Protein 3ZX1 (pdb70)

Structure (mmCIF, N/CA/C/O backbone):
data_3ZX1
#
_entry.id   3ZX1
#
_cell.length_a   48.810
_cell.length_b   94.860
_cell.length_c   50.380
_cell.angle_alpha   90.00
_cell.angle_beta   100.63
_cell.angle_gamma   90.00
#
_symmetry.space_group_name_H-M   'P 1 21 1'
#
loop_
_entity.id
_entity.type
_entity.pdbx_description
1 polymer 'OXIDOREDUCTASE, PUTATIVE'
2 non-polymer 'COPPER (II) ION'
3 non-polymer 'OXYGEN MOLECULE'
4 non-polymer 1,2-ETHANEDIOL
5 water water
#
loop_
_atom_site.group_PDB
_atom_site.id
_atom_site.type_symbol
_atom_site.label_atom_id
_atom_site.label_alt_id
_atom_site.label_comp_id
_atom_site.label_asym_id
_atom_site.label_entity_id
_atom_site.label_seq_id
_atom_site.pdbx_PDB_ins_code
_atom_site.Cartn_x
_atom_site.Cartn_y
_atom_site.Cartn_z
_atom_site.occupancy
_atom_site.B_iso_or_equiv
_atom_site.auth_seq_id
_atom_site.auth_comp_id
_atom_site.auth_asym_id
_atom_site.auth_atom_id
_atom_site.pdbx_PDB_model_num
ATOM 1 N N . THR A 1 11 ? 11.144 26.019 11.888 1.00 49.40 43 THR A N 1
ATOM 2 C CA . THR A 1 11 ? 9.755 25.509 11.685 1.00 47.96 43 THR A CA 1
ATOM 3 C C . THR A 1 11 ? 9.316 25.636 10.225 1.00 47.43 43 THR A C 1
ATOM 4 O O . THR A 1 11 ? 8.121 25.597 9.906 1.00 46.62 43 THR A O 1
ATOM 8 N N . SER A 1 12 ? 10.292 25.775 9.334 1.00 47.73 44 SER A N 1
ATOM 9 C CA . SER A 1 12 ? 10.022 25.842 7.898 1.00 46.90 44 SER A CA 1
ATOM 10 C C . SER A 1 12 ? 9.432 24.524 7.356 1.00 44.18 44 SER A C 1
ATOM 11 O O . SER A 1 12 ? 8.822 24.504 6.288 1.00 43.95 44 SER A O 1
ATOM 14 N N . PHE A 1 13 ? 9.614 23.427 8.090 1.00 41.83 45 PHE A N 1
ATOM 15 C CA . PHE A 1 13 ? 9.028 22.140 7.713 1.00 38.81 45 PHE A CA 1
ATOM 16 C C . PHE A 1 13 ? 7.502 22.071 7.921 1.00 37.35 45 PHE A C 1
ATOM 17 O O . PHE A 1 13 ? 6.837 21.133 7.429 1.00 34.29 45 PHE A O 1
ATOM 25 N N . ILE A 1 14 ? 6.952 23.052 8.652 1.00 37.19 46 ILE A N 1
ATOM 26 C CA . ILE A 1 14 ? 5.498 23.136 8.881 1.00 36.09 46 ILE A CA 1
ATOM 27 C C . ILE A 1 14 ? 4.876 24.002 7.793 1.00 37.44 46 ILE A C 1
ATOM 28 O O . ILE A 1 14 ? 5.135 25.217 7.691 1.00 38.04 46 ILE A O 1
ATOM 33 N N . ASN A 1 15 ? 4.112 23.327 6.945 1.00 36.41 47 ASN A N 1
ATOM 34 C CA . ASN A 1 15 ? 3.281 23.925 5.930 1.00 37.02 47 ASN A CA 1
ATOM 35 C C . ASN A 1 15 ? 1.843 23.469 6.130 1.00 36.03 47 ASN A C 1
ATOM 36 O O . ASN A 1 15 ? 1.552 22.271 6.442 1.00 35.76 47 ASN A O 1
ATOM 41 N N . PHE A 1 16 ? 0.953 24.443 6.025 1.00 34.70 48 PHE A N 1
ATOM 42 C CA . PHE A 1 16 ? -0.449 24.171 6.057 1.00 33.47 48 PHE A CA 1
ATOM 43 C C . PHE A 1 16 ? -1.016 24.160 4.652 1.00 32.81 48 PHE A C 1
ATOM 44 O O . PHE A 1 16 ? -0.735 25.058 3.850 1.00 33.51 48 PHE A O 1
ATOM 52 N N . ALA A 1 17 ? -1.822 23.144 4.379 1.00 30.45 49 ALA A N 1
ATOM 53 C CA . ALA A 1 17 ? -2.669 23.078 3.193 1.00 30.85 49 ALA A CA 1
ATOM 54 C C . ALA A 1 17 ? -3.555 24.341 3.023 1.00 32.33 49 ALA A C 1
ATOM 55 O O . ALA A 1 17 ? -3.859 25.020 4.006 1.00 32.81 49 ALA A O 1
ATOM 57 N N . PRO A 1 18 ? -3.984 24.650 1.781 1.00 33.34 50 PRO A N 1
ATOM 58 C CA . PRO A 1 18 ? -4.906 25.772 1.602 1.00 35.13 50 PRO A CA 1
ATOM 59 C C . PRO A 1 18 ? -6.139 25.581 2.488 1.00 36.04 50 PRO A C 1
ATOM 60 O O . PRO A 1 18 ? -6.548 24.440 2.765 1.00 33.88 50 PRO A O 1
ATOM 64 N N . LYS A 1 19 ? -6.706 26.686 2.955 1.00 38.08 51 LYS A N 1
ATOM 65 C CA . LYS A 1 19 ? -7.901 26.638 3.804 1.00 39.66 51 LYS A CA 1
ATOM 66 C C . LYS A 1 19 ? -9.093 26.103 3.010 1.00 39.41 51 LYS A C 1
ATOM 67 O O . LYS A 1 19 ? -9.243 26.414 1.826 1.00 39.99 51 LYS A O 1
ATOM 73 N N . ASN A 1 20 ? -9.934 25.305 3.661 1.00 39.17 52 ASN A N 1
ATOM 74 C CA . ASN A 1 20 ? -11.102 24.686 2.993 1.00 39.40 52 ASN A CA 1
ATOM 75 C C . ASN A 1 20 ? -10.710 23.954 1.714 1.00 37.50 52 ASN A C 1
ATOM 76 O O . ASN A 1 20 ? -11.405 24.010 0.693 1.00 37.95 52 ASN A O 1
ATOM 81 N N . LEU A 1 21 ? -9.560 23.301 1.757 1.00 35.48 53 LEU A N 1
ATOM 82 C CA . LEU A 1 21 ? -9.112 22.493 0.623 1.00 33.22 53 LEU A CA 1
ATOM 83 C C . LEU A 1 21 ? -10.139 21.406 0.341 1.00 31.98 53 LEU A C 1
ATOM 84 O O . LEU A 1 21 ? -10.502 20.661 1.251 1.00 32.42 53 LEU A O 1
ATOM 89 N N . LYS A 1 22 ? -10.605 21.301 -0.902 1.00 31.50 54 LYS A N 1
ATOM 90 C CA . LYS A 1 22 ? -11.532 20.216 -1.273 1.00 30.72 54 LYS A CA 1
ATOM 91 C C . LYS A 1 22 ? -10.779 18.943 -1.650 1.00 29.41 54 LYS A C 1
ATOM 92 O O . LYS A 1 22 ? -9.739 19.000 -2.319 1.00 28.78 54 LYS A O 1
ATOM 98 N N . LEU A 1 23 ? -11.315 17.801 -1.226 1.00 27.62 55 LEU A N 1
ATOM 99 C CA . LEU A 1 23 ? -10.655 16.538 -1.470 1.00 26.52 55 LEU A CA 1
ATOM 100 C C . LEU A 1 23 ? -11.349 15.734 -2.575 1.00 26.97 55 LEU A C 1
ATOM 101 O O . LEU A 1 23 ? -12.468 16.036 -2.955 1.00 26.73 55 LEU A O 1
ATOM 106 N N . LEU A 1 24 ? -10.665 14.710 -3.076 1.00 25.66 56 LEU A N 1
ATOM 107 C CA . LEU A 1 24 ? -11.134 13.945 -4.224 1.00 26.61 56 LEU A CA 1
ATOM 108 C C . LEU A 1 24 ? -12.385 13.181 -3.839 1.00 27.65 56 LEU A C 1
ATOM 109 O O . LEU A 1 24 ? -12.478 12.705 -2.714 1.00 27.02 56 LEU A O 1
ATOM 114 N N . ASP A 1 25 ? -13.330 13.060 -4.769 1.00 29.36 57 ASP A N 1
ATOM 115 C CA . ASP A 1 25 ? -14.500 12.199 -4.564 1.00 30.89 57 ASP A CA 1
ATOM 116 C C . ASP A 1 25 ? -14.002 10.763 -4.622 1.00 30.20 57 ASP A C 1
ATOM 117 O O . ASP A 1 25 ? -13.402 10.382 -5.629 1.00 31.00 57 ASP A O 1
ATOM 122 N N . PRO A 1 26 ? -14.252 9.960 -3.565 1.00 29.54 58 PRO A N 1
ATOM 123 C CA . PRO A 1 26 ? -13.813 8.558 -3.602 1.00 28.86 58 PRO A CA 1
ATOM 124 C C . PRO A 1 26 ? -14.318 7.721 -4.798 1.00 28.75 58 PRO A C 1
ATOM 125 O O . PRO A 1 26 ? -13.729 6.710 -5.106 1.00 28.28 58 PRO A O 1
ATOM 129 N N . LYS A 1 27 ? -15.374 8.142 -5.476 1.00 30.05 59 LYS A N 1
ATOM 130 C CA . LYS A 1 27 ? -15.846 7.411 -6.663 1.00 30.40 59 LYS A CA 1
ATOM 131 C C . LYS A 1 27 ? -14.823 7.437 -7.794 1.00 29.57 59 LYS A C 1
ATOM 132 O O . LYS A 1 27 ? -14.818 6.544 -8.634 1.00 29.58 59 LYS A O 1
ATOM 138 N N . GLN A 1 28 ? -13.952 8.451 -7.793 1.00 28.04 60 GLN A N 1
ATOM 139 C CA . GLN A 1 28 ? -12.930 8.603 -8.835 1.00 27.57 60 GLN A CA 1
ATOM 140 C C . GLN A 1 28 ? -11.693 7.717 -8.621 1.00 25.15 60 GLN A C 1
ATOM 141 O O . GLN A 1 28 ? -10.870 7.576 -9.525 1.00 23.98 60 GLN A O 1
ATOM 147 N N . PHE A 1 29 ? -11.593 7.090 -7.447 1.00 22.49 61 PHE A N 1
ATOM 148 C CA . PHE A 1 29 ? -10.420 6.273 -7.116 1.00 22.18 61 PHE A CA 1
ATOM 149 C C . PHE A 1 29 ? -10.655 4.805 -7.536 1.00 22.76 61 PHE A C 1
ATOM 150 O O . PHE A 1 29 ? -11.634 4.185 -7.110 1.00 22.82 61 PHE A O 1
ATOM 158 N N . PRO A 1 30 ? -9.785 4.261 -8.409 1.00 24.67 62 PRO A N 1
ATOM 159 C CA . PRO A 1 30 ? -9.847 2.856 -8.839 1.00 25.30 62 PRO A CA 1
ATOM 160 C C . PRO A 1 30 ? -10.019 1.937 -7.645 1.00 24.13 62 PRO A C 1
ATOM 161 O O . PRO A 1 30 ? -9.301 2.085 -6.631 1.00 22.59 62 PRO A O 1
ATOM 165 N N . GLN A 1 31 ? -10.950 0.984 -7.756 1.00 24.64 63 GLN A N 1
ATOM 166 C CA . GLN A 1 31 ? -11.318 0.149 -6.581 1.00 23.46 63 GLN A CA 1
ATOM 167 C C . GLN A 1 31 ? -11.916 -1.182 -7.030 1.00 23.49 63 GLN A C 1
ATOM 168 O O . GLN A 1 31 ? -12.230 -1.343 -8.202 1.00 23.54 63 GLN A O 1
ATOM 174 N N . GLY A 1 32 ? -12.088 -2.112 -6.100 1.00 22.44 64 GLY A N 1
ATOM 175 C CA . GLY A 1 32 ? -12.699 -3.393 -6.428 1.00 23.04 64 GLY A CA 1
ATOM 176 C C . GLY A 1 32 ? -11.837 -4.323 -7.263 1.00 23.12 64 GLY A C 1
ATOM 177 O O . GLY A 1 32 ? -12.348 -5.288 -7.844 1.00 23.30 64 GLY A O 1
ATOM 178 N N . GLU A 1 33 ? -10.540 -4.051 -7.340 1.00 21.66 65 GLU A N 1
ATOM 179 C CA . GLU A 1 33 ? -9.634 -4.930 -8.085 1.00 22.75 65 GLU A CA 1
ATOM 180 C C . GLU A 1 33 ? -9.107 -6.062 -7.213 1.00 21.78 65 GLU A C 1
ATOM 181 O O . GLU A 1 33 ? -9.013 -5.923 -5.988 1.00 19.52 65 GLU A O 1
ATOM 187 N N . ILE A 1 34 ? -8.720 -7.172 -7.850 1.00 21.45 66 ILE A N 1
ATOM 188 C CA . ILE A 1 34 ? -8.091 -8.266 -7.133 1.00 20.27 66 ILE A CA 1
ATOM 189 C C . ILE A 1 34 ? -6.780 -7.784 -6.470 1.00 19.20 66 ILE A C 1
ATOM 190 O O . ILE A 1 34 ? -5.981 -7.050 -7.088 1.00 16.97 66 ILE A O 1
ATOM 195 N N . LEU A 1 35 ? -6.608 -8.104 -5.184 1.00 17.56 67 LEU A N 1
ATOM 196 C CA . LEU A 1 35 ? -5.389 -7.678 -4.493 1.00 16.07 67 LEU A CA 1
ATOM 197 C C . LEU A 1 35 ? -4.161 -8.377 -5.074 1.00 16.77 67 LEU A C 1
ATOM 198 O O . LEU A 1 35 ? -4.108 -9.625 -5.123 1.00 17.64 67 LEU A O 1
ATOM 203 N N . LYS A 1 36 ? -3.154 -7.596 -5.482 1.00 16.59 68 LYS A N 1
ATOM 204 C CA . LYS A 1 36 ? -1.887 -8.185 -5.969 1.00 17.30 68 LYS A CA 1
ATOM 205 C C . LYS A 1 36 ? -0.857 -8.335 -4.855 1.00 16.47 68 LYS A C 1
ATOM 206 O O . LYS A 1 36 ? -0.846 -7.542 -3.918 1.00 16.88 68 LYS A O 1
ATOM 212 N N . ALA A 1 37 ? 0.032 -9.312 -5.003 1.00 16.03 69 ALA A N 1
ATOM 213 C CA . ALA A 1 37 ? 1.195 -9.468 -4.132 1.00 15.90 69 ALA A CA 1
ATOM 214 C C . ALA A 1 37 ? 2.106 -8.228 -4.341 1.00 15.93 69 ALA A C 1
ATOM 215 O O . ALA A 1 37 ? 2.124 -7.647 -5.438 1.00 14.65 69 ALA A O 1
ATOM 217 N N . LEU A 1 38 ? 2.830 -7.827 -3.291 1.00 14.20 70 LEU A N 1
ATOM 218 C CA . LEU A 1 38 ? 3.863 -6.766 -3.397 1.00 13.56 70 LEU A CA 1
ATOM 219 C C . LEU A 1 38 ? 4.968 -7.209 -4.376 1.00 15.21 70 LEU A C 1
ATOM 220 O O . LEU A 1 38 ? 5.361 -8.391 -4.381 1.00 15.17 70 LEU A O 1
ATOM 225 N N . PRO A 1 39 ? 5.511 -6.265 -5.148 1.00 15.42 71 PRO A N 1
ATOM 226 C CA . PRO A 1 39 ? 6.651 -6.662 -6.005 1.00 16.71 71 PRO A CA 1
ATOM 227 C C . PRO A 1 39 ? 7.855 -6.833 -5.061 1.00 16.59 71 PRO A C 1
ATOM 228 O O . PRO A 1 39 ? 7.910 -6.157 -4.028 1.00 16.71 71 PRO A O 1
ATOM 232 N N . LEU A 1 40 ? 8.756 -7.759 -5.364 1.00 16.56 72 LEU A N 1
ATOM 233 C CA . LEU A 1 40 ? 9.950 -8.009 -4.542 1.00 16.91 72 LEU A CA 1
ATOM 234 C C . LEU A 1 40 ? 11.134 -7.169 -5.054 1.00 17.35 72 LEU A C 1
ATOM 235 O O . LEU A 1 40 ? 11.302 -7.014 -6.255 1.00 16.82 72 LEU A O 1
ATOM 240 N N . LEU A 1 41 ? 11.944 -6.637 -4.151 1.00 15.40 73 LEU A N 1
ATOM 241 C CA . LEU A 1 41 ? 13.196 -5.998 -4.511 1.00 15.73 73 LEU A CA 1
ATOM 242 C C . LEU A 1 41 ? 14.136 -7.105 -4.968 1.00 17.83 73 LEU A C 1
ATOM 243 O O . LEU A 1 41 ? 14.407 -8.036 -4.216 1.00 17.52 73 LEU A O 1
ATOM 248 N N . LYS A 1 42 ? 14.600 -7.037 -6.218 1.00 18.71 74 LYS A N 1
ATOM 249 C CA . LYS A 1 42 ? 15.409 -8.124 -6.771 1.00 20.12 74 LYS A CA 1
ATOM 250 C C . LYS A 1 42 ? 16.787 -8.219 -6.101 1.00 20.23 74 LYS A C 1
ATOM 251 O O . LYS A 1 42 ? 17.443 -7.199 -5.805 1.00 20.40 74 LYS A O 1
ATOM 257 N N . ASN A 1 43 ? 17.196 -9.445 -5.821 1.00 20.08 75 ASN A N 1
ATOM 258 C CA . ASN A 1 43 ? 18.545 -9.711 -5.322 1.00 21.27 75 ASN A CA 1
ATOM 259 C C . ASN A 1 43 ? 19.472 -9.686 -6.508 1.00 22.89 75 ASN A C 1
ATOM 260 O O . ASN A 1 43 ? 19.272 -10.445 -7.444 1.00 23.64 75 ASN A O 1
ATOM 265 N N . GLU A 1 44 ? 20.430 -8.757 -6.504 1.00 24.24 76 GLU A N 1
ATOM 266 C CA . GLU A 1 44 ? 21.449 -8.647 -7.553 1.00 26.41 76 GLU A CA 1
ATOM 267 C C . GLU A 1 44 ? 22.558 -9.688 -7.391 1.00 26.97 76 GLU A C 1
ATOM 268 O O . GLU A 1 44 ? 23.353 -9.908 -8.293 1.00 27.36 76 GLU A O 1
ATOM 274 N N . SER A 1 45 ? 22.627 -10.326 -6.230 1.00 26.87 77 SER A N 1
ATOM 275 C CA . SER A 1 45 ? 23.681 -11.295 -6.006 1.00 27.86 77 SER A CA 1
ATOM 276 C C . SER A 1 45 ? 23.181 -12.710 -6.242 1.00 28.03 77 SER A C 1
ATOM 277 O O . SER A 1 45 ? 22.034 -13.033 -5.922 1.00 26.31 77 SER A O 1
ATOM 280 N N . LYS A 1 46 ? 24.066 -13.546 -6.774 1.00 30.29 78 LYS A N 1
ATOM 281 C CA . LYS A 1 46 ? 23.793 -14.965 -6.949 1.00 32.25 78 LYS A CA 1
ATOM 282 C C . LYS A 1 46 ? 24.489 -15.856 -5.902 1.00 33.00 78 LYS A C 1
ATOM 283 O O . LYS A 1 46 ? 24.380 -17.078 -5.962 1.00 34.18 78 LYS A O 1
ATOM 289 N N . GLU A 1 47 ? 25.196 -15.259 -4.946 1.00 32.79 79 GLU A N 1
ATOM 290 C CA . GLU A 1 47 ? 25.938 -16.040 -3.939 1.00 32.96 79 GLU A CA 1
ATOM 291 C C . GLU A 1 47 ? 25.001 -16.465 -2.814 1.00 31.81 79 GLU A C 1
ATOM 292 O O . GLU A 1 47 ? 24.068 -15.731 -2.452 1.00 30.76 79 GLU A O 1
ATOM 298 N N . LYS A 1 48 ? 25.236 -17.641 -2.247 1.00 31.70 80 LYS A N 1
ATOM 299 C CA . LYS A 1 48 ? 24.383 -18.108 -1.168 1.00 30.86 80 LYS A CA 1
ATOM 300 C C . LYS A 1 48 ? 24.407 -17.180 0.034 1.00 28.91 80 LYS A C 1
ATOM 301 O O . LYS A 1 48 ? 25.477 -16.740 0.488 1.00 27.86 80 LYS A O 1
ATOM 307 N N . ASN A 1 49 ? 23.210 -16.907 0.550 1.00 26.14 81 ASN A N 1
ATOM 308 C CA . ASN A 1 49 ? 23.035 -16.115 1.755 1.00 25.58 81 ASN A CA 1
ATOM 309 C C . ASN A 1 49 ? 23.540 -14.680 1.636 1.00 25.08 81 ASN A C 1
ATOM 310 O O . ASN A 1 49 ? 23.857 -14.034 2.633 1.00 24.56 81 ASN A O 1
ATOM 315 N N . ILE A 1 50 ? 23.610 -14.189 0.407 1.00 24.21 82 ILE A N 1
ATOM 316 C CA . ILE A 1 50 ? 24.012 -12.806 0.148 1.00 24.34 82 ILE A CA 1
ATOM 317 C C . ILE A 1 50 ? 22.838 -12.103 -0.510 1.00 23.71 82 ILE A C 1
ATOM 318 O O . ILE A 1 50 ? 22.331 -12.568 -1.542 1.00 23.98 82 ILE A O 1
ATOM 323 N N . PHE A 1 51 ? 22.412 -10.986 0.073 1.00 22.75 83 PHE A N 1
ATOM 324 C CA . PHE A 1 51 ? 21.400 -10.148 -0.577 1.00 21.55 83 PHE A CA 1
ATOM 325 C C . PHE A 1 51 ? 21.983 -8.770 -0.912 1.00 21.99 83 PHE A C 1
ATOM 326 O O . PHE A 1 51 ? 22.378 -8.028 -0.015 1.00 21.07 83 PHE A O 1
ATOM 334 N N . HIS A 1 52 ? 22.014 -8.442 -2.199 1.00 22.47 84 HIS A N 1
ATOM 335 C CA . HIS A 1 52 ? 22.532 -7.160 -2.686 1.00 23.24 84 HIS A CA 1
ATOM 336 C C . HIS A 1 52 ? 21.449 -6.523 -3.542 1.00 23.36 84 HIS A C 1
ATOM 337 O O . HIS A 1 52 ? 20.843 -7.207 -4.400 1.00 22.46 84 HIS A O 1
ATOM 344 N N . ALA A 1 53 ? 21.254 -5.213 -3.385 1.00 22.64 85 ALA A N 1
ATOM 345 C CA . ALA A 1 53 ? 20.210 -4.508 -4.133 1.00 22.85 85 ALA A CA 1
ATOM 346 C C . ALA A 1 53 ? 20.412 -3.009 -4.138 1.00 22.87 85 ALA A C 1
ATOM 347 O O . ALA A 1 53 ? 21.253 -2.506 -3.400 1.00 23.33 85 ALA A O 1
ATOM 349 N N . THR A 1 54 ? 19.585 -2.312 -4.927 1.00 21.99 86 THR A N 1
ATOM 350 C CA . THR A 1 54 ? 19.617 -0.880 -5.031 1.00 22.41 86 THR A CA 1
ATOM 351 C C . THR A 1 54 ? 18.217 -0.311 -4.824 1.00 22.09 86 THR A C 1
ATOM 352 O O . THR A 1 54 ? 17.263 -0.795 -5.445 1.00 22.08 86 THR A O 1
ATOM 356 N N . LEU A 1 55 ? 18.097 0.696 -3.946 1.00 20.68 87 LEU A N 1
ATOM 357 C CA . LEU A 1 55 ? 16.858 1.470 -3.798 1.00 20.95 87 LEU A CA 1
ATOM 358 C C . LEU A 1 55 ? 17.094 2.912 -4.236 1.00 22.61 87 LEU A C 1
ATOM 359 O O . LEU A 1 55 ? 17.914 3.591 -3.650 1.00 23.71 87 LEU A O 1
ATOM 364 N N . GLU A 1 56 ? 16.383 3.367 -5.259 1.00 23.02 88 GLU A N 1
ATOM 365 C CA . GLU A 1 56 ? 16.416 4.769 -5.645 1.00 24.74 88 GLU A CA 1
ATOM 366 C C . GLU A 1 56 ? 15.181 5.476 -5.096 1.00 23.71 88 GLU A C 1
ATOM 367 O O . GLU A 1 56 ? 14.084 4.975 -5.187 1.00 24.43 88 GLU A O 1
ATOM 373 N N . ILE A 1 57 ? 15.380 6.610 -4.464 1.00 24.27 89 ILE A N 1
ATOM 374 C CA . ILE A 1 57 ? 14.289 7.339 -3.856 1.00 23.48 89 ILE A CA 1
ATOM 375 C C . ILE A 1 57 ? 14.046 8.528 -4.762 1.00 25.17 89 ILE A C 1
ATOM 376 O O . ILE A 1 57 ? 14.917 9.385 -4.912 1.00 24.39 89 ILE A O 1
ATOM 381 N N . LYS A 1 58 ? 12.883 8.556 -5.405 1.00 25.43 90 LYS A N 1
ATOM 382 C CA . LYS A 1 58 ? 12.657 9.532 -6.461 1.00 28.07 90 LYS A CA 1
ATOM 383 C C . LYS A 1 58 ? 11.204 9.950 -6.603 1.00 28.78 90 LYS A C 1
ATOM 384 O O . LYS A 1 58 ? 10.306 9.228 -6.213 1.00 26.95 90 LYS A O 1
ATOM 390 N N . GLU A 1 59 ? 10.988 11.132 -7.174 1.00 30.54 91 GLU A N 1
ATOM 391 C CA . GLU A 1 59 ? 9.663 11.560 -7.582 1.00 31.50 91 GLU A CA 1
ATOM 392 C C . GLU A 1 59 ? 9.172 10.828 -8.817 1.00 32.24 91 GLU A C 1
ATOM 393 O O . GLU A 1 59 ? 9.932 10.532 -9.716 1.00 33.45 91 GLU A O 1
ATOM 399 N N . ASN A 1 60 ? 7.891 10.575 -8.895 1.00 32.02 92 ASN A N 1
ATOM 400 C CA . ASN A 1 60 ? 7.305 9.955 -10.046 1.00 33.29 92 ASN A CA 1
ATOM 401 C C . ASN A 1 60 ? 5.877 10.432 -10.209 1.00 33.16 92 ASN A C 1
ATOM 402 O O . ASN A 1 60 ? 5.266 10.772 -9.264 1.00 32.89 92 ASN A O 1
ATOM 407 N N . HIS A 1 61 ? 5.362 10.435 -11.412 1.00 33.49 93 HIS A N 1
ATOM 408 C CA . HIS A 1 61 ? 4.020 10.887 -11.699 1.00 34.51 93 HIS A CA 1
ATOM 409 C C . HIS A 1 61 ? 3.204 9.735 -12.118 1.00 33.16 93 HIS A C 1
ATOM 410 O O . HIS A 1 61 ? 3.477 9.146 -13.115 1.00 35.50 93 HIS A O 1
ATOM 417 N N . ILE A 1 62 ? 2.172 9.446 -11.376 1.00 29.31 94 ILE A N 1
ATOM 418 C CA . ILE A 1 62 ? 1.385 8.254 -11.635 1.00 27.50 94 ILE A CA 1
ATOM 419 C C . ILE A 1 62 ? -0.029 8.605 -12.062 1.00 27.41 94 ILE A C 1
ATOM 420 O O . ILE A 1 62 ? -0.695 9.437 -11.432 1.00 26.84 94 ILE A O 1
ATOM 425 N N . GLU A 1 63 ? -0.464 8.002 -13.165 1.00 27.10 95 GLU A N 1
ATOM 426 C CA . GLU A 1 63 ? -1.836 8.116 -13.605 1.00 28.02 95 GLU A CA 1
ATOM 427 C C . GLU A 1 63 ? -2.678 7.188 -12.754 1.00 26.84 95 GLU A C 1
ATOM 428 O O . GLU A 1 63 ? -2.868 6.005 -13.048 1.00 26.23 95 GLU A O 1
ATOM 434 N N . LEU A 1 64 ? -3.171 7.742 -11.667 1.00 24.94 96 LEU A N 1
ATOM 435 C CA . LEU A 1 64 ? -3.972 6.976 -10.738 1.00 24.23 96 LEU A CA 1
ATOM 436 C C . LEU A 1 64 ? -5.432 7.314 -10.962 1.00 24.52 96 LEU A C 1
ATOM 437 O O . LEU A 1 64 ? -6.281 6.434 -11.031 1.00 23.89 96 LEU A O 1
ATOM 442 N N . ILE A 1 65 ? -5.709 8.609 -11.045 1.00 24.97 97 ILE A N 1
ATOM 443 C CA . ILE A 1 65 ? -7.027 9.130 -11.268 1.00 26.36 97 ILE A CA 1
ATOM 444 C C . ILE A 1 65 ? -7.075 9.554 -12.759 1.00 29.38 97 ILE A C 1
ATOM 445 O O . ILE A 1 65 ? -6.183 10.263 -13.250 1.00 28.97 97 ILE A O 1
ATOM 450 N N . LYS A 1 66 ? -8.112 9.138 -13.477 1.00 31.91 98 LYS A N 1
ATOM 451 C CA . LYS A 1 66 ? -8.204 9.451 -14.910 1.00 34.39 98 LYS A CA 1
ATOM 452 C C . LYS A 1 66 ? -8.118 10.938 -15.222 1.00 35.05 98 LYS A C 1
ATOM 453 O O . LYS A 1 66 ? -8.822 11.762 -14.629 1.00 35.30 98 LYS A O 1
ATOM 459 N N . GLY A 1 67 ? -7.260 11.263 -16.179 1.00 35.92 99 GLY A N 1
ATOM 460 C CA . GLY A 1 67 ? -7.081 12.634 -16.631 1.00 36.82 99 GLY A CA 1
ATOM 461 C C . GLY A 1 67 ? -5.853 13.247 -15.988 1.00 36.23 99 GLY A C 1
ATOM 462 O O . GLY A 1 67 ? -5.235 14.142 -16.554 1.00 36.20 99 GLY A O 1
ATOM 463 N N . LYS A 1 68 ? -5.475 12.729 -14.815 1.00 34.32 100 LYS A N 1
ATOM 464 C CA . LYS A 1 68 ? -4.539 13.432 -13.959 1.00 33.24 100 LYS A CA 1
ATOM 465 C C . LYS A 1 68 ? -3.299 12.577 -13.660 1.00 32.42 100 LYS A C 1
ATOM 466 O O . LYS A 1 68 ? -3.386 11.339 -13.491 1.00 31.17 100 LYS A O 1
ATOM 472 N N . LYS A 1 69 ? -2.145 13.245 -13.617 1.00 31.38 101 LYS A N 1
ATOM 473 C CA . LYS A 1 69 ? -0.930 12.624 -13.124 1.00 29.68 101 LYS A CA 1
ATOM 474 C C . LYS A 1 69 ? -0.743 13.055 -11.656 1.00 28.26 101 LYS A C 1
ATOM 475 O O . LYS A 1 69 ? -0.831 14.253 -11.316 1.00 27.78 101 LYS A O 1
ATOM 481 N N . THR A 1 70 ? -0.556 12.074 -10.788 1.00 24.36 102 THR A N 1
ATOM 482 C CA . THR A 1 70 ? -0.346 12.334 -9.359 1.00 23.23 102 THR A CA 1
ATOM 483 C C . THR A 1 70 ? 1.137 12.223 -9.031 1.00 23.68 102 THR A C 1
ATOM 484 O O . THR A 1 70 ? 1.766 11.191 -9.291 1.00 22.68 102 THR A O 1
ATOM 488 N N . LEU A 1 71 ? 1.696 13.271 -8.429 1.00 23.67 103 LEU A N 1
ATOM 489 C CA . LEU A 1 71 ? 3.067 13.211 -7.959 1.00 23.95 103 LEU A CA 1
ATOM 490 C C . LEU A 1 71 ? 3.208 12.423 -6.651 1.00 22.73 103 LEU A C 1
ATOM 491 O O . LEU A 1 71 ? 2.576 12.781 -5.658 1.00 23.47 103 LEU A O 1
ATOM 496 N N . PHE A 1 72 ? 4.051 11.379 -6.662 1.00 21.02 104 PHE A N 1
ATOM 497 C CA . PHE A 1 72 ? 4.402 10.592 -5.479 1.00 20.89 104 PHE A CA 1
ATOM 498 C C . PHE A 1 72 ? 5.894 10.689 -5.229 1.00 20.21 104 PHE A C 1
ATOM 499 O O . PHE A 1 72 ? 6.657 10.869 -6.174 1.00 21.58 104 PHE A O 1
ATOM 507 N N . TYR A 1 73 ? 6.333 10.499 -3.984 1.00 19.01 105 TYR A N 1
ATOM 508 C CA . TYR A 1 73 ? 7.732 10.041 -3.744 1.00 18.31 105 TYR A CA 1
ATOM 509 C C . TYR A 1 73 ? 7.732 8.529 -3.738 1.00 17.11 105 TYR A C 1
ATOM 510 O O . TYR A 1 73 ? 6.871 7.917 -3.081 1.00 15.89 105 TYR A O 1
ATOM 519 N N . THR A 1 74 ? 8.691 7.903 -4.420 1.00 16.63 106 THR A N 1
ATOM 520 C CA . THR A 1 74 ? 8.685 6.438 -4.506 1.00 16.53 106 THR A CA 1
ATOM 521 C C . THR A 1 74 ? 10.051 5.796 -4.246 1.00 16.28 106 THR A C 1
ATOM 522 O O . THR A 1 74 ? 11.084 6.435 -4.365 1.00 17.77 106 THR A O 1
ATOM 526 N N . TYR A 1 75 ? 10.031 4.524 -3.868 1.00 14.83 107 TYR A N 1
ATOM 527 C CA . TYR A 1 75 ? 11.222 3.686 -3.873 1.00 15.33 107 TYR A CA 1
ATOM 528 C C . TYR A 1 75 ? 11.203 2.957 -5.232 1.00 15.30 107 TYR A C 1
ATOM 529 O O . TYR A 1 75 ? 10.224 2.276 -5.558 1.00 16.30 107 TYR A O 1
ATOM 538 N N . ASN A 1 76 ? 12.265 3.115 -6.013 1.00 16.24 108 ASN A N 1
ATOM 539 C CA . ASN A 1 76 ? 12.453 2.418 -7.336 1.00 17.15 108 ASN A CA 1
ATOM 540 C C . ASN A 1 76 ? 11.326 2.699 -8.339 1.00 17.11 108 ASN A C 1
ATOM 541 O O . ASN A 1 76 ? 11.068 1.904 -9.247 1.00 17.12 108 ASN A O 1
ATOM 546 N N . GLY A 1 77 ? 10.646 3.832 -8.160 1.00 17.37 109 GLY A N 1
ATOM 547 C CA . GLY A 1 77 ? 9.514 4.214 -9.014 1.00 19.05 109 GLY A CA 1
ATOM 548 C C . GLY A 1 77 ? 8.231 3.401 -8.857 1.00 18.99 109 GLY A C 1
ATOM 549 O O . GLY A 1 77 ? 7.322 3.496 -9.706 1.00 20.29 109 GLY A O 1
ATOM 550 N N . LEU A 1 78 ? 8.127 2.631 -7.772 1.00 16.48 110 LEU A N 1
ATOM 551 C CA . LEU A 1 78 ? 7.015 1.719 -7.592 1.00 16.63 110 LEU A CA 1
ATOM 552 C C . LEU A 1 78 ? 6.114 2.123 -6.407 1.00 16.91 110 LEU A C 1
ATOM 553 O O . LEU A 1 78 ? 6.606 2.469 -5.328 1.00 14.90 110 LEU A O 1
ATOM 558 N N . VAL A 1 79 ? 4.798 2.055 -6.650 1.00 17.01 111 VAL A N 1
ATOM 559 C CA . VAL A 1 79 ? 3.755 2.209 -5.624 1.00 16.72 111 VAL A CA 1
ATOM 560 C C . VAL A 1 79 ? 2.755 1.062 -5.845 1.00 16.35 111 VAL A C 1
ATOM 561 O O . VAL A 1 79 ? 2.054 1.054 -6.870 1.00 18.33 111 VAL A O 1
ATOM 565 N N . PRO A 1 80 ? 2.718 0.072 -4.933 1.00 15.36 112 PRO A N 1
ATOM 566 C CA . PRO A 1 80 ? 3.456 0.031 -3.664 1.00 14.62 112 PRO A CA 1
ATOM 567 C C . PRO A 1 80 ? 4.963 -0.269 -3.870 1.00 15.08 112 PRO A C 1
ATOM 568 O O . PRO A 1 80 ? 5.366 -0.814 -4.901 1.00 13.44 112 PRO A O 1
ATOM 572 N N . ALA A 1 81 ? 5.755 0.087 -2.864 1.00 14.13 113 ALA A N 1
ATOM 573 C CA . ALA A 1 81 ? 7.204 -0.115 -2.844 1.00 13.96 113 ALA A CA 1
ATOM 574 C C . ALA A 1 81 ? 7.588 -1.607 -2.928 1.00 13.73 113 ALA A C 1
ATOM 575 O O . ALA A 1 81 ? 6.780 -2.470 -2.606 1.00 14.18 113 ALA A O 1
ATOM 577 N N . PRO A 1 82 ? 8.820 -1.904 -3.384 1.00 14.76 114 PRO A N 1
ATOM 578 C CA . PRO A 1 82 ? 9.330 -3.285 -3.413 1.00 15.21 114 PRO A CA 1
ATOM 579 C C . PRO A 1 82 ? 9.584 -3.814 -2.025 1.00 14.27 114 PRO A C 1
ATOM 580 O O . PRO A 1 82 ? 10.159 -3.127 -1.178 1.00 16.68 114 PRO A O 1
ATOM 584 N N . LYS A 1 83 ? 9.188 -5.046 -1.812 1.00 13.75 115 LYS A N 1
ATOM 585 C CA . LYS A 1 83 ? 9.336 -5.701 -0.538 1.00 14.39 115 LYS A CA 1
ATOM 586 C C . LYS A 1 83 ? 10.725 -6.339 -0.439 1.00 14.05 115 LYS A C 1
ATOM 587 O O . LYS A 1 83 ? 11.209 -7.008 -1.376 1.00 15.24 115 LYS A O 1
ATOM 593 N N . ILE A 1 84 ? 11.372 -6.154 0.695 1.00 13.02 116 ILE A N 1
ATOM 594 C CA . ILE A 1 84 ? 12.657 -6.820 0.932 1.00 14.28 116 ILE A CA 1
ATOM 595 C C . ILE A 1 84 ? 12.375 -8.107 1.690 1.00 14.04 116 ILE A C 1
ATOM 596 O O . ILE A 1 84 ? 11.700 -8.091 2.736 1.00 14.66 116 ILE A O 1
ATOM 601 N N . GLU A 1 85 ? 12.886 -9.227 1.193 1.00 13.63 117 GLU A N 1
ATOM 602 C CA . GLU A 1 85 ? 12.682 -10.490 1.900 1.00 15.44 117 GLU A CA 1
ATOM 603 C C . GLU A 1 85 ? 14.009 -11.251 1.997 1.00 15.84 117 GLU A C 1
ATOM 604 O O . GLU A 1 85 ? 14.618 -11.545 0.993 1.00 15.23 117 GLU A O 1
ATOM 610 N N . VAL A 1 86 ? 14.468 -11.488 3.223 1.00 15.83 118 VAL A N 1
ATOM 611 C CA . VAL A 1 86 ? 15.768 -12.125 3.460 1.00 16.49 118 VAL A CA 1
ATOM 612 C C . VAL A 1 86 ? 15.618 -13.183 4.545 1.00 16.98 118 VAL A C 1
ATOM 613 O O . VAL A 1 86 ? 14.553 -13.281 5.197 1.00 15.16 118 VAL A O 1
ATOM 617 N N . PHE A 1 87 ? 16.689 -13.944 4.769 1.00 16.09 119 PHE A N 1
ATOM 618 C CA . PHE A 1 87 ? 16.706 -14.993 5.778 1.00 17.33 119 PHE A CA 1
ATOM 619 C C . PHE A 1 87 ? 17.665 -14.689 6.890 1.00 18.10 119 PHE A C 1
ATOM 620 O O . PHE A 1 87 ? 18.682 -14.023 6.670 1.00 17.32 119 PHE A O 1
ATOM 628 N N . GLU A 1 88 ? 17.358 -15.195 8.082 1.00 17.60 120 GLU A N 1
ATOM 629 C CA . GLU A 1 88 ? 18.336 -15.215 9.178 1.00 18.65 120 GLU A CA 1
ATOM 630 C C . GLU A 1 88 ? 19.704 -15.754 8.698 1.00 20.20 120 GLU A C 1
ATOM 631 O O . GLU A 1 88 ? 19.762 -16.806 8.084 1.00 20.17 120 GLU A O 1
ATOM 637 N N . GLY A 1 89 ? 20.790 -15.028 8.985 1.00 21.27 121 GLY A N 1
ATOM 638 C CA . GLY A 1 89 ? 22.114 -15.456 8.591 1.00 24.25 121 GLY A CA 1
ATOM 639 C C . GLY A 1 89 ? 22.552 -14.846 7.262 1.00 24.90 121 GLY A C 1
ATOM 640 O O . GLY A 1 89 ? 23.731 -14.926 6.909 1.00 25.83 121 GLY A O 1
ATOM 641 N N . ASP A 1 90 ? 21.630 -14.202 6.542 1.00 23.59 122 ASP A N 1
ATOM 642 C CA . ASP A 1 90 ? 21.988 -13.530 5.282 1.00 24.01 122 ASP A CA 1
ATOM 643 C C . ASP A 1 90 ? 22.887 -12.338 5.575 1.00 24.06 122 ASP A C 1
ATOM 644 O O . ASP A 1 90 ? 22.894 -11.813 6.686 1.00 23.92 122 ASP A O 1
ATOM 649 N N . LYS A 1 91 ? 23.636 -11.909 4.572 1.00 24.27 123 LYS A N 1
ATOM 650 C CA . LYS A 1 91 ? 24.423 -10.691 4.668 1.00 24.02 123 LYS A CA 1
ATOM 651 C C . LYS A 1 91 ? 23.883 -9.716 3.622 1.00 24.20 123 LYS A C 1
ATOM 652 O O . LYS A 1 91 ? 23.793 -10.057 2.431 1.00 23.39 123 LYS A O 1
ATOM 658 N N . LEU A 1 92 ? 23.499 -8.519 4.061 1.00 23.68 124 LEU A N 1
ATOM 659 C CA . LEU A 1 92 ? 22.830 -7.559 3.183 1.00 24.45 124 LEU A CA 1
ATOM 660 C C . LEU A 1 92 ? 23.693 -6.400 2.836 1.00 25.30 124 LEU A C 1
ATOM 661 O O . LEU A 1 92 ? 24.427 -5.906 3.690 1.00 26.42 124 LEU A O 1
ATOM 666 N N . GLU A 1 93 ? 23.530 -5.916 1.612 1.00 23.77 125 GLU A N 1
ATOM 667 C CA . GLU A 1 93 ? 24.170 -4.703 1.197 1.00 23.96 125 GLU A CA 1
ATOM 668 C C . GLU A 1 93 ? 23.243 -4.002 0.237 1.00 22.85 125 GLU A C 1
ATOM 669 O O . GLU A 1 93 ? 22.944 -4.534 -0.831 1.00 22.64 125 GLU A O 1
ATOM 675 N N . ILE A 1 94 ? 22.779 -2.813 0.608 1.00 21.56 126 ILE A N 1
ATOM 676 C CA . ILE A 1 94 ? 21.815 -2.119 -0.225 1.00 20.97 126 ILE A CA 1
ATOM 677 C C . ILE A 1 94 ? 22.342 -0.740 -0.518 1.00 20.98 126 ILE A C 1
ATOM 678 O O . ILE A 1 94 ? 22.672 0.011 0.397 1.00 20.46 126 ILE A O 1
ATOM 683 N N . LEU A 1 95 ? 22.485 -0.435 -1.798 1.00 21.38 127 LEU A N 1
ATOM 684 C CA . LEU A 1 95 ? 22.904 0.898 -2.222 1.00 22.59 127 LEU A CA 1
ATOM 685 C C . LEU A 1 95 ? 21.657 1.761 -2.291 1.00 22.07 127 LEU A C 1
ATOM 686 O O . LEU A 1 95 ? 20.695 1.403 -2.959 1.00 21.17 127 LEU A O 1
ATOM 691 N N . VAL A 1 96 ? 21.693 2.916 -1.639 1.00 22.19 128 VAL A N 1
ATOM 692 C CA . VAL A 1 96 ? 20.532 3.787 -1.607 1.00 22.69 128 VAL A CA 1
ATOM 693 C C . VAL A 1 96 ? 20.902 5.133 -2.234 1.00 23.53 128 VAL A C 1
ATOM 694 O O . VAL A 1 96 ? 21.804 5.815 -1.768 1.00 24.85 128 VAL A O 1
ATOM 698 N N . LYS A 1 97 ? 20.193 5.503 -3.290 1.00 23.97 129 LYS A N 1
ATOM 699 C CA . LYS A 1 97 ? 20.439 6.757 -4.016 1.00 25.48 129 LYS A CA 1
ATOM 700 C C . LYS A 1 97 ? 19.276 7.702 -3.769 1.00 25.30 129 LYS A C 1
ATOM 701 O O . LYS A 1 97 ? 18.119 7.366 -4.024 1.00 25.15 129 LYS A O 1
ATOM 707 N N . ASN A 1 98 ? 19.591 8.886 -3.266 1.00 26.48 130 ASN A N 1
ATOM 708 C CA . ASN A 1 98 ? 18.573 9.867 -2.976 1.00 26.50 130 ASN A CA 1
ATOM 709 C C . ASN A 1 98 ? 18.434 10.821 -4.162 1.00 27.97 130 ASN A C 1
ATOM 710 O O . ASN A 1 98 ? 19.295 11.678 -4.399 1.00 28.79 130 ASN A O 1
ATOM 715 N N . LYS A 1 99 ? 17.347 10.668 -4.907 1.00 28.16 131 LYS A N 1
ATOM 716 C CA . LYS A 1 99 ? 17.126 11.500 -6.078 1.00 30.22 131 LYS A CA 1
ATOM 717 C C . LYS A 1 99 ? 16.038 12.544 -5.855 1.00 31.22 131 LYS A C 1
ATOM 718 O O . LYS A 1 99 ? 15.526 13.129 -6.823 1.00 32.49 131 LYS A O 1
ATOM 724 N N . LEU A 1 100 ? 15.708 12.762 -4.576 1.00 30.82 132 LEU A N 1
ATOM 725 C CA . LEU A 1 100 ? 14.831 13.840 -4.140 1.00 31.73 132 LEU A CA 1
ATOM 726 C C . LEU A 1 100 ? 15.629 15.132 -4.063 1.00 33.80 132 LEU A C 1
ATOM 727 O O . LEU A 1 100 ? 16.870 15.108 -4.069 1.00 34.00 132 LEU A O 1
ATOM 732 N N . LYS A 1 101 ? 14.901 16.240 -3.935 1.00 34.82 133 LYS A N 1
ATOM 733 C CA . LYS A 1 101 ? 15.482 17.568 -3.792 1.00 37.01 133 LYS A CA 1
ATOM 734 C C . LYS A 1 101 ? 15.537 17.965 -2.319 1.00 36.36 133 LYS A C 1
ATOM 735 O O . LYS A 1 101 ? 15.588 19.157 -1.989 1.00 37.72 133 LYS A O 1
ATOM 741 N N . GLU A 1 102 ? 15.535 16.957 -1.443 1.00 34.19 134 GLU A N 1
ATOM 742 C CA . GLU A 1 102 ? 15.708 17.156 0.000 1.00 33.26 134 GLU A CA 1
ATOM 743 C C . GLU A 1 102 ? 16.385 15.907 0.590 1.00 31.33 134 GLU A C 1
ATOM 744 O O . GLU A 1 102 ? 16.374 14.857 -0.038 1.00 29.50 134 GLU A O 1
ATOM 750 N N . ALA A 1 103 ? 16.973 16.038 1.783 1.00 30.14 135 ALA A N 1
ATOM 751 C CA . ALA A 1 103 ? 17.655 14.943 2.461 1.00 28.40 135 ALA A CA 1
ATOM 752 C C . ALA A 1 103 ? 16.665 13.866 2.905 1.00 27.22 135 ALA A C 1
ATOM 753 O O . ALA A 1 103 ? 15.484 14.154 3.140 1.00 25.35 135 ALA A O 1
ATOM 755 N N . THR A 1 104 ? 17.147 12.625 3.009 1.00 26.16 136 THR A N 1
ATOM 756 C CA . THR A 1 104 ? 16.289 11.499 3.408 1.00 24.87 136 THR A CA 1
ATOM 757 C C . THR A 1 104 ? 17.152 10.457 4.103 1.00 25.02 136 THR A C 1
ATOM 758 O O . THR A 1 104 ? 18.389 10.595 4.140 1.00 25.77 136 THR A O 1
ATOM 762 N N . THR A 1 105 ? 16.511 9.452 4.687 1.00 23.88 137 THR A N 1
ATOM 763 C CA . THR A 1 105 ? 17.216 8.309 5.229 1.00 23.92 137 THR A CA 1
ATOM 764 C C . THR A 1 105 ? 16.291 7.129 5.030 1.00 22.29 137 THR A C 1
ATOM 765 O O . THR A 1 105 ? 15.113 7.308 4.715 1.00 20.53 137 THR A O 1
ATOM 769 N N . ILE A 1 106 ? 16.836 5.925 5.173 1.00 22.35 138 ILE A N 1
ATOM 770 C CA . ILE A 1 106 ? 16.003 4.734 5.276 1.00 21.49 138 ILE A CA 1
ATOM 771 C C . ILE A 1 106 ? 16.229 4.104 6.643 1.00 21.76 138 ILE A C 1
ATOM 772 O O . ILE A 1 106 ? 17.348 3.775 7.044 1.00 22.49 138 ILE A O 1
ATOM 777 N N . HIS A 1 107 ? 15.142 3.966 7.375 1.00 20.57 139 HIS A N 1
ATOM 778 C CA . HIS A 1 107 ? 15.188 3.275 8.637 1.00 19.58 139 HIS A CA 1
ATOM 779 C C . HIS A 1 107 ? 14.580 1.883 8.429 1.00 17.47 139 HIS A C 1
ATOM 780 O O . HIS A 1 107 ? 13.486 1.771 7.891 1.00 16.60 139 HIS A O 1
ATOM 787 N N . TRP A 1 108 ? 15.302 0.844 8.833 1.00 15.72 140 TRP A N 1
ATOM 788 C CA . TRP A 1 108 ? 14.855 -0.564 8.773 1.00 15.62 140 TRP A CA 1
ATOM 789 C C . TRP A 1 108 ? 14.103 -0.799 10.080 1.00 15.13 140 TRP A C 1
ATOM 790 O O . TRP A 1 108 ? 14.675 -1.257 11.078 1.00 15.28 140 TRP A O 1
ATOM 801 N N . HIS A 1 109 ? 12.814 -0.457 10.057 1.00 14.03 141 HIS A N 1
ATOM 802 C CA . HIS A 1 109 ? 12.039 -0.294 11.277 1.00 15.00 141 HIS A CA 1
ATOM 803 C C . HIS A 1 109 ? 11.922 -1.608 12.045 1.00 14.70 141 HIS A C 1
ATOM 804 O O . HIS A 1 109 ? 11.266 -2.530 11.578 1.00 15.68 141 HIS A O 1
ATOM 811 N N . GLY A 1 110 ? 12.504 -1.660 13.240 1.00 14.22 142 GLY A N 1
ATOM 812 C CA . GLY A 1 110 ? 12.483 -2.849 14.048 1.00 15.24 142 GLY A CA 1
ATOM 813 C C . GLY A 1 110 ? 13.589 -3.860 13.816 1.00 16.53 142 GLY A C 1
ATOM 814 O O . GLY A 1 110 ? 13.716 -4.812 14.571 1.00 16.30 142 GLY A O 1
ATOM 815 N N . VAL A 1 111 ? 14.370 -3.680 12.757 1.00 16.94 143 VAL A N 1
ATOM 816 C CA . VAL A 1 111 ? 15.360 -4.681 12.372 1.00 19.11 143 VAL A CA 1
ATOM 817 C C . VAL A 1 111 ? 16.628 -4.450 13.230 1.00 20.83 143 VAL A C 1
ATOM 818 O O . VAL A 1 111 ? 17.075 -3.309 13.366 1.00 21.04 143 VAL A O 1
ATOM 822 N N . PRO A 1 112 ? 17.166 -5.513 13.856 1.00 23.10 144 PRO A N 1
ATOM 823 C CA . PRO A 1 112 ? 18.320 -5.287 14.703 1.00 24.30 144 PRO A CA 1
ATOM 824 C C . PRO A 1 112 ? 19.603 -5.060 13.857 1.00 25.36 144 PRO A C 1
ATOM 825 O O . PRO A 1 112 ? 20.240 -6.013 13.403 1.00 25.34 144 PRO A O 1
ATOM 829 N N . VAL A 1 113 ? 19.939 -3.788 13.630 1.00 24.61 145 VAL A N 1
ATOM 830 C CA . VAL A 1 113 ? 21.139 -3.419 12.886 1.00 25.44 145 VAL A CA 1
ATOM 831 C C . VAL A 1 113 ? 21.905 -2.360 13.687 1.00 26.15 145 VAL A C 1
ATOM 832 O O . VAL A 1 113 ? 21.290 -1.678 14.528 1.00 26.44 145 VAL A O 1
ATOM 836 N N . PRO A 1 114 ? 23.227 -2.212 13.438 1.00 25.73 146 PRO A N 1
ATOM 837 C CA . PRO A 1 114 ? 24.020 -1.200 14.133 1.00 26.55 146 PRO A CA 1
ATOM 838 C C . PRO A 1 114 ? 23.534 0.177 13.779 1.00 25.31 146 PRO A C 1
ATOM 839 O O . PRO A 1 114 ? 23.010 0.369 12.703 1.00 24.47 146 PRO A O 1
ATOM 843 N N . PRO A 1 115 ? 23.685 1.130 14.701 1.00 26.07 147 PRO A N 1
ATOM 844 C CA . PRO A 1 115 ? 23.122 2.460 14.509 1.00 26.60 147 PRO A CA 1
ATOM 845 C C . PRO A 1 115 ? 23.588 3.146 13.239 1.00 28.18 147 PRO A C 1
ATOM 846 O O . PRO A 1 115 ? 22.811 3.896 12.652 1.00 28.27 147 PRO A O 1
ATOM 850 N N . ASP A 1 116 ? 24.833 2.894 12.811 1.00 29.16 148 ASP A N 1
ATOM 851 C CA . ASP A 1 116 ? 25.400 3.587 11.644 1.00 31.26 148 ASP A CA 1
ATOM 852 C C . ASP A 1 116 ? 24.845 3.031 10.323 1.00 31.11 148 ASP A C 1
ATOM 853 O O . ASP A 1 116 ? 25.058 3.597 9.257 1.00 30.12 148 ASP A O 1
ATOM 858 N N . GLN A 1 117 ? 24.115 1.924 10.425 1.00 31.61 149 GLN A N 1
ATOM 859 C CA . GLN A 1 117 ? 23.447 1.311 9.276 1.00 33.06 149 GLN A CA 1
ATOM 860 C C . GLN A 1 117 ? 21.937 1.524 9.331 1.00 33.27 149 GLN A C 1
ATOM 861 O O . GLN A 1 117 ? 21.191 0.906 8.576 1.00 33.36 149 GLN A O 1
ATOM 867 N N . ASP A 1 118 ? 21.487 2.392 10.194 1.00 35.45 150 ASP A N 1
ATOM 868 C CA . ASP A 1 118 ? 20.077 2.474 10.428 1.00 36.84 150 ASP A CA 1
ATOM 869 C C . ASP A 1 118 ? 19.310 3.764 10.143 1.00 37.78 150 ASP A C 1
ATOM 870 O O . ASP A 1 118 ? 18.188 3.898 10.562 1.00 38.16 150 ASP A O 1
ATOM 875 N N . GLY A 1 119 ? 19.874 4.683 9.437 1.00 38.83 151 GLY A N 1
ATOM 876 C CA . GLY A 1 119 ? 19.110 5.786 8.863 1.00 39.66 151 GLY A CA 1
ATOM 877 C C . GLY A 1 119 ? 18.375 6.670 9.850 1.00 40.79 151 GLY A C 1
ATOM 878 O O . GLY A 1 119 ? 17.174 6.900 9.727 1.00 39.98 151 GLY A O 1
ATOM 879 N N . SER A 1 120 ? 19.092 7.137 10.859 1.00 42.56 152 SER A N 1
ATOM 880 C CA . SER A 1 120 ? 18.535 8.126 11.780 1.00 43.91 152 SER A CA 1
ATOM 881 C C . SER A 1 120 ? 18.936 9.543 11.286 1.00 44.73 152 SER A C 1
ATOM 882 O O . SER A 1 120 ? 19.894 9.672 10.514 1.00 44.80 152 SER A O 1
ATOM 885 N N . PRO A 1 121 ? 18.228 10.601 11.756 1.00 44.93 153 PRO A N 1
ATOM 886 C CA . PRO A 1 121 ? 18.493 11.976 11.332 1.00 45.76 153 PRO A CA 1
ATOM 887 C C . PRO A 1 121 ? 19.915 12.468 11.615 1.00 46.82 153 PRO A C 1
ATOM 888 O O . PRO A 1 121 ? 20.273 13.572 11.210 1.00 48.31 153 PRO A O 1
ATOM 892 N N . HIS A 1 122 ? 20.717 11.670 12.310 1.00 46.91 154 HIS A N 1
ATOM 893 C CA . HIS A 1 122 ? 22.137 12.000 12.451 1.00 48.26 154 HIS A CA 1
ATOM 894 C C . HIS A 1 122 ? 22.891 11.717 11.166 1.00 47.51 154 HIS A C 1
ATOM 895 O O . HIS A 1 122 ? 23.867 12.387 10.867 1.00 48.90 154 HIS A O 1
ATOM 902 N N . ASP A 1 123 ? 22.442 10.709 10.417 1.00 45.21 155 ASP A N 1
ATOM 903 C CA . ASP A 1 123 ? 23.190 10.256 9.250 1.00 44.02 155 ASP A CA 1
ATOM 904 C C . ASP A 1 123 ? 22.361 10.458 7.984 1.00 41.09 155 ASP A C 1
ATOM 905 O O . ASP A 1 123 ? 21.950 9.465 7.355 1.00 40.61 155 ASP A O 1
ATOM 910 N N . PRO A 1 124 ? 22.088 11.731 7.609 1.00 39.30 156 PRO A N 1
ATOM 911 C CA . PRO A 1 124 ? 21.186 11.877 6.497 1.00 36.66 156 PRO A CA 1
ATOM 912 C C . PRO A 1 124 ? 21.882 11.594 5.169 1.00 35.97 156 PRO A C 1
ATOM 913 O O . PRO A 1 124 ? 23.128 11.709 5.056 1.00 36.79 156 PRO A O 1
ATOM 917 N N . ILE A 1 125 ? 21.071 11.254 4.171 1.00 32.87 157 ILE A N 1
ATOM 918 C CA . ILE A 1 125 ? 21.539 11.240 2.792 1.00 31.58 157 ILE A CA 1
ATOM 919 C C . ILE A 1 125 ? 21.051 12.500 2.093 1.00 32.05 157 ILE A C 1
ATOM 920 O O . ILE A 1 125 ? 19.862 12.644 1.829 1.00 30.16 157 ILE A O 1
ATOM 925 N N . LEU A 1 126 ? 2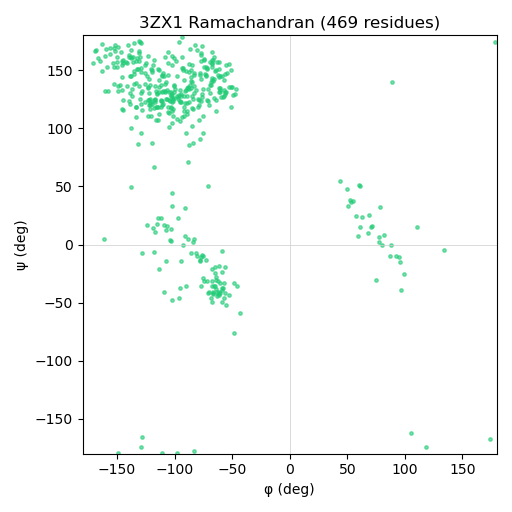1.981 13.403 1.782 1.00 32.90 158 LEU A N 1
ATOM 926 C CA . LEU A 1 126 ? 21.661 14.653 1.086 1.00 34.07 158 LEU A CA 1
ATOM 927 C C . LEU A 1 126 ? 21.093 14.455 -0.327 1.00 33.82 158 LEU A C 1
ATOM 928 O O . LEU A 1 126 ? 21.329 13.429 -0.961 1.00 33.18 158 LEU A O 1
ATOM 933 N N . ALA A 1 127 ? 20.362 15.454 -0.818 1.00 34.27 159 ALA A N 1
ATOM 934 C CA . ALA A 1 127 ? 19.795 15.426 -2.166 1.00 34.78 159 ALA A CA 1
ATOM 935 C C . ALA A 1 127 ? 20.890 15.248 -3.215 1.00 35.95 159 ALA A C 1
ATOM 936 O O . ALA A 1 127 ? 21.883 15.986 -3.230 1.00 37.91 159 ALA A O 1
ATOM 938 N N . GLY A 1 128 ? 20.714 14.248 -4.067 1.00 35.24 160 GLY A N 1
ATOM 939 C CA . GLY A 1 128 ? 21.670 13.908 -5.109 1.00 35.93 160 GLY A CA 1
ATOM 940 C C . GLY A 1 128 ? 22.772 12.946 -4.694 1.00 35.94 160 GLY A C 1
ATOM 941 O O . GLY A 1 128 ? 23.628 12.630 -5.503 1.00 36.71 160 GLY A O 1
ATOM 942 N N . GLU A 1 129 ? 22.781 12.498 -3.436 1.00 34.52 161 GLU A N 1
ATOM 943 C CA . GLU A 1 129 ? 23.873 11.647 -2.962 1.00 34.88 161 GLU A CA 1
ATOM 944 C C . GLU A 1 129 ? 23.394 10.210 -2.704 1.00 32.83 161 GLU A C 1
ATOM 945 O O . GLU A 1 129 ? 22.236 9.874 -2.925 1.00 30.77 161 GLU A O 1
ATOM 951 N N . GLU A 1 130 ? 24.310 9.369 -2.264 1.00 32.44 162 GLU A N 1
ATOM 952 C CA . GLU A 1 130 ? 24.030 7.969 -2.084 1.00 31.14 162 GLU A CA 1
ATOM 953 C C . GLU A 1 130 ? 24.772 7.415 -0.873 1.00 31.18 162 GLU A C 1
ATOM 954 O O . GLU A 1 130 ? 25.766 7.977 -0.421 1.00 32.24 162 GLU A O 1
ATOM 960 N N . ARG A 1 131 ? 24.273 6.303 -0.359 1.00 30.06 163 ARG A N 1
ATOM 961 C CA . ARG A 1 131 ? 24.846 5.655 0.795 1.00 30.94 163 ARG A CA 1
ATOM 962 C C . ARG A 1 131 ? 24.673 4.155 0.628 1.00 29.44 163 ARG A C 1
ATOM 963 O O . ARG A 1 131 ? 23.650 3.720 0.124 1.00 28.09 163 ARG A O 1
ATOM 971 N N . ILE A 1 132 ? 25.641 3.369 1.076 1.00 30.00 164 ILE A N 1
ATOM 972 C CA . ILE A 1 132 ? 25.467 1.912 1.135 1.00 29.59 164 ILE A CA 1
ATOM 973 C C . ILE A 1 132 ? 25.138 1.474 2.571 1.00 29.30 164 ILE A C 1
ATOM 974 O O . ILE A 1 132 ? 25.866 1.817 3.504 1.00 30.90 164 ILE A O 1
ATOM 979 N N . TYR A 1 133 ? 24.040 0.744 2.761 1.00 27.78 165 TYR A N 1
ATOM 980 C CA . TYR A 1 133 ? 23.777 0.125 4.067 1.00 27.50 165 TYR A CA 1
ATOM 981 C C . TYR A 1 133 ? 24.178 -1.343 3.988 1.00 27.69 165 TYR A C 1
ATOM 982 O O . TYR A 1 133 ? 23.878 -2.019 2.999 1.00 27.03 165 TYR A O 1
ATOM 991 N N . ARG A 1 134 ? 24.847 -1.825 5.031 1.00 27.93 166 ARG A N 1
ATOM 992 C CA . ARG A 1 134 ? 25.433 -3.165 5.058 1.00 28.13 166 ARG A CA 1
ATOM 993 C C . ARG A 1 134 ? 25.171 -3.715 6.433 1.00 27.86 166 ARG A C 1
ATOM 994 O O . ARG A 1 134 ? 25.560 -3.077 7.414 1.00 28.24 166 ARG A O 1
ATOM 1002 N N . PHE A 1 135 ? 24.516 -4.867 6.531 1.00 25.66 167 PHE A N 1
ATOM 1003 C CA . PHE A 1 135 ? 24.422 -5.517 7.828 1.00 25.02 167 PHE A CA 1
ATOM 1004 C C . PHE A 1 135 ? 24.086 -6.990 7.688 1.00 24.65 167 PHE A C 1
ATOM 1005 O O . PHE A 1 135 ? 23.592 -7.429 6.661 1.00 22.80 167 PHE A O 1
ATOM 1013 N N . GLU A 1 136 ? 24.335 -7.732 8.753 1.00 24.84 168 GLU A N 1
ATOM 1014 C CA . GLU A 1 136 ? 24.035 -9.141 8.789 1.00 25.96 168 GLU A CA 1
ATOM 1015 C C . GLU A 1 136 ? 22.654 -9.302 9.367 1.00 24.38 168 GLU A C 1
ATOM 1016 O O . GLU A 1 136 ? 22.228 -8.496 10.201 1.00 23.39 168 GLU A O 1
ATOM 1022 N N . ILE A 1 137 ? 21.964 -10.357 8.953 1.00 23.60 169 ILE A N 1
ATOM 1023 C CA . ILE A 1 137 ? 20.657 -10.689 9.520 1.00 22.87 169 ILE A CA 1
ATOM 1024 C C . ILE A 1 137 ? 20.885 -11.701 10.661 1.00 24.38 169 ILE A C 1
ATOM 1025 O O . ILE A 1 137 ? 21.232 -12.854 10.409 1.00 25.55 169 ILE A O 1
ATOM 1030 N N . PRO A 1 138 ? 20.684 -11.275 11.914 1.00 24.60 170 PRO A N 1
ATOM 1031 C CA . PRO A 1 138 ? 21.057 -12.155 13.025 1.00 25.83 170 PRO A CA 1
ATOM 1032 C C . PRO A 1 138 ? 20.155 -13.379 13.131 1.00 25.80 170 PRO A C 1
ATOM 1033 O O . PRO A 1 138 ? 19.001 -13.353 12.649 1.00 24.15 170 PRO A O 1
ATOM 1037 N N . GLN A 1 139 ? 20.672 -14.429 13.771 1.00 26.94 171 GLN A N 1
ATOM 1038 C CA . GLN A 1 139 ? 19.843 -15.566 14.193 1.00 27.44 171 GLN A CA 1
ATOM 1039 C C . GLN A 1 139 ? 18.697 -15.056 15.054 1.00 25.62 171 GLN A C 1
ATOM 1040 O O . GLN A 1 139 ? 18.777 -13.990 15.653 1.00 25.40 171 GLN A O 1
ATOM 1046 N N . ASP A 1 140 ? 17.615 -15.807 15.085 1.00 25.32 172 ASP A N 1
ATOM 1047 C CA . ASP A 1 140 ? 16.429 -15.436 15.841 1.00 24.25 172 ASP A CA 1
ATOM 1048 C C . ASP A 1 140 ? 15.747 -14.095 15.476 1.00 22.55 172 ASP A C 1
ATOM 1049 O O . ASP A 1 140 ? 14.786 -13.716 16.146 1.00 22.99 172 ASP A O 1
ATOM 1054 N N . SER A 1 141 ? 16.166 -13.415 14.401 1.00 20.11 173 SER A N 1
ATOM 1055 C CA . SER A 1 141 ? 15.500 -12.136 14.030 1.00 17.81 173 SER A CA 1
ATOM 1056 C C . SER A 1 141 ? 14.283 -12.243 13.112 1.00 16.38 173 SER A C 1
ATOM 1057 O O . SER A 1 141 ? 13.748 -11.209 12.707 1.00 16.80 173 SER A O 1
ATOM 1060 N N . ALA A 1 142 ? 13.835 -13.461 12.777 1.00 14.61 174 ALA A N 1
ATOM 1061 C CA . ALA A 1 142 ? 12.661 -13.616 11.925 1.00 14.40 174 ALA A CA 1
ATOM 1062 C C . ALA A 1 142 ? 11.517 -12.783 12.482 1.00 13.32 174 ALA A C 1
ATOM 1063 O O . ALA A 1 142 ? 11.307 -12.742 13.692 1.00 12.99 174 ALA A O 1
ATOM 1065 N N . GLY A 1 143 ? 10.840 -12.079 11.585 1.00 12.58 175 GLY A N 1
ATOM 1066 C CA . GLY A 1 143 ? 9.745 -11.202 11.957 1.00 12.10 175 GLY A CA 1
ATOM 1067 C C . GLY A 1 143 ? 9.246 -10.406 10.771 1.00 12.16 175 GLY A C 1
ATOM 1068 O O . GLY A 1 143 ? 9.591 -10.681 9.629 1.00 12.32 175 GLY A O 1
ATOM 1069 N N . THR A 1 144 ? 8.431 -9.392 11.052 1.00 11.25 176 THR A N 1
ATOM 1070 C CA . THR A 1 144 ? 7.725 -8.685 10.041 1.00 10.23 176 THR A CA 1
ATOM 1071 C C . THR A 1 144 ? 8.055 -7.220 10.326 1.00 10.91 176 THR A C 1
ATOM 1072 O O . THR A 1 144 ? 7.718 -6.704 11.408 1.00 10.76 176 THR A O 1
ATOM 1076 N N . TYR A 1 145 ? 8.741 -6.582 9.381 1.00 10.55 177 TYR A N 1
ATOM 1077 C CA . TYR A 1 145 ? 9.271 -5.244 9.578 1.00 10.65 177 TYR A CA 1
ATOM 1078 C C . TYR A 1 145 ? 8.847 -4.382 8.430 1.00 11.27 177 TYR A C 1
ATOM 1079 O O . TYR A 1 145 ? 8.027 -4.799 7.612 1.00 10.67 177 TYR A O 1
ATOM 1088 N N . TRP A 1 146 ? 9.341 -3.147 8.382 1.00 11.90 178 TRP A N 1
ATOM 1089 C CA . TRP A 1 146 ? 9.060 -2.290 7.253 1.00 11.45 178 TRP A CA 1
ATOM 1090 C C . TRP A 1 146 ? 10.177 -1.246 7.155 1.00 12.80 178 TRP A C 1
ATOM 1091 O O . TRP A 1 146 ? 10.968 -1.106 8.080 1.00 14.03 178 TRP A O 1
ATOM 1102 N N . TYR A 1 147 ? 10.294 -0.579 6.015 1.00 12.28 179 TYR A N 1
ATOM 1103 C CA . TYR A 1 147 ? 11.301 0.460 5.872 1.00 12.74 179 TYR A CA 1
ATOM 1104 C C . TYR A 1 147 ? 10.623 1.753 5.423 1.00 12.70 179 TYR A C 1
ATOM 1105 O O . TYR A 1 147 ? 9.624 1.714 4.698 1.00 11.92 179 TYR A O 1
ATOM 1114 N N . HIS A 1 148 ? 11.174 2.880 5.861 1.00 13.06 180 HIS A N 1
ATOM 1115 C CA . HIS A 1 148 ? 10.546 4.196 5.637 1.00 13.83 180 HIS A CA 1
ATOM 1116 C C . HIS A 1 148 ? 11.537 5.300 6.021 1.00 15.31 180 HIS A C 1
ATOM 1117 O O . HIS A 1 148 ? 12.565 5.025 6.667 1.00 14.81 180 HIS A O 1
ATOM 1124 N N . PRO A 1 149 ? 11.250 6.558 5.634 1.00 16.34 181 PRO A N 1
ATOM 1125 C CA . PRO A 1 149 ? 12.224 7.590 5.931 1.00 18.10 181 PRO A CA 1
ATOM 1126 C C . PRO A 1 149 ? 12.269 7.938 7.426 1.00 19.96 181 PRO A C 1
ATOM 1127 O O . PRO A 1 149 ? 11.268 7.785 8.120 1.00 19.53 181 PRO A O 1
ATOM 1131 N N . HIS A 1 150 ? 13.431 8.375 7.903 1.00 21.68 182 HIS A N 1
ATOM 1132 C CA . HIS A 1 150 ? 13.525 8.997 9.213 1.00 24.57 182 HIS A CA 1
ATOM 1133 C C . HIS A 1 150 ? 14.433 10.227 9.186 1.00 25.78 182 HIS A C 1
ATOM 1134 O O . HIS A 1 150 ? 15.347 10.312 9.993 1.00 28.58 182 HIS A O 1
ATOM 1146 N N . PRO A 1 151 ? 14.233 11.156 8.237 1.00 26.87 183 PRO A N 1
ATOM 1147 C CA . PRO A 1 151 ? 15.075 12.346 8.302 1.00 27.48 183 PRO A CA 1
ATOM 1148 C C . PRO A 1 151 ? 14.569 13.286 9.407 1.00 28.26 183 PRO A C 1
ATOM 1149 O O . PRO A 1 151 ? 13.440 13.139 9.899 1.00 27.54 183 PRO A O 1
ATOM 1153 N N . HIS A 1 152 ? 15.418 14.219 9.810 1.00 29.04 184 HIS A N 1
ATOM 1154 C CA . HIS A 1 152 ? 15.009 15.305 10.690 1.00 30.20 184 HIS A CA 1
ATOM 1155 C C . HIS A 1 152 ? 13.856 16.093 10.060 1.00 29.57 184 HIS A C 1
ATOM 1156 O O . HIS A 1 152 ? 13.942 16.502 8.898 1.00 30.03 184 HIS A O 1
ATOM 1163 N N . TYR A 1 153 ? 12.766 16.273 10.815 1.00 29.56 185 TYR A N 1
ATOM 1164 C CA . TYR A 1 153 ? 11.674 17.214 10.464 1.00 28.50 185 TYR A CA 1
ATOM 1165 C C . TYR A 1 153 ? 10.711 16.806 9.356 1.00 27.25 185 TYR A C 1
ATOM 1166 O O . TYR A 1 153 ? 9.575 17.254 9.349 1.00 26.42 185 TYR A O 1
ATOM 1175 N N . THR A 1 154 ? 11.178 16.029 8.385 1.00 25.41 186 THR A N 1
ATOM 1176 C CA . THR A 1 154 ? 10.387 15.767 7.197 1.00 24.79 186 THR A CA 1
ATOM 1177 C C . THR A 1 154 ? 9.978 14.304 7.042 1.00 22.62 186 THR A C 1
ATOM 1178 O O . THR A 1 154 ? 9.582 13.888 5.959 1.00 22.39 186 THR A O 1
ATOM 1182 N N . ALA A 1 155 ? 10.046 13.517 8.109 1.00 22.40 187 ALA A N 1
ATOM 1183 C CA . ALA A 1 155 ? 9.614 12.117 8.010 1.00 21.52 187 ALA A CA 1
ATOM 1184 C C . ALA A 1 155 ? 8.142 12.008 7.647 1.00 21.10 187 ALA A C 1
ATOM 1185 O O . ALA A 1 155 ? 7.773 11.196 6.795 1.00 20.65 187 ALA A O 1
ATOM 1187 N N . SER A 1 156 ? 7.295 12.827 8.270 1.00 20.87 188 SER A N 1
ATOM 1188 C CA . SER A 1 156 ? 5.861 12.720 8.011 1.00 21.50 188 SER A CA 1
ATOM 1189 C C . SER A 1 156 ? 5.469 13.053 6.562 1.00 20.37 188 SER A C 1
ATOM 1190 O O . SER A 1 156 ? 4.627 12.365 5.991 1.00 18.12 188 SER A O 1
ATOM 1193 N N . LYS A 1 157 ? 6.112 14.053 5.955 1.00 19.40 189 LYS A N 1
ATOM 1194 C CA . LYS A 1 157 ? 5.810 14.384 4.563 1.00 19.23 189 LYS A CA 1
ATOM 1195 C C . LYS A 1 157 ? 6.310 13.309 3.597 1.00 17.81 189 LYS A C 1
ATOM 1196 O O . LYS A 1 157 ? 5.626 12.949 2.660 1.00 17.09 189 LYS A O 1
ATOM 1202 N N . GLN A 1 158 ? 7.494 12.774 3.846 1.00 17.39 190 GLN A N 1
ATOM 1203 C CA . GLN A 1 158 ? 8.067 11.794 2.946 1.00 17.73 190 GLN A CA 1
ATOM 1204 C C . GLN A 1 158 ? 7.264 10.504 2.968 1.00 17.24 190 GLN A C 1
ATOM 1205 O O . GLN A 1 158 ? 7.064 9.888 1.915 1.00 15.92 190 GLN A O 1
ATOM 1211 N N . VAL A 1 159 ? 6.737 10.145 4.146 1.00 17.07 191 VAL A N 1
ATOM 1212 C CA . VAL A 1 159 ? 5.783 9.009 4.216 1.00 16.09 191 VAL A CA 1
ATOM 1213 C C . VAL A 1 159 ? 4.461 9.325 3.541 1.00 16.76 191 VAL A C 1
ATOM 1214 O O . VAL A 1 159 ? 3.929 8.522 2.755 1.00 15.65 191 VAL A O 1
ATOM 1218 N N . PHE A 1 160 ? 3.914 10.508 3.815 1.00 17.00 192 PHE A N 1
ATOM 1219 C CA . PHE A 1 160 ? 2.605 10.779 3.262 1.00 16.69 192 PHE A CA 1
ATOM 1220 C C . PHE A 1 160 ? 2.668 10.897 1.724 1.00 17.07 192 PHE A C 1
ATOM 1221 O O . PHE A 1 160 ? 1.669 10.679 1.054 1.00 17.63 192 PHE A O 1
ATOM 1229 N N . MET A 1 161 ? 3.861 11.178 1.195 1.00 16.83 193 MET A N 1
ATOM 1230 C CA . MET A 1 161 ? 4.108 11.222 -0.261 1.00 17.26 193 MET A CA 1
ATOM 1231 C C . MET A 1 161 ? 4.247 9.846 -0.890 1.00 17.02 193 MET A C 1
ATOM 1232 O O . MET A 1 161 ? 4.193 9.727 -2.122 1.00 17.61 193 MET A O 1
ATOM 1237 N N . GLY A 1 162 ? 4.414 8.795 -0.084 1.00 16.72 194 GLY A N 1
ATOM 1238 C CA . GLY A 1 162 ? 4.447 7.447 -0.663 1.00 16.29 194 GLY A CA 1
ATOM 1239 C C . GLY A 1 162 ? 5.551 6.522 -0.178 1.00 18.03 194 GLY A C 1
ATOM 1240 O O . GLY A 1 162 ? 5.563 5.348 -0.533 1.00 18.93 194 GLY A O 1
ATOM 1241 N N . LEU A 1 163 ? 6.468 7.007 0.663 1.00 17.20 195 LEU A N 1
ATOM 1242 C CA . LEU A 1 163 ? 7.635 6.189 0.991 1.00 16.23 195 LEU A CA 1
ATOM 1243 C C . LEU A 1 163 ? 7.444 5.267 2.213 1.00 16.48 195 LEU A C 1
ATOM 1244 O O . LEU A 1 163 ? 7.629 5.683 3.356 1.00 16.10 195 LEU A O 1
ATOM 1249 N N . ALA A 1 164 ? 7.093 4.013 1.951 1.00 15.92 196 ALA A N 1
ATOM 1250 C CA . ALA A 1 164 ? 7.009 2.988 2.976 1.00 14.91 196 ALA A CA 1
ATOM 1251 C C . ALA A 1 164 ? 7.075 1.670 2.226 1.00 14.82 196 ALA A C 1
ATOM 1252 O O . ALA A 1 164 ? 6.359 1.495 1.253 1.00 13.64 196 ALA A O 1
ATOM 1254 N N . GLY A 1 165 ? 7.907 0.741 2.679 1.00 13.17 197 GLY A N 1
ATOM 1255 C CA . GLY A 1 165 ? 7.922 -0.599 2.064 1.00 12.87 197 GLY A CA 1
ATOM 1256 C C . GLY A 1 165 ? 8.011 -1.724 3.088 1.00 11.97 197 GLY A C 1
ATOM 1257 O O . GLY A 1 165 ? 8.389 -1.515 4.237 1.00 12.39 197 GLY A O 1
ATOM 1258 N N . ALA A 1 166 ? 7.636 -2.923 2.672 1.00 12.15 198 ALA A N 1
ATOM 1259 C CA . ALA A 1 166 ? 7.715 -4.113 3.512 1.00 11.65 198 ALA A CA 1
ATOM 1260 C C . ALA A 1 166 ? 9.136 -4.681 3.614 1.00 12.19 198 ALA A C 1
ATOM 1261 O O . ALA A 1 166 ? 9.898 -4.636 2.676 1.00 11.32 198 ALA A O 1
ATOM 1263 N N . PHE A 1 167 ? 9.456 -5.276 4.773 1.00 11.68 199 PHE A N 1
ATOM 1264 C CA . PHE A 1 167 ? 10.742 -5.910 4.985 1.00 11.15 199 PHE A CA 1
ATOM 1265 C C . PHE A 1 167 ? 10.471 -7.126 5.863 1.00 11.68 199 PHE A C 1
ATOM 1266 O O . PHE A 1 167 ? 10.063 -6.977 7.003 1.00 11.78 199 PHE A O 1
ATOM 1274 N N . VAL A 1 168 ? 10.714 -8.312 5.340 1.00 10.90 200 VAL A N 1
ATOM 1275 C CA . VAL A 1 168 ? 10.481 -9.565 6.069 1.00 10.87 200 VAL A CA 1
ATOM 1276 C C . VAL A 1 168 ? 11.774 -10.330 6.308 1.00 11.95 200 VAL A C 1
ATOM 1277 O O . VAL A 1 168 ? 12.582 -10.455 5.397 1.00 11.88 200 VAL A O 1
ATOM 1281 N N . ILE A 1 169 ? 11.980 -10.782 7.555 1.00 12.37 201 ILE A N 1
ATOM 1282 C CA . ILE A 1 169 ? 13.054 -11.725 7.840 1.00 14.42 201 ILE A CA 1
ATOM 1283 C C . ILE A 1 169 ? 12.393 -13.083 8.080 1.00 14.68 201 ILE A C 1
ATOM 1284 O O . ILE A 1 169 ? 11.500 -13.201 8.921 1.00 15.06 201 ILE A O 1
ATOM 1289 N N . LYS A 1 170 ? 12.834 -14.088 7.326 1.00 14.48 202 LYS A N 1
ATOM 1290 C CA . LYS A 1 170 ? 12.366 -15.454 7.517 1.00 15.22 202 LYS A CA 1
ATOM 1291 C C . LYS A 1 170 ? 13.428 -16.313 8.181 1.00 15.94 202 LYS A C 1
ATOM 1292 O O . LYS A 1 170 ? 14.614 -16.155 7.933 1.00 17.37 202 LYS A O 1
ATOM 1298 N N . ALA A 1 171 ? 12.988 -17.238 9.005 1.00 16.72 203 ALA A N 1
ATOM 1299 C CA . ALA A 1 171 ? 13.804 -18.340 9.464 1.00 17.99 203 ALA A CA 1
ATOM 1300 C C . ALA A 1 171 ? 13.982 -19.318 8.318 1.00 18.82 203 ALA A C 1
ATOM 1301 O O . ALA A 1 171 ? 13.088 -19.455 7.486 1.00 19.83 203 ALA A O 1
ATOM 1303 N N . LYS A 1 172 ? 15.092 -20.063 8.315 1.00 21.36 204 LYS A N 1
ATOM 1304 C CA . LYS A 1 172 ? 15.266 -21.166 7.345 1.00 23.13 204 LYS A CA 1
ATOM 1305 C C . LYS A 1 172 ? 14.164 -22.217 7.524 1.00 23.86 204 LYS A C 1
ATOM 1306 O O . LYS A 1 172 ? 13.678 -22.822 6.542 1.00 23.86 204 LYS A O 1
ATOM 1312 N N . LYS A 1 173 ? 13.731 -22.385 8.774 1.00 22.93 205 LYS A N 1
ATOM 1313 C CA . LYS A 1 173 ? 12.645 -23.299 9.111 1.00 22.06 205 LYS A CA 1
ATOM 1314 C C . LYS A 1 173 ? 12.051 -22.866 10.425 1.00 21.16 205 LYS A C 1
ATOM 1315 O O . LYS A 1 173 ? 12.776 -22.629 11.371 1.00 20.54 205 LYS A O 1
ATOM 1321 N N . ASP A 1 174 ? 10.729 -22.786 10.479 1.00 20.23 206 ASP A N 1
ATOM 1322 C CA . ASP A 1 174 ? 10.056 -22.549 11.728 1.00 19.64 206 ASP A CA 1
ATOM 1323 C C . ASP A 1 174 ? 8.707 -23.245 11.666 1.00 19.83 206 ASP A C 1
ATOM 1324 O O . ASP A 1 174 ? 8.398 -23.923 10.668 1.00 19.67 206 ASP A O 1
ATOM 1329 N N . ALA A 1 175 ? 7.932 -23.131 12.739 1.00 19.04 207 ALA A N 1
ATOM 1330 C CA . ALA A 1 175 ? 6.695 -23.912 12.828 1.00 19.15 207 ALA A CA 1
ATOM 1331 C C . ALA A 1 175 ? 5.730 -23.626 11.674 1.00 17.64 207 ALA A C 1
ATOM 1332 O O . ALA A 1 175 ? 4.892 -24.457 11.400 1.00 18.78 207 ALA A O 1
ATOM 1334 N N . LEU A 1 176 ? 5.824 -22.460 11.030 1.00 16.02 208 LEU A N 1
ATOM 1335 C CA . LEU A 1 176 ? 4.876 -22.094 9.980 1.00 16.74 208 LEU A CA 1
ATOM 1336 C C . LEU A 1 176 ? 5.509 -21.914 8.598 1.00 16.77 208 LEU A C 1
ATOM 1337 O O . LEU A 1 176 ? 4.846 -21.443 7.685 1.00 17.11 208 LEU A O 1
ATOM 1342 N N . SER A 1 177 ? 6.773 -22.304 8.441 1.00 17.59 209 SER A N 1
ATOM 1343 C CA . SER A 1 177 ? 7.525 -21.919 7.251 1.00 17.99 209 SER A CA 1
ATOM 1344 C C . SER A 1 177 ? 7.119 -22.701 6.011 1.00 18.91 209 SER A C 1
ATOM 1345 O O . SER A 1 177 ? 7.541 -22.389 4.898 1.00 18.23 209 SER A O 1
ATOM 1348 N N . HIS A 1 178 ? 6.320 -23.740 6.197 1.00 18.79 210 HIS A N 1
ATOM 1349 C CA . HIS A 1 178 ? 5.793 -24.484 5.045 1.00 20.92 210 HIS A CA 1
ATOM 1350 C C . HIS A 1 178 ? 4.505 -23.861 4.483 1.00 20.39 210 HIS A C 1
ATOM 1351 O O . HIS A 1 178 ? 3.995 -24.311 3.446 1.00 20.51 210 HIS A O 1
ATOM 1358 N N . LEU A 1 179 ? 3.964 -22.862 5.174 1.00 18.76 211 LEU A N 1
ATOM 1359 C CA . LEU A 1 179 ? 2.716 -22.263 4.752 1.00 19.40 211 LEU A CA 1
ATOM 1360 C C . LEU A 1 179 ? 2.937 -21.211 3.662 1.00 18.67 211 LEU A C 1
ATOM 1361 O O . LEU A 1 179 ? 3.928 -20.493 3.673 1.00 18.40 211 LEU A O 1
ATOM 1366 N N . LYS A 1 180 ? 1.970 -21.086 2.767 1.00 19.25 212 LYS A N 1
ATOM 1367 C CA . LYS A 1 180 ? 1.988 -19.996 1.815 1.00 19.36 212 LYS A CA 1
ATOM 1368 C C . LYS A 1 180 ? 1.757 -18.703 2.593 1.00 17.32 212 LYS A C 1
ATOM 1369 O O . LYS A 1 180 ? 0.906 -18.655 3.455 1.00 16.03 212 LYS A O 1
ATOM 1375 N N . GLU A 1 181 ? 2.484 -17.668 2.216 1.00 16.07 213 GLU A N 1
ATOM 1376 C CA . GLU A 1 181 ? 2.363 -16.336 2.837 1.00 16.57 213 GLU A CA 1
ATOM 1377 C C . GLU A 1 181 ? 1.579 -15.352 1.996 1.00 17.00 213 GLU A C 1
ATOM 1378 O O . GLU A 1 181 ? 1.526 -15.467 0.751 1.00 15.70 213 GLU A O 1
ATOM 1384 N N . LYS A 1 182 ? 0.997 -14.368 2.685 1.00 16.08 214 LYS A N 1
ATOM 1385 C CA . LYS A 1 182 ? 0.315 -13.249 2.060 1.00 15.84 214 LYS A CA 1
ATOM 1386 C C . LYS A 1 182 ? 0.699 -11.998 2.845 1.00 15.09 214 LYS A C 1
ATOM 1387 O O . LYS A 1 182 ? 0.876 -12.055 4.074 1.00 14.68 214 LYS A O 1
ATOM 1393 N N . ASP A 1 183 ? 0.835 -10.878 2.136 1.00 13.88 215 ASP A N 1
ATOM 1394 C CA . ASP A 1 183 ? 1.049 -9.582 2.766 1.00 13.15 215 ASP A CA 1
ATOM 1395 C C . ASP A 1 183 ? -0.164 -8.714 2.615 1.00 12.88 215 ASP A C 1
ATOM 1396 O O . ASP A 1 183 ? -0.709 -8.581 1.497 1.00 13.62 215 ASP A O 1
ATOM 1401 N N . LEU A 1 184 ? -0.588 -8.100 3.731 1.00 11.70 216 LEU A N 1
ATOM 1402 C CA . LEU A 1 184 ? -1.631 -7.070 3.697 1.00 10.44 216 LEU A CA 1
ATOM 1403 C C . LEU A 1 184 ? -0.924 -5.824 4.264 1.00 11.15 216 LEU A C 1
ATOM 1404 O O . LEU A 1 184 ? -0.976 -5.537 5.499 1.00 10.13 216 LEU A O 1
ATOM 1409 N N . MET A 1 185 ? -0.272 -5.083 3.384 1.00 9.74 217 MET A N 1
ATOM 1410 C CA . MET A 1 185 ? 0.409 -3.879 3.827 1.00 11.45 217 MET A CA 1
ATOM 1411 C C . MET A 1 185 ? -0.564 -2.705 3.749 1.00 10.69 217 MET A C 1
ATOM 1412 O O . MET A 1 185 ? -1.025 -2.343 2.657 1.00 11.61 217 MET A O 1
ATOM 1420 N N . ILE A 1 186 ? -0.894 -2.148 4.911 1.00 10.04 218 ILE A N 1
ATOM 1421 C CA . ILE A 1 186 ? -1.940 -1.104 4.991 1.00 9.49 218 ILE A CA 1
ATOM 1422 C C . ILE A 1 186 ? -1.286 0.247 5.093 1.00 10.44 218 ILE A C 1
ATOM 1423 O O . ILE A 1 186 ? -0.478 0.469 6.003 1.00 10.08 218 ILE A O 1
ATOM 1428 N N . SER A 1 187 ? -1.633 1.140 4.147 1.00 11.02 219 SER A N 1
ATOM 1429 C CA . SER A 1 187 ? -1.104 2.536 4.102 1.00 11.29 219 SER A CA 1
ATOM 1430 C C . SER A 1 187 ? -2.338 3.425 3.961 1.00 12.64 219 SER A C 1
ATOM 1431 O O . SER A 1 187 ? -3.465 2.911 3.850 1.00 12.43 219 SER A O 1
ATOM 1434 N N . ASP A 1 188 ? -2.155 4.756 4.010 1.00 12.80 220 ASP A N 1
ATOM 1435 C CA . ASP A 1 188 ? -3.258 5.633 3.658 1.00 14.47 220 ASP A CA 1
ATOM 1436 C C . ASP A 1 188 ? -2.758 6.825 2.842 1.00 14.20 220 ASP A C 1
ATOM 1437 O O . ASP A 1 188 ? -1.558 7.083 2.810 1.00 13.78 220 ASP A O 1
ATOM 1442 N N . LEU A 1 189 ? -3.667 7.478 2.148 1.00 15.12 221 LEU A N 1
ATOM 1443 C CA . LEU A 1 189 ? -3.318 8.428 1.077 1.00 15.04 221 LEU A CA 1
ATOM 1444 C C . LEU A 1 189 ? -4.399 9.472 1.049 1.00 16.28 221 LEU A C 1
ATOM 1445 O O . LEU A 1 189 ? -5.571 9.130 1.123 1.00 17.71 221 LEU A O 1
ATOM 1450 N N . ARG A 1 190 ? -4.012 10.753 1.014 1.00 16.91 222 ARG A N 1
ATOM 1451 C CA . ARG A 1 190 ? -4.974 11.829 0.826 1.00 16.93 222 ARG A CA 1
ATOM 1452 C C . ARG A 1 190 ? -4.798 12.402 -0.578 1.00 17.89 222 ARG A C 1
ATOM 1453 O O . ARG A 1 190 ? -3.675 12.677 -0.975 1.00 17.61 222 ARG A O 1
ATOM 1461 N N . LEU A 1 191 ? -5.890 12.554 -1.325 1.00 17.64 223 LEU A N 1
ATOM 1462 C CA . LEU A 1 191 ? -5.853 13.252 -2.608 1.00 18.49 223 LEU A CA 1
ATOM 1463 C C . LEU A 1 191 ? -6.806 14.437 -2.619 1.00 20.45 223 LEU A C 1
ATOM 1464 O O . LEU A 1 191 ? -7.930 14.339 -2.130 1.00 20.77 223 LEU A O 1
ATOM 1469 N N . ASP A 1 192 ? -6.334 15.561 -3.166 1.00 21.27 224 ASP A N 1
ATOM 1470 C CA . ASP A 1 192 ? -7.169 16.732 -3.269 1.00 22.89 224 ASP A CA 1
ATOM 1471 C C . ASP A 1 192 ? -8.023 16.588 -4.515 1.00 23.77 224 ASP A C 1
ATOM 1472 O O . ASP A 1 192 ? -7.961 15.565 -5.190 1.00 22.84 224 ASP A O 1
ATOM 1477 N N . G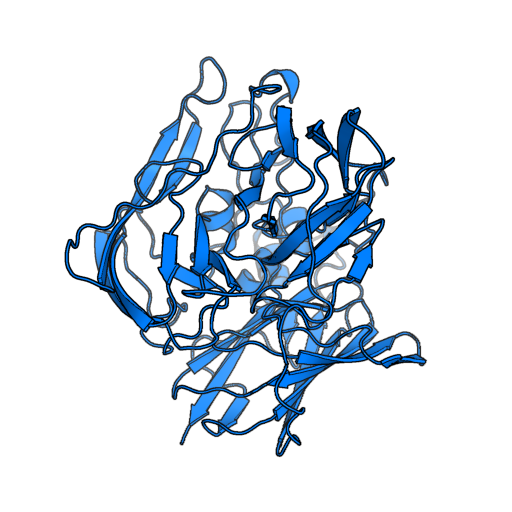LU A 1 193 ? -8.830 17.606 -4.794 1.00 23.83 225 GLU A N 1
ATOM 1478 C CA . GLU A 1 193 ? -9.765 17.567 -5.904 1.00 24.75 225 GLU A CA 1
ATOM 1479 C C . GLU A 1 193 ? -9.076 17.421 -7.274 1.00 24.49 225 GLU A C 1
ATOM 1480 O O . GLU A 1 193 ? -9.733 17.109 -8.270 1.00 25.62 225 GLU A O 1
ATOM 1486 N N . ASN A 1 194 ? -7.776 17.718 -7.333 1.00 22.89 226 ASN A N 1
ATOM 1487 C CA . ASN A 1 194 ? -7.017 17.604 -8.584 1.00 22.78 226 ASN A CA 1
ATOM 1488 C C . ASN A 1 194 ? -6.006 16.472 -8.513 1.00 21.19 226 ASN A C 1
ATOM 1489 O O . ASN A 1 194 ? -4.999 16.473 -9.229 1.00 20.34 226 ASN A O 1
ATOM 1494 N N . ALA A 1 195 ? -6.285 15.537 -7.611 1.00 20.71 227 ALA A N 1
ATOM 1495 C CA . ALA A 1 195 ? -5.597 14.227 -7.524 1.00 21.55 227 ALA A CA 1
ATOM 1496 C C . ALA A 1 195 ? -4.145 14.355 -7.064 1.00 20.86 227 ALA A C 1
ATOM 1497 O O . ALA A 1 195 ? -3.305 13.527 -7.378 1.00 22.01 227 ALA A O 1
ATOM 1499 N N . GLN A 1 196 ? -3.850 15.431 -6.338 1.00 21.03 228 GLN A N 1
ATOM 1500 C CA . GLN A 1 196 ? -2.502 15.667 -5.816 1.00 20.22 228 GLN A CA 1
ATOM 1501 C C . GLN A 1 196 ? -2.483 15.402 -4.321 1.00 18.86 228 GLN A C 1
ATOM 1502 O O . GLN A 1 196 ? -3.496 15.553 -3.647 1.00 19.84 228 GLN A O 1
ATOM 1508 N N . ILE A 1 197 ? -1.308 15.085 -3.787 1.00 18.57 229 ILE A N 1
ATOM 1509 C CA . ILE A 1 197 ? -1.195 14.819 -2.352 1.00 17.72 229 ILE A CA 1
ATOM 1510 C C . ILE A 1 197 ? -0.897 16.149 -1.646 1.00 19.80 229 ILE A C 1
ATOM 1511 O O . ILE A 1 197 ? 0.191 16.697 -1.803 1.00 20.59 229 ILE A O 1
ATOM 1516 N N . PRO A 1 198 ? -1.855 16.650 -0.841 1.00 20.93 230 PRO A N 1
ATOM 1517 C CA . PRO A 1 198 ? -1.645 17.963 -0.278 1.00 21.58 230 PRO A CA 1
ATOM 1518 C C . PRO A 1 198 ? -0.851 17.938 1.040 1.00 21.21 230 PRO A C 1
ATOM 1519 O O . PRO A 1 198 ? -0.679 16.876 1.673 1.00 19.67 230 PRO A O 1
ATOM 1523 N N . ASN A 1 199 ? -0.423 19.121 1.463 1.00 21.12 231 ASN A N 1
ATOM 1524 C CA . ASN A 1 199 ? 0.228 19.296 2.744 1.00 22.55 231 ASN A CA 1
ATOM 1525 C C . ASN A 1 199 ? -0.702 19.025 3.913 1.00 22.12 231 ASN A C 1
ATOM 1526 O O . ASN A 1 199 ? -1.906 18.996 3.740 1.00 22.13 231 ASN A O 1
ATOM 1531 N N . ASN A 1 200 ? -0.122 18.777 5.088 1.00 22.34 232 ASN A N 1
ATOM 1532 C CA . ASN A 1 200 ? -0.884 18.685 6.327 1.00 22.53 232 ASN A CA 1
ATOM 1533 C C . ASN A 1 200 ? -1.661 19.965 6.617 1.00 23.73 232 ASN A C 1
ATOM 1534 O O . ASN A 1 200 ? -1.206 21.049 6.287 1.00 25.51 232 ASN A O 1
ATOM 1539 N N . ASN A 1 201 ? -2.851 19.811 7.202 1.00 24.75 233 ASN A N 1
ATOM 1540 C CA . ASN A 1 201 ? -3.541 20.929 7.850 1.00 26.36 233 ASN A CA 1
ATOM 1541 C C . ASN A 1 201 ? -3.209 20.953 9.351 1.00 26.71 233 ASN A C 1
ATOM 1542 O O . ASN A 1 201 ? -2.468 20.087 9.847 1.00 25.71 233 ASN A O 1
ATOM 1547 N N . LEU A 1 202 ? -3.745 21.931 10.078 1.00 27.62 234 LEU A N 1
ATOM 1548 C CA . LEU A 1 202 ? -3.459 22.023 11.499 1.00 28.15 234 LEU A CA 1
ATOM 1549 C C . LEU A 1 202 ? -3.875 20.757 12.250 1.00 26.72 234 LEU A C 1
ATOM 1550 O O . LEU A 1 202 ? -3.171 20.318 13.150 1.00 26.45 234 LEU A O 1
ATOM 1555 N N . ASN A 1 203 ? -5.008 20.175 11.889 1.00 26.09 235 ASN A N 1
ATOM 1556 C CA . ASN A 1 203 ? -5.485 19.004 12.610 1.00 26.54 235 ASN A CA 1
ATOM 1557 C C . ASN A 1 203 ? -4.565 17.806 12.432 1.00 23.77 235 ASN A C 1
ATOM 1558 O O . ASN A 1 203 ? -4.367 17.016 13.383 1.00 22.67 235 ASN A O 1
ATOM 1563 N N . ASP A 1 204 ? -3.984 17.678 11.239 1.00 22.87 236 ASP A N 1
ATOM 1564 C CA . ASP A 1 204 ? -3.006 16.595 10.953 1.00 21.53 236 ASP A CA 1
ATOM 1565 C C . ASP A 1 204 ? -1.775 16.734 11.820 1.00 21.70 236 ASP A C 1
ATOM 1566 O O . ASP A 1 204 ? -1.245 15.736 12.305 1.00 18.94 236 ASP A O 1
ATOM 1571 N N . TRP A 1 205 ? -1.308 17.972 11.992 1.00 21.42 237 TRP A N 1
ATOM 1572 C CA . TRP A 1 205 ? -0.147 18.209 12.841 1.00 22.85 237 TRP A CA 1
ATOM 1573 C C . TRP A 1 205 ? -0.469 17.907 14.309 1.00 22.97 237 TRP A C 1
ATOM 1574 O O . TRP A 1 205 ? 0.369 17.324 15.010 1.00 23.22 237 TRP A O 1
ATOM 1585 N N . LEU A 1 206 ? -1.665 18.299 14.759 1.00 23.21 238 LEU A N 1
ATOM 1586 C CA . LEU A 1 206 ? -2.105 18.026 16.142 1.00 23.21 238 LEU A CA 1
ATOM 1587 C C . LEU A 1 206 ? -2.312 16.514 16.423 1.00 21.99 238 LEU A C 1
ATOM 1588 O O . LEU A 1 206 ? -1.936 15.999 17.491 1.00 22.25 238 LEU A O 1
ATOM 1593 N N . ASN A 1 207 ? -2.909 15.829 15.454 1.00 20.79 239 ASN A N 1
ATOM 1594 C CA . ASN A 1 207 ? -3.404 14.479 15.640 1.00 20.29 239 ASN A CA 1
ATOM 1595 C C . ASN A 1 207 ? -2.594 13.381 14.961 1.00 19.42 239 ASN A C 1
ATOM 1596 O O . ASN A 1 207 ? -2.748 12.209 15.299 1.00 18.41 239 ASN A O 1
ATOM 1601 N N . GLY A 1 208 ? -1.707 13.753 14.043 1.00 18.93 240 GLY A N 1
ATOM 1602 C CA . GLY A 1 208 ? -1.139 12.780 13.101 1.00 17.70 240 GLY A CA 1
ATOM 1603 C C . GLY A 1 208 ? -2.098 12.779 11.919 1.00 18.57 240 GLY A C 1
ATOM 1604 O O . GLY A 1 208 ? -3.333 12.822 12.093 1.00 20.67 240 GLY A O 1
ATOM 1605 N N . ARG A 1 209 ? -1.531 12.723 10.724 1.00 18.05 241 ARG A N 1
ATOM 1606 C CA . ARG A 1 209 ? -2.261 12.745 9.469 1.00 17.45 241 ARG A CA 1
ATOM 1607 C C . ARG A 1 209 ? -2.860 11.384 9.138 1.00 17.25 241 ARG A C 1
ATOM 1608 O O . ARG A 1 209 ? -2.135 10.376 9.034 1.00 17.15 241 ARG A O 1
ATOM 1616 N N . GLU A 1 210 ? -4.172 11.352 8.927 1.00 17.88 242 GLU A N 1
ATOM 1617 C CA . GLU A 1 210 ? -4.805 10.160 8.384 1.00 17.76 242 GLU A CA 1
ATOM 1618 C C . GLU A 1 210 ? -5.379 10.443 7.002 1.00 18.27 242 GLU A C 1
ATOM 1619 O O . GLU A 1 210 ? -6.340 11.195 6.875 1.00 18.53 242 GLU A O 1
ATOM 1625 N N . GLY A 1 211 ? -4.715 9.900 5.978 1.00 17.53 243 GLY A N 1
ATOM 1626 C CA . GLY A 1 211 ? -5.156 9.940 4.568 1.00 17.99 243 GLY A CA 1
ATOM 1627 C C . GLY A 1 211 ? -6.491 9.239 4.434 1.00 18.90 243 GLY A C 1
ATOM 1628 O O . GLY A 1 211 ? -6.681 8.129 4.943 1.00 16.96 243 GLY A O 1
ATOM 1629 N N . GLU A 1 212 ? -7.426 9.898 3.760 1.00 18.87 244 GLU A N 1
ATOM 1630 C CA . GLU A 1 212 ? -8.777 9.369 3.675 1.00 20.15 244 GLU A CA 1
ATOM 1631 C C . GLU A 1 212 ? -8.860 8.031 2.938 1.00 19.61 244 GLU A C 1
ATOM 1632 O O . GLU A 1 212 ? -9.768 7.245 3.216 1.00 20.23 244 GLU A O 1
ATOM 1638 N N . PHE A 1 213 ? -7.965 7.785 1.975 1.00 17.38 245 PHE A N 1
ATOM 1639 C CA . PHE A 1 213 ? -8.035 6.517 1.263 1.00 16.70 245 PHE A CA 1
ATOM 1640 C C . PHE A 1 213 ? -7.135 5.528 1.970 1.00 15.61 245 PHE A C 1
ATOM 1641 O O . PHE A 1 213 ? -5.916 5.677 1.987 1.00 14.95 245 PHE A O 1
ATOM 1649 N N . VAL A 1 214 ? -7.719 4.490 2.535 1.00 14.11 246 VAL A N 1
ATOM 1650 C CA . VAL A 1 214 ? -6.901 3.511 3.252 1.00 14.21 246 VAL A CA 1
ATOM 1651 C C . VAL A 1 214 ? -6.660 2.371 2.270 1.00 14.17 246 VAL A C 1
ATOM 1652 O O . VAL A 1 214 ? -7.613 1.849 1.686 1.00 15.77 246 VAL A O 1
ATOM 1656 N N . LEU A 1 215 ? -5.404 1.998 2.066 1.00 13.79 247 LEU A N 1
ATOM 1657 C CA . LEU A 1 215 ? -5.048 1.124 0.964 1.00 14.24 247 LEU A CA 1
ATOM 1658 C C . LEU A 1 215 ? -4.393 -0.153 1.477 1.00 13.62 247 LEU A C 1
ATOM 1659 O O . LEU A 1 215 ? -3.785 -0.152 2.522 1.00 13.94 247 LEU A O 1
ATOM 1664 N N . ILE A 1 216 ? -4.548 -1.243 0.744 1.00 12.87 248 ILE A N 1
ATOM 1665 C CA . ILE A 1 216 ? -3.868 -2.478 1.082 1.00 12.62 248 ILE A CA 1
ATOM 1666 C C . ILE A 1 216 ? -2.972 -2.782 -0.101 1.00 11.73 248 ILE A C 1
ATOM 1667 O O . ILE A 1 216 ? -3.470 -2.963 -1.183 1.00 12.46 248 ILE A O 1
ATOM 1672 N N . ASN A 1 217 ? -1.655 -2.818 0.096 1.00 11.29 249 ASN A N 1
ATOM 1673 C CA . ASN A 1 217 ? -0.694 -2.982 -1.029 1.00 11.63 249 ASN A CA 1
ATOM 1674 C C . ASN A 1 217 ? -0.901 -1.917 -2.115 1.00 12.73 249 ASN A C 1
ATOM 1675 O O . ASN A 1 217 ? -0.838 -2.231 -3.307 1.00 13.34 249 ASN A O 1
ATOM 1680 N N . GLY A 1 218 ? -1.222 -0.690 -1.696 1.00 13.43 250 GLY A N 1
ATOM 1681 C CA . GLY A 1 218 ? -1.542 0.405 -2.666 1.00 13.63 250 GLY A CA 1
ATOM 1682 C C . GLY A 1 218 ? -2.915 0.421 -3.326 1.00 14.77 250 GLY A C 1
ATOM 1683 O O . GLY A 1 218 ? -3.189 1.282 -4.194 1.00 15.53 250 GLY A O 1
ATOM 1684 N N . GLN A 1 219 ? -3.789 -0.514 -2.968 1.00 13.59 251 GLN A N 1
ATOM 1685 C CA . GLN A 1 219 ? -5.074 -0.652 -3.676 1.00 14.17 251 GLN A CA 1
ATOM 1686 C C . GLN A 1 219 ? -6.231 -0.301 -2.771 1.00 14.29 251 GLN A C 1
ATOM 1687 O O . GLN A 1 219 ? -6.203 -0.607 -1.556 1.00 13.82 251 GLN A O 1
ATOM 1693 N N . PHE A 1 220 ? -7.225 0.367 -3.357 1.00 14.38 252 PHE A N 1
ATOM 1694 C CA . PHE A 1 220 ? -8.379 0.875 -2.612 1.00 16.25 252 PHE A CA 1
ATOM 1695 C C . PHE A 1 220 ? -9.554 -0.100 -2.702 1.00 17.42 252 PHE A C 1
ATOM 1696 O O . PHE A 1 220 ? -9.943 -0.530 -3.806 1.00 17.57 252 PHE A O 1
ATOM 1704 N N . LYS A 1 221 ? -10.115 -0.447 -1.540 1.00 17.29 253 LYS A N 1
ATOM 1705 C CA . LYS A 1 221 ? -11.222 -1.395 -1.468 1.00 18.06 253 LYS A CA 1
ATOM 1706 C C . LYS A 1 221 ? -11.048 -2.640 -2.371 1.00 17.75 253 LYS A C 1
ATOM 1707 O O . LYS A 1 221 ? -11.922 -2.951 -3.188 1.00 18.45 253 LYS A O 1
ATOM 1713 N N . PRO A 1 222 ? -9.928 -3.360 -2.214 1.00 16.21 254 PRO A N 1
ATOM 1714 C CA . PRO A 1 222 ? -9.675 -4.467 -3.116 1.00 16.56 254 PRO A CA 1
ATOM 1715 C C . PRO A 1 222 ? -10.512 -5.728 -2.819 1.00 17.86 254 PRO A C 1
ATOM 1716 O O . PRO A 1 222 ? -11.161 -5.848 -1.760 1.00 17.34 254 PRO A O 1
ATOM 1720 N N . LYS A 1 223 ? -10.443 -6.675 -3.744 1.00 18.72 255 LYS A N 1
ATOM 1721 C CA . LYS A 1 223 ? -10.959 -8.021 -3.529 1.00 20.20 255 LYS A CA 1
ATOM 1722 C C . LYS A 1 223 ? -9.801 -8.951 -3.231 1.00 19.78 255 LYS A C 1
ATOM 1723 O O . LYS A 1 223 ? -8.925 -9.157 -4.074 1.00 19.84 255 LYS A O 1
ATOM 1729 N N . ILE A 1 224 ? -9.775 -9.497 -2.020 1.00 19.90 256 ILE A N 1
ATOM 1730 C CA . ILE A 1 224 ? -8.650 -10.320 -1.557 1.00 18.70 256 ILE A CA 1
ATOM 1731 C C . ILE A 1 224 ? -9.047 -11.796 -1.565 1.00 19.88 256 ILE A C 1
ATOM 1732 O O . ILE A 1 224 ? -10.117 -12.168 -1.067 1.00 20.68 256 ILE A O 1
ATOM 1737 N N . LYS A 1 225 ? -8.203 -12.640 -2.140 1.00 19.82 257 LYS A N 1
ATOM 1738 C CA . LYS A 1 225 ? -8.421 -14.083 -2.101 1.00 21.73 257 LYS A CA 1
ATOM 1739 C C . LYS A 1 225 ? -7.526 -14.659 -1.045 1.00 20.71 257 LYS A C 1
ATOM 1740 O O . LYS A 1 225 ? -6.312 -14.550 -1.159 1.00 20.97 257 LYS A O 1
ATOM 1746 N N . LEU A 1 226 ? -8.104 -15.236 0.000 1.00 20.00 258 LEU A N 1
ATOM 1747 C CA . LEU A 1 226 ? -7.306 -15.795 1.091 1.00 18.78 258 LEU A CA 1
ATOM 1748 C C . LEU A 1 226 ? -7.778 -17.192 1.398 1.00 18.44 258 LEU A C 1
ATOM 1749 O O . LEU A 1 226 ? -8.854 -17.610 0.999 1.00 19.98 258 LEU A O 1
ATOM 1754 N N . ALA A 1 227 ? -6.967 -17.902 2.154 1.00 17.90 259 ALA A N 1
ATOM 1755 C CA . ALA A 1 227 ? -7.334 -19.222 2.622 1.00 17.78 259 ALA A CA 1
ATOM 1756 C C . ALA A 1 227 ? -6.937 -19.303 4.084 1.00 17.72 259 ALA A C 1
ATOM 1757 O O . ALA A 1 227 ? -6.091 -18.535 4.544 1.00 16.99 259 ALA A O 1
ATOM 1759 N N . THR A 1 228 ? -7.529 -20.262 4.791 1.00 18.29 260 THR A N 1
ATOM 1760 C CA . THR A 1 228 ? -7.293 -20.429 6.231 1.00 18.23 260 THR A CA 1
ATOM 1761 C C . THR A 1 228 ? -6.030 -21.213 6.583 1.00 18.43 260 THR A C 1
ATOM 1762 O O . THR A 1 228 ? -5.790 -21.468 7.775 1.00 18.96 260 THR A O 1
ATOM 1766 N N . ASN A 1 229 ? -5.239 -21.577 5.574 1.00 17.66 261 ASN A N 1
ATOM 1767 C CA . ASN A 1 229 ? -3.945 -22.229 5.790 1.00 18.33 261 ASN A CA 1
ATOM 1768 C C . ASN A 1 229 ? -2.779 -21.336 5.314 1.00 17.33 261 ASN A C 1
ATOM 1769 O O . ASN A 1 229 ? -1.689 -21.809 5.005 1.00 15.81 261 ASN A O 1
ATOM 1774 N N . GLU A 1 230 ? -3.042 -20.031 5.256 1.00 16.00 262 GLU A N 1
ATOM 1775 C CA . GLU A 1 230 ? -2.038 -19.052 4.873 1.00 15.81 262 GLU A CA 1
ATOM 1776 C C . GLU A 1 230 ? -1.561 -18.196 6.031 1.00 15.09 262 GLU A C 1
ATOM 1777 O O . GLU A 1 230 ? -2.361 -17.697 6.846 1.00 14.33 262 GLU A O 1
ATOM 1783 N N . ARG A 1 231 ? -0.246 -17.992 6.031 1.00 13.72 263 ARG A N 1
ATOM 1784 C CA . ARG A 1 231 ? 0.469 -17.179 6.982 1.00 14.11 263 ARG A CA 1
ATOM 1785 C C . ARG A 1 231 ? 0.425 -15.706 6.500 1.00 13.78 263 ARG A C 1
ATOM 1786 O O . ARG A 1 231 ? 1.159 -15.287 5.575 1.00 13.97 263 ARG A O 1
ATOM 1794 N N . ILE A 1 232 ? -0.440 -14.928 7.123 1.00 13.06 264 ILE A N 1
ATOM 1795 C CA . ILE A 1 232 ? -0.735 -13.559 6.635 1.00 12.47 264 ILE A CA 1
ATOM 1796 C C . ILE A 1 232 ? -0.025 -12.502 7.472 1.00 13.01 264 ILE A C 1
ATOM 1797 O O . ILE A 1 232 ? -0.201 -12.447 8.716 1.00 12.01 264 ILE A O 1
ATOM 1802 N N . ARG A 1 233 ? 0.791 -11.682 6.816 1.00 12.21 265 ARG A N 1
ATOM 1803 C CA . ARG A 1 233 ? 1.493 -10.615 7.500 1.00 10.72 265 ARG A CA 1
ATOM 1804 C C . ARG A 1 233 ? 0.674 -9.353 7.301 1.00 10.15 265 ARG A C 1
ATOM 1805 O O . ARG A 1 233 ? 0.351 -8.968 6.178 1.00 10.24 265 ARG A O 1
ATOM 1813 N N . ILE A 1 234 ? 0.314 -8.711 8.406 1.00 8.19 266 ILE A N 1
ATOM 1814 C CA . ILE A 1 234 ? -0.432 -7.460 8.303 1.00 8.46 266 ILE A CA 1
ATOM 1815 C C . ILE A 1 234 ? 0.441 -6.296 8.819 1.00 9.01 266 ILE A C 1
ATOM 1816 O O . ILE A 1 234 ? 0.967 -6.380 9.924 1.00 8.99 266 ILE A O 1
ATOM 1821 N N . TYR A 1 235 ? 0.522 -5.201 8.052 1.00 8.43 267 TYR A N 1
ATOM 1822 C CA . TYR A 1 235 ? 1.407 -4.114 8.411 1.00 9.89 267 TYR A CA 1
ATOM 1823 C C . TYR A 1 235 ? 0.530 -2.902 8.580 1.00 10.82 267 TYR A C 1
ATOM 1824 O O . TYR A 1 235 ? -0.194 -2.552 7.631 1.00 11.07 267 TYR A O 1
ATOM 1833 N N . ASN A 1 236 ? 0.582 -2.282 9.765 1.00 10.52 268 ASN A N 1
ATOM 1834 C CA . ASN A 1 236 ? 0.043 -0.946 9.916 1.00 10.69 268 ASN A CA 1
ATOM 1835 C C . ASN A 1 236 ? 1.160 0.030 9.460 1.00 10.73 268 ASN A C 1
ATOM 1836 O O . ASN A 1 236 ? 1.980 0.466 10.230 1.00 12.27 268 ASN A O 1
ATOM 1841 N N . ALA A 1 237 ? 1.238 0.343 8.175 1.00 9.74 269 ALA A N 1
ATOM 1842 C CA . ALA A 1 237 ? 2.272 1.276 7.671 1.00 11.91 269 ALA A CA 1
ATOM 1843 C C . ALA A 1 237 ? 1.684 2.660 7.403 1.00 12.66 269 ALA A C 1
ATOM 1844 O O . ALA A 1 237 ? 1.939 3.251 6.348 1.00 15.27 269 ALA A O 1
ATOM 1846 N N . THR A 1 238 ? 0.875 3.139 8.339 1.00 13.29 270 THR A N 1
ATOM 1847 C CA . THR A 1 238 ? 0.303 4.480 8.290 1.00 13.06 270 THR A CA 1
ATOM 1848 C C . THR A 1 238 ? 1.069 5.405 9.240 1.00 14.12 270 THR A C 1
ATOM 1849 O O . THR A 1 238 ? 1.761 4.938 10.124 1.00 14.46 270 THR A O 1
ATOM 1853 N N . ALA A 1 239 ? 0.918 6.724 9.038 1.00 13.24 271 ALA A N 1
ATOM 1854 C CA . ALA A 1 239 ? 1.529 7.720 9.902 1.00 13.79 271 ALA A CA 1
ATOM 1855 C C . ALA A 1 239 ? 0.883 7.792 11.251 1.00 13.51 271 ALA A C 1
ATOM 1856 O O . ALA A 1 239 ? 1.563 8.107 12.211 1.00 14.68 271 ALA A O 1
ATOM 1858 N N . ALA A 1 240 ? -0.417 7.511 11.349 1.00 13.78 272 ALA A N 1
ATOM 1859 C CA . ALA A 1 240 ? -1.179 7.868 12.550 1.00 15.07 272 ALA A CA 1
ATOM 1860 C C . ALA A 1 240 ? -2.521 7.135 12.765 1.00 16.01 272 ALA A C 1
ATOM 1861 O O . ALA A 1 240 ? -3.284 7.454 13.687 1.00 16.03 272 ALA A O 1
ATOM 1863 N N . ARG A 1 241 ? -2.820 6.172 11.903 1.00 16.66 273 ARG A N 1
ATOM 1864 C CA . ARG A 1 241 ? -4.112 5.539 11.895 1.00 16.33 273 ARG A CA 1
ATOM 1865 C C . ARG A 1 241 ? -4.148 4.342 12.829 1.00 16.81 273 ARG A C 1
ATOM 1866 O O . ARG A 1 241 ? -3.328 3.418 12.725 1.00 16.57 273 ARG A O 1
ATOM 1874 N N . TYR A 1 242 ? -5.140 4.326 13.717 1.00 15.64 274 TYR A N 1
ATOM 1875 C CA . TYR A 1 242 ? -5.290 3.209 14.609 1.00 15.58 274 TYR A CA 1
ATOM 1876 C C . TYR A 1 242 ? -6.284 2.223 13.986 1.00 15.16 274 TYR A C 1
ATOM 1877 O O . TYR A 1 242 ? -7.389 2.605 13.586 1.00 17.38 274 TYR A O 1
ATOM 1886 N N . LEU A 1 243 ? -5.922 0.962 13.920 1.00 13.15 275 LEU A N 1
ATOM 1887 C CA . LEU A 1 243 ? -6.849 -0.021 13.376 1.00 14.10 275 LEU A CA 1
ATOM 1888 C C . LEU A 1 243 ? -7.336 -0.940 14.455 1.00 13.86 275 LEU A C 1
ATOM 1889 O O . LEU A 1 243 ? -6.596 -1.280 15.363 1.00 14.35 275 LEU A O 1
ATOM 1894 N N . ASN A 1 244 ? -8.586 -1.354 14.335 1.00 14.85 276 ASN A N 1
ATOM 1895 C CA . ASN A 1 244 ? -9.107 -2.389 15.197 1.00 17.05 276 ASN A CA 1
ATOM 1896 C C . ASN A 1 244 ? -9.793 -3.343 14.229 1.00 16.76 276 ASN A C 1
ATOM 1897 O O . ASN A 1 244 ? -10.977 -3.211 13.936 1.00 17.50 276 ASN A O 1
ATOM 1902 N N . LEU A 1 245 ? -9.003 -4.263 13.708 1.00 16.05 277 LEU A N 1
ATOM 1903 C CA . LEU A 1 245 ? -9.402 -5.075 12.578 1.00 16.57 277 LEU A CA 1
ATOM 1904 C C . LEU A 1 245 ? -10.359 -6.168 12.997 1.00 17.37 277 LEU A C 1
ATOM 1905 O O . LEU A 1 245 ? -10.227 -6.737 14.077 1.00 17.39 277 LEU A O 1
ATOM 1910 N N . ARG A 1 246 ? -11.324 -6.423 12.135 1.00 18.34 278 ARG A N 1
ATOM 1911 C CA . ARG A 1 246 ? -12.243 -7.546 12.306 1.00 19.57 278 ARG A CA 1
ATOM 1912 C C . ARG A 1 246 ? -12.782 -8.052 11.005 1.00 19.64 278 ARG A C 1
ATOM 1913 O O . ARG A 1 246 ? -12.828 -7.322 10.002 1.00 18.58 278 ARG A O 1
ATOM 1921 N N . ILE A 1 247 ? -13.123 -9.332 11.017 1.00 18.62 279 ILE A N 1
ATOM 1922 C CA . ILE A 1 247 ? -13.762 -9.976 9.900 1.00 19.47 279 ILE A CA 1
ATOM 1923 C C . ILE A 1 247 ? -14.990 -10.692 10.493 1.00 20.66 279 ILE A C 1
ATOM 1924 O O . ILE A 1 247 ? -14.874 -11.791 11.026 1.00 20.09 279 ILE A O 1
ATOM 1929 N N . GLN A 1 248 ? -16.148 -10.052 10.424 1.00 21.62 280 GLN A N 1
ATOM 1930 C CA . GLN A 1 248 ? -17.359 -10.592 11.070 1.00 23.18 280 GLN A CA 1
ATOM 1931 C C . GLN A 1 248 ? -17.623 -12.000 10.544 1.00 22.57 280 GLN A C 1
ATOM 1932 O O . GLN A 1 248 ? -17.572 -12.214 9.339 1.00 21.51 280 GLN A O 1
ATOM 1938 N N . GLY A 1 249 ? -17.868 -12.957 11.438 1.00 22.93 281 GLY A N 1
ATOM 1939 C CA . GLY A 1 249 ? -18.051 -14.356 11.026 1.00 23.36 281 GLY A CA 1
ATOM 1940 C C . GLY A 1 249 ? -16.763 -15.161 11.049 1.00 23.43 281 GLY A C 1
ATOM 1941 O O . GLY A 1 249 ? -16.771 -16.394 10.900 1.00 24.19 281 GLY A O 1
ATOM 1942 N N . ALA A 1 250 ? -15.639 -14.475 11.236 1.00 21.38 282 ALA A N 1
ATOM 1943 C CA . ALA A 1 250 ? -14.355 -15.131 11.330 1.00 20.67 282 ALA A CA 1
ATOM 1944 C C . ALA A 1 250 ? -13.586 -14.629 12.549 1.00 20.07 282 ALA A C 1
ATOM 1945 O O . ALA A 1 250 ? -14.009 -13.700 13.231 1.00 18.83 282 ALA A O 1
ATOM 1947 N N . LYS A 1 251 ? -12.421 -15.234 12.808 1.00 20.39 283 LYS A N 1
ATOM 1948 C CA . LYS A 1 251 ? -11.543 -14.777 13.852 1.00 21.30 283 LYS A CA 1
ATOM 1949 C C . LYS A 1 251 ? -10.109 -14.767 13.336 1.00 20.09 283 LYS A C 1
ATOM 1950 O O . LYS A 1 251 ? -9.763 -15.499 12.404 1.00 19.99 283 LYS A O 1
ATOM 1956 N N . PHE A 1 252 ? -9.276 -13.950 13.969 1.00 18.98 284 PHE A N 1
ATOM 1957 C CA . PHE A 1 252 ? -7.844 -13.981 13.729 1.00 17.11 284 PHE A CA 1
ATOM 1958 C C . PHE A 1 252 ? -7.175 -14.972 14.648 1.00 17.87 284 PHE A C 1
ATOM 1959 O O . PHE A 1 252 ? -7.400 -14.929 15.863 1.00 19.69 284 PHE A O 1
ATOM 1967 N N . ILE A 1 253 ? -6.271 -15.795 14.099 1.00 16.43 285 ILE A N 1
ATOM 1968 C CA . ILE A 1 253 ? -5.405 -16.589 14.938 1.00 16.23 285 ILE A CA 1
ATOM 1969 C C . ILE A 1 253 ? -4.064 -15.869 14.923 1.00 15.61 285 ILE A C 1
ATOM 1970 O O . ILE A 1 253 ? -3.310 -15.922 13.922 1.00 14.62 285 ILE A O 1
ATOM 1975 N N . LEU A 1 254 ? -3.771 -15.186 16.027 1.00 13.87 286 LEU A N 1
ATOM 1976 C CA . LEU A 1 254 ? -2.524 -14.437 16.122 1.00 13.63 286 LEU A CA 1
ATOM 1977 C C . LEU A 1 254 ? -1.365 -15.426 16.366 1.00 13.90 286 LEU A C 1
ATOM 1978 O O . LEU A 1 254 ? -1.414 -16.219 17.304 1.00 15.66 286 LEU A O 1
ATOM 1983 N N . VAL A 1 255 ? -0.330 -15.351 15.534 1.00 12.80 287 VAL A N 1
ATOM 1984 C CA . VAL A 1 255 ? 0.804 -16.270 15.638 1.00 13.67 287 VAL A CA 1
ATOM 1985 C C . VAL A 1 255 ? 2.116 -15.481 15.690 1.00 12.72 287 VAL A C 1
ATOM 1986 O O . VAL A 1 255 ? 3.134 -16.047 15.957 1.00 13.24 287 VAL A O 1
ATOM 1990 N N . GLY A 1 256 ? 2.091 -14.169 15.485 1.00 12.95 288 GLY A N 1
ATOM 1991 C CA . GLY A 1 256 ? 3.378 -13.455 15.502 1.00 11.97 288 GLY A CA 1
ATOM 1992 C C . GLY A 1 256 ? 3.167 -11.957 15.625 1.00 12.23 288 GLY A C 1
ATOM 1993 O O . GLY A 1 256 ? 2.101 -11.457 15.298 1.00 10.04 288 GLY A O 1
ATOM 1994 N N . THR A 1 257 ? 4.202 -11.268 16.096 1.00 11.78 289 THR A N 1
ATOM 1995 C CA . THR A 1 257 ? 4.165 -9.791 16.284 1.00 12.18 289 THR A CA 1
ATOM 1996 C C . THR A 1 257 ? 5.404 -9.249 15.564 1.00 12.34 289 THR A C 1
ATOM 1997 O O . THR A 1 257 ? 6.039 -10.021 14.786 1.00 12.39 289 THR A O 1
ATOM 2001 N N . ASP A 1 258 ? 5.778 -7.984 15.812 1.00 12.27 290 ASP A N 1
ATOM 2002 C CA . ASP A 1 258 ? 6.932 -7.368 15.146 1.00 12.22 290 ASP A CA 1
ATOM 2003 C C . ASP A 1 258 ? 8.118 -8.309 15.091 1.00 13.58 290 ASP A C 1
ATOM 2004 O O . ASP A 1 258 ? 8.616 -8.584 14.004 1.00 13.51 290 ASP A O 1
ATOM 2009 N N . GLY A 1 259 ? 8.596 -8.758 16.263 1.00 13.73 291 GLY A N 1
ATOM 2010 C CA . GLY A 1 259 ? 9.836 -9.553 16.340 1.00 13.33 291 GLY A CA 1
ATOM 2011 C C . GLY A 1 259 ? 9.563 -11.042 16.257 1.00 14.18 291 GLY A C 1
ATOM 2012 O O . GLY A 1 259 ? 10.292 -11.841 16.849 1.00 15.90 291 GLY A O 1
ATOM 2013 N N . GLY A 1 260 ? 8.522 -11.430 15.525 1.00 12.89 292 GLY A N 1
ATOM 2014 C CA . GLY A 1 260 ? 8.344 -12.846 15.140 1.00 14.21 292 GLY A CA 1
ATOM 2015 C C . GLY A 1 260 ? 7.275 -13.630 15.875 1.00 13.76 292 GLY A C 1
ATOM 2016 O O . GLY A 1 260 ? 6.394 -13.058 16.528 1.00 12.88 292 GLY A O 1
ATOM 2017 N N . LEU A 1 261 ? 7.364 -14.956 15.793 1.00 13.70 293 LEU A N 1
ATOM 2018 C CA . LEU A 1 261 ? 6.315 -15.813 16.366 1.00 13.74 293 LEU A CA 1
ATOM 2019 C C . LEU A 1 261 ? 6.164 -15.627 17.895 1.00 13.91 293 LEU A C 1
ATOM 2020 O O . LEU A 1 261 ? 7.153 -15.360 18.630 1.00 14.12 293 LEU A O 1
ATOM 2025 N N . ILE A 1 262 ? 4.952 -15.856 18.383 1.00 13.26 294 ILE A N 1
ATOM 2026 C CA . ILE A 1 262 ? 4.705 -15.885 19.823 1.00 13.52 294 ILE A CA 1
ATOM 2027 C C . ILE A 1 262 ? 4.700 -17.350 20.258 1.00 15.88 294 ILE A C 1
ATOM 2028 O O . ILE A 1 262 ? 4.954 -18.237 19.419 1.00 15.93 294 ILE A O 1
ATOM 2033 N N . GLU A 1 263 ? 4.480 -17.635 21.552 1.00 16.24 295 GLU A N 1
ATOM 2034 C CA . GLU A 1 263 ? 4.654 -18.974 22.054 1.00 18.04 295 GLU A CA 1
ATOM 2035 C C . GLU A 1 263 ? 3.587 -19.933 21.574 1.00 18.71 295 GLU A C 1
ATOM 2036 O O . GLU A 1 263 ? 3.890 -21.091 21.229 1.00 19.85 295 GLU A O 1
ATOM 2042 N N . LYS A 1 264 ? 2.342 -19.454 21.575 1.00 18.67 296 LYS A N 1
ATOM 2043 C CA . LYS A 1 264 ? 1.168 -20.266 21.248 1.00 20.62 296 LYS A CA 1
ATOM 2044 C C . LYS A 1 264 ? 0.123 -19.401 20.514 1.00 20.13 296 LYS A C 1
ATOM 2045 O O . LYS A 1 264 ? 0.083 -18.175 20.656 1.00 19.85 296 LYS A O 1
ATOM 2051 N N . THR A 1 265 ? -0.711 -20.043 19.716 1.00 20.30 297 THR A N 1
ATOM 2052 C CA . THR A 1 265 ? -1.816 -19.354 19.038 1.00 19.55 297 THR A CA 1
ATOM 2053 C C . THR A 1 265 ? -2.691 -18.554 20.026 1.00 19.81 297 THR A C 1
ATOM 2054 O O . THR A 1 265 ? -3.033 -19.052 21.112 1.00 21.41 297 THR A O 1
ATOM 2058 N N . ILE A 1 266 ? -3.036 -17.322 19.658 1.00 18.88 298 ILE A N 1
ATOM 2059 C CA . ILE A 1 266 ? -3.908 -16.509 20.484 1.00 19.78 298 ILE A CA 1
ATOM 2060 C C . ILE A 1 266 ? -5.099 -16.187 19.587 1.00 19.93 298 ILE A C 1
ATOM 2061 O O . ILE A 1 266 ? -4.932 -15.656 18.488 1.00 16.82 298 ILE A O 1
ATOM 2066 N N . TYR A 1 267 ? -6.299 -16.560 20.016 1.00 21.52 299 TYR A N 1
ATOM 2067 C CA . TYR A 1 267 ? -7.451 -16.307 19.160 1.00 23.37 299 TYR A CA 1
ATOM 2068 C C . TYR A 1 267 ? -8.073 -14.951 19.475 1.00 24.13 299 TYR A C 1
ATOM 2069 O O . TYR A 1 267 ? -8.307 -14.641 20.646 1.00 25.38 299 TYR A O 1
ATOM 2078 N N . LYS A 1 268 ? -8.335 -14.156 18.437 1.00 23.50 300 LYS A N 1
ATOM 2079 C CA . LYS A 1 268 ? -8.850 -12.796 18.588 1.00 24.86 300 LYS A CA 1
ATOM 2080 C C . LYS A 1 268 ? -9.952 -12.483 17.604 1.00 25.41 300 LYS A C 1
ATOM 2081 O O . LYS A 1 268 ? -9.761 -12.649 16.399 1.00 24.87 300 LYS A O 1
ATOM 2087 N N . GLU A 1 269 ? -11.079 -11.992 18.113 1.00 25.27 301 GLU A N 1
ATOM 2088 C CA . GLU A 1 269 ? -12.175 -11.532 17.261 1.00 26.81 301 GLU A CA 1
ATOM 2089 C C . GLU A 1 269 ? -11.844 -10.145 16.682 1.00 25.17 301 GLU A C 1
ATOM 2090 O O . GLU A 1 269 ? -12.240 -9.821 15.564 1.00 25.58 301 GLU A O 1
ATOM 2096 N N . GLU A 1 270 ? -11.168 -9.318 17.466 1.00 23.79 302 GLU A N 1
ATOM 2097 C CA . GLU A 1 270 ? -10.690 -8.017 16.969 1.00 23.90 302 GLU A CA 1
ATOM 2098 C C . GLU A 1 270 ? -9.203 -7.904 17.173 1.00 22.20 302 GLU A C 1
ATOM 2099 O O . GLU A 1 270 ? -8.678 -8.397 18.179 1.00 21.95 302 GLU A O 1
ATOM 2105 N N . LEU A 1 271 ? -8.524 -7.241 16.244 1.00 19.11 303 LEU A N 1
ATOM 2106 C CA . LEU A 1 271 ? -7.091 -7.109 16.355 1.00 18.29 303 LEU A CA 1
ATOM 2107 C C . LEU A 1 271 ? -6.659 -5.657 16.347 1.00 16.21 303 LEU A C 1
ATOM 2108 O O . LEU A 1 271 ? -6.708 -4.994 15.315 1.00 12.98 303 LEU A O 1
ATOM 2113 N N . PHE A 1 272 ? -6.181 -5.193 17.485 1.00 14.73 304 PHE A N 1
ATOM 2114 C CA . PHE A 1 272 ? -5.834 -3.769 17.629 1.00 14.38 304 PHE A CA 1
ATOM 2115 C C . PHE A 1 272 ? -4.404 -3.592 17.074 1.00 14.55 304 PHE A C 1
ATOM 2116 O O . PHE A 1 272 ? -3.488 -4.255 17.526 1.00 14.41 304 PHE A O 1
ATOM 2124 N N . LEU A 1 273 ? -4.218 -2.684 16.119 1.00 13.19 305 LEU A N 1
ATOM 2125 C CA . LEU A 1 273 ? -2.935 -2.533 15.473 1.00 13.56 305 LEU A CA 1
ATOM 2126 C C . LEU A 1 273 ? -2.715 -1.041 15.353 1.00 13.65 305 LEU A C 1
ATOM 2127 O O . LEU A 1 273 ? -3.259 -0.366 14.460 1.00 13.81 305 LEU A O 1
ATOM 2132 N N . SER A 1 274 ? -1.927 -0.514 16.263 1.00 12.62 306 SER A N 1
ATOM 2133 C CA . SER A 1 274 ? -1.666 0.919 16.231 1.00 13.96 306 SER A CA 1
ATOM 2134 C C . SER A 1 274 ? -0.553 1.238 15.213 1.00 12.54 306 SER A C 1
ATOM 2135 O O . SER A 1 274 ? 0.065 0.311 14.672 1.00 12.85 306 SER A O 1
ATOM 2138 N N . PRO A 1 275 ? -0.310 2.538 14.925 1.00 12.25 307 PRO A N 1
ATOM 2139 C CA . PRO A 1 275 ? 0.534 2.935 13.817 1.00 12.26 307 PRO A CA 1
ATOM 2140 C C . PRO A 1 275 ? 1.924 2.317 13.932 1.00 12.39 307 PRO A C 1
ATOM 2141 O O . PRO A 1 275 ? 2.502 2.273 15.035 1.00 11.81 307 PRO A O 1
ATOM 2145 N N . ALA A 1 276 ? 2.396 1.751 12.823 1.00 12.13 308 ALA A N 1
ATOM 2146 C CA . ALA A 1 276 ? 3.716 1.126 12.729 1.00 11.22 308 ALA A CA 1
ATOM 2147 C C . ALA A 1 276 ? 3.853 -0.287 13.270 1.00 11.98 308 ALA A C 1
ATOM 2148 O O . ALA A 1 276 ? 4.953 -0.844 13.116 1.00 12.48 308 ALA A O 1
ATOM 2150 N N . SER A 1 277 ? 2.770 -0.875 13.809 1.00 11.83 309 SER A N 1
ATOM 2151 C CA . SER A 1 277 ? 2.761 -2.276 14.289 1.00 12.51 309 SER A CA 1
ATOM 2152 C C . SER A 1 277 ? 2.458 -3.299 13.204 1.00 11.73 309 SER A C 1
ATOM 2153 O O . SER A 1 277 ? 1.758 -2.996 12.258 1.00 10.73 309 SER A O 1
ATOM 2156 N N . ARG A 1 278 ? 3.007 -4.514 13.360 1.00 12.11 310 ARG A N 1
ATOM 2157 C CA . ARG A 1 278 ? 2.831 -5.600 12.405 1.00 10.70 310 ARG A CA 1
ATOM 2158 C C . ARG A 1 278 ? 2.528 -6.900 13.154 1.00 10.73 310 ARG A C 1
ATO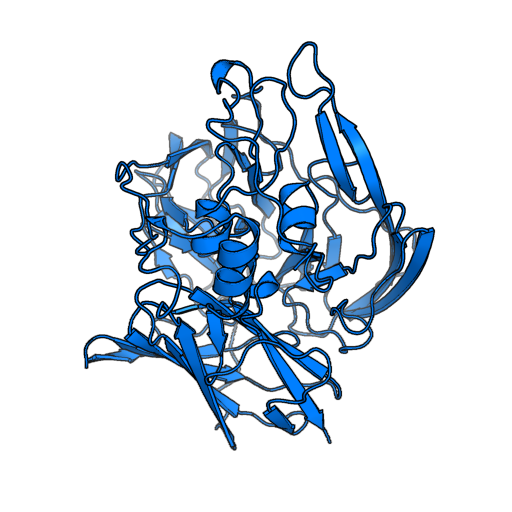M 2159 O O . ARG A 1 278 ? 2.982 -7.118 14.300 1.00 10.50 310 ARG A O 1
ATOM 2167 N N . VAL A 1 279 ? 1.760 -7.768 12.511 1.00 9.60 311 VAL A N 1
ATOM 2168 C CA . VAL A 1 279 ? 1.466 -9.095 13.096 1.00 10.72 311 VAL A CA 1
ATOM 2169 C C . VAL A 1 279 ? 1.512 -10.163 12.008 1.00 11.46 311 VAL A C 1
ATOM 2170 O O . VAL A 1 279 ? 1.467 -9.830 10.803 1.00 10.90 311 VAL A O 1
ATOM 2174 N N . GLU A 1 280 ? 1.621 -11.431 12.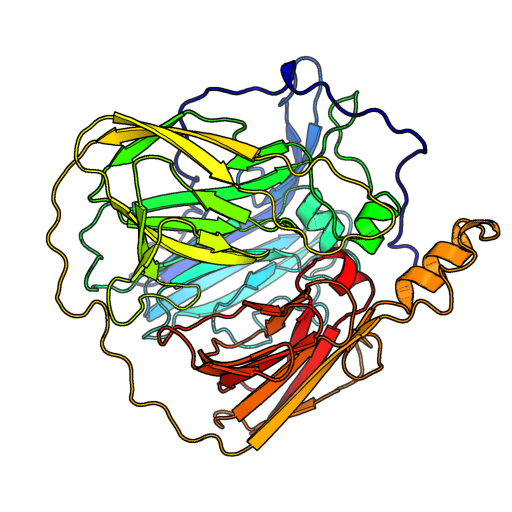440 1.00 11.77 312 GLU A N 1
ATOM 2175 C CA . GLU A 1 280 ? 1.331 -12.564 11.585 1.00 11.20 312 GLU A CA 1
ATOM 2176 C C . GLU A 1 280 ? 0.081 -13.223 12.137 1.00 11.13 312 GLU A C 1
ATOM 2177 O O . GLU A 1 280 ? -0.070 -13.432 13.372 1.00 10.73 312 GLU A O 1
ATOM 2183 N N . VAL A 1 281 ? -0.799 -13.585 11.235 1.00 10.70 313 VAL A N 1
ATOM 2184 C CA . VAL A 1 281 ? -2.061 -14.197 11.629 1.00 13.19 313 VAL A CA 1
ATOM 2185 C C . VAL A 1 281 ? -2.422 -15.305 10.658 1.00 14.60 313 VAL A C 1
ATOM 2186 O O . VAL A 1 281 ? -1.967 -15.302 9.502 1.00 14.50 313 VAL A O 1
ATOM 2190 N N . LEU A 1 282 ? -3.242 -16.246 11.137 1.00 14.51 314 LEU A N 1
ATOM 2191 C CA . LEU A 1 282 ? -4.112 -17.019 10.272 1.00 16.44 314 LEU A CA 1
ATOM 2192 C C . LEU A 1 282 ? -5.565 -16.562 10.497 1.00 17.77 314 LEU A C 1
ATOM 2193 O O . LEU A 1 282 ? -5.907 -15.986 11.547 1.00 17.74 314 LEU A O 1
ATOM 2198 N N . ILE A 1 283 ? -6.422 -16.879 9.529 1.00 19.68 315 ILE A N 1
ATOM 2199 C CA . ILE A 1 283 ? -7.856 -16.570 9.618 1.00 21.29 315 ILE A CA 1
ATOM 2200 C C . ILE A 1 283 ? -8.566 -17.870 9.877 1.00 23.93 315 ILE A C 1
ATOM 2201 O O . ILE A 1 283 ? -8.304 -18.868 9.207 1.00 26.33 315 ILE A O 1
ATOM 2209 N N . ASP A 1 284 ? -9.460 -17.858 10.843 1.00 23.74 316 ASP A N 1
ATOM 2210 C CA . ASP A 1 284 ? -10.299 -19.009 11.081 1.00 25.64 316 ASP A CA 1
ATOM 2211 C C . ASP A 1 284 ? -11.777 -18.674 10.813 1.00 25.59 316 ASP A C 1
ATOM 2212 O O . ASP A 1 284 ? -12.312 -17.653 11.280 1.00 24.39 316 ASP A O 1
ATOM 2217 N N . ALA A 1 285 ? -12.408 -19.520 10.015 1.00 25.42 317 ALA A N 1
ATOM 2218 C CA . ALA A 1 285 ? -13.825 -19.467 9.819 1.00 26.47 317 ALA A CA 1
ATOM 2219 C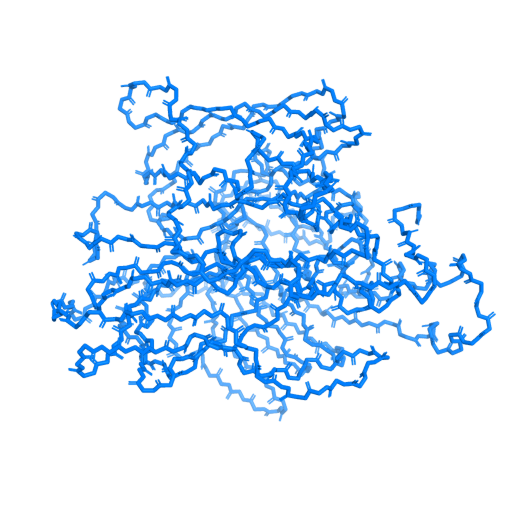 C . ALA A 1 285 ? -14.209 -20.926 9.657 1.00 27.62 317 ALA A C 1
ATOM 2220 O O . ALA A 1 285 ? -13.343 -21.745 9.330 1.00 27.01 317 ALA A O 1
ATOM 2222 N N . PRO A 1 286 ? -15.482 -21.263 9.912 1.00 29.28 318 PRO A N 1
ATOM 2223 C CA . PRO A 1 286 ? -15.961 -22.653 9.814 1.00 30.72 318 PRO A CA 1
ATOM 2224 C C . PRO A 1 286 ? -15.994 -23.239 8.388 1.00 30.70 318 PRO A C 1
ATOM 2225 O O . PRO A 1 286 ? -15.809 -24.441 8.212 1.00 31.92 318 PRO A O 1
ATOM 2229 N N . LYS A 1 287 ? -16.230 -22.399 7.385 1.00 29.76 319 LYS A N 1
ATOM 2230 C CA . LYS A 1 287 ? -16.499 -22.868 6.010 1.00 30.06 319 LYS A CA 1
ATOM 2231 C C . LYS A 1 287 ? -16.069 -21.812 4.997 1.00 27.46 319 LYS A C 1
ATOM 2232 O O . LYS A 1 287 ? -15.798 -20.666 5.383 1.00 26.86 319 LYS A O 1
ATOM 2238 N N . ASP A 1 288 ? -16.049 -22.182 3.713 1.00 27.15 320 ASP A N 1
ATOM 2239 C CA . ASP A 1 288 ? -15.807 -21.215 2.616 1.00 26.57 320 ASP A CA 1
ATOM 2240 C C . ASP A 1 288 ? -16.746 -20.015 2.760 1.00 26.02 320 ASP A C 1
ATOM 2241 O O . ASP A 1 288 ? -17.866 -20.163 3.238 1.00 26.25 320 ASP A O 1
ATOM 2246 N N . GLY A 1 289 ? -16.334 -18.829 2.320 1.00 24.77 321 GLY A N 1
ATOM 2247 C CA . GLY A 1 289 ? -17.298 -17.730 2.354 1.00 23.97 321 GLY A CA 1
ATOM 2248 C C . GLY A 1 289 ? -16.742 -16.412 1.869 1.00 22.73 321 GLY A C 1
ATOM 2249 O O . GLY A 1 289 ? -15.545 -16.286 1.576 1.00 20.75 321 GLY A O 1
ATOM 2250 N N . ASN A 1 290 ? -17.637 -15.439 1.781 1.00 22.33 322 ASN A N 1
ATOM 2251 C CA . ASN A 1 290 ? -17.288 -14.082 1.406 1.00 21.54 322 ASN A CA 1
ATOM 2252 C C . ASN A 1 290 ? -17.479 -13.196 2.608 1.00 20.76 322 ASN A C 1
ATOM 2253 O O . ASN A 1 290 ? -18.544 -13.205 3.200 1.00 22.24 322 ASN A O 1
ATOM 2258 N N . PHE A 1 291 ? -16.419 -12.500 2.998 1.00 19.76 323 PHE A N 1
ATOM 2259 C CA . PHE A 1 291 ? -16.324 -11.767 4.245 1.00 19.83 323 PHE A CA 1
ATOM 2260 C C . PHE A 1 291 ? -15.851 -10.337 3.942 1.00 20.60 323 PHE A C 1
ATOM 2261 O O . PHE A 1 291 ? -15.557 -9.985 2.762 1.00 20.57 323 PHE A O 1
ATOM 2269 N N . LYS A 1 292 ? -15.850 -9.502 4.973 1.00 20.29 324 LYS A N 1
ATOM 2270 C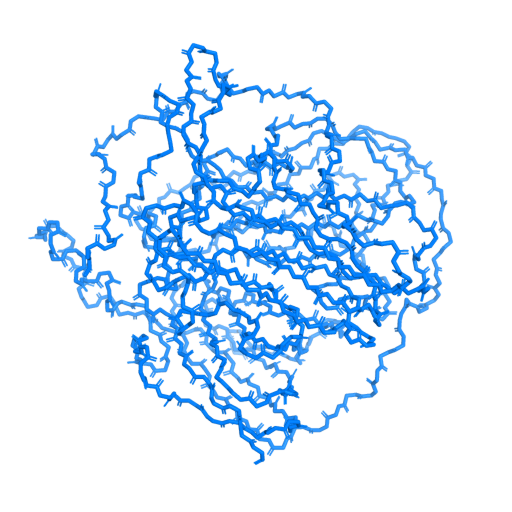 CA . LYS A 1 292 ? -15.416 -8.103 4.819 1.00 21.37 324 LYS A CA 1
ATOM 2271 C C . LYS A 1 292 ? -14.389 -7.828 5.868 1.00 20.53 324 LYS A C 1
ATOM 2272 O O . LYS A 1 292 ? -14.597 -8.142 7.064 1.00 21.62 324 LYS A O 1
ATOM 2278 N N . LEU A 1 293 ? -13.287 -7.230 5.432 1.00 18.65 325 LEU A N 1
ATOM 2279 C CA . LEU A 1 293 ? -12.275 -6.769 6.356 1.00 16.15 325 LEU A CA 1
ATOM 2280 C C . LEU A 1 293 ? -12.642 -5.327 6.740 1.00 16.20 325 LEU A C 1
ATOM 2281 O O . LEU A 1 293 ? -12.868 -4.469 5.865 1.00 14.93 325 LEU A O 1
ATOM 2286 N N . GLU A 1 294 ? -12.833 -5.107 8.040 1.00 15.87 326 GLU A N 1
ATOM 2287 C CA . GLU A 1 294 ? -13.235 -3.801 8.532 1.00 17.29 326 GLU A CA 1
ATOM 2288 C C . GLU A 1 294 ? -12.347 -3.365 9.707 1.00 16.74 326 GLU A C 1
ATOM 2289 O O . GLU A 1 294 ? -11.634 -4.182 10.277 1.00 17.07 326 GLU A O 1
ATOM 2300 N N . SER A 1 295 ? -12.399 -2.085 10.052 1.00 17.68 327 SER A N 1
ATOM 2301 C CA . SER A 1 295 ? -11.729 -1.584 11.235 1.00 18.24 327 SER A CA 1
ATOM 2302 C C . SER A 1 295 ? -12.730 -0.773 12.073 1.00 19.58 327 SER A C 1
ATOM 2303 O O . SER A 1 295 ? -13.282 0.217 11.621 1.00 19.16 327 SER A O 1
ATOM 2306 N N . ALA A 1 296 ? -12.928 -1.208 13.313 1.00 22.00 328 ALA A N 1
ATOM 2307 C CA . ALA A 1 296 ? -13.865 -0.579 14.227 1.00 22.98 328 ALA A CA 1
ATOM 2308 C C . ALA A 1 296 ? -13.245 0.727 14.659 1.00 23.45 328 ALA A C 1
ATOM 2309 O O . ALA A 1 296 ? -12.029 0.822 14.792 1.00 22.44 328 ALA A O 1
ATOM 2311 N N . TYR A 1 297 ? -14.086 1.730 14.864 1.00 23.93 329 TYR A N 1
ATOM 2312 C CA . TYR A 1 297 ? -13.627 3.034 15.304 1.00 25.30 329 TYR A CA 1
ATOM 2313 C C . TYR A 1 297 ? -12.945 2.925 16.658 1.00 24.72 329 TYR A C 1
ATOM 2314 O O . TYR A 1 297 ? -13.451 2.233 17.559 1.00 25.30 329 TYR A O 1
ATOM 2323 N N . TYR A 1 298 ? -11.793 3.570 16.799 1.00 23.57 330 TYR A N 1
ATOM 2324 C CA . TYR A 1 298 ? -11.091 3.590 18.090 1.00 23.46 330 TYR A CA 1
ATOM 2325 C C . TYR A 1 298 ? -10.948 5.061 18.461 1.00 23.97 330 TYR A C 1
ATOM 2326 O O . TYR A 1 298 ? -10.366 5.846 17.676 1.00 22.88 330 TYR A O 1
ATOM 2335 N N . ASP A 1 299 ? -11.535 5.438 19.613 1.00 23.98 331 ASP A N 1
ATOM 2336 C CA . ASP A 1 299 ? -11.440 6.795 20.114 1.00 24.85 331 ASP A CA 1
ATOM 2337 C C . ASP A 1 299 ? -10.092 7.045 20.797 1.00 23.86 331 ASP A C 1
ATOM 2338 O O . ASP A 1 299 ? -9.837 6.568 21.919 1.00 23.26 331 ASP A O 1
ATOM 2343 N N . ARG A 1 300 ? -9.236 7.809 20.110 1.00 22.61 332 ARG A N 1
ATOM 2344 C CA . ARG A 1 300 ? -7.909 8.106 20.618 1.00 21.91 332 ARG A CA 1
ATOM 2345 C C . ARG A 1 300 ? -7.736 9.556 21.060 1.00 22.61 332 ARG A C 1
ATOM 2346 O O . ARG A 1 300 ? -6.610 10.036 21.235 1.00 22.10 332 ARG A O 1
ATOM 2354 N N . ASP A 1 301 ? -8.867 10.223 21.256 1.00 23.83 333 ASP A N 1
ATOM 2355 C CA . ASP A 1 301 ? -8.956 11.564 21.834 1.00 26.05 333 ASP A CA 1
ATOM 2356 C C . ASP A 1 301 ? -8.219 12.601 21.011 1.00 27.00 333 ASP A C 1
ATOM 2357 O O . ASP A 1 301 ? -7.384 13.342 21.537 1.00 26.99 333 ASP A O 1
ATOM 2362 N N . LYS A 1 302 ? -8.514 12.588 19.708 1.00 27.79 334 LYS A N 1
ATOM 2363 C CA . LYS A 1 302 ? -8.033 13.561 18.749 1.00 29.48 334 LYS A CA 1
ATOM 2364 C C . LYS A 1 302 ? -8.573 14.914 19.166 1.00 32.02 334 LYS A C 1
ATOM 2365 O O . LYS A 1 302 ? -9.672 14.999 19.711 1.00 30.78 334 LYS A O 1
ATOM 2371 N N . MET A 1 303 ? -7.794 15.966 18.940 1.00 34.68 335 MET A N 1
ATOM 2372 C CA . MET A 1 303 ? -8.270 17.298 19.288 1.00 38.77 335 MET A CA 1
ATOM 2373 C C . MET A 1 303 ? -8.828 18.069 18.099 1.00 41.09 335 MET A C 1
ATOM 2374 O O . MET A 1 303 ? -8.549 17.738 16.937 1.00 39.60 335 MET A O 1
ATOM 2379 N N . MET A 1 304 ? -9.675 19.062 18.403 1.00 44.96 336 MET A N 1
ATOM 2380 C CA . MET A 1 304 ? -10.314 19.917 17.377 1.00 48.58 336 ME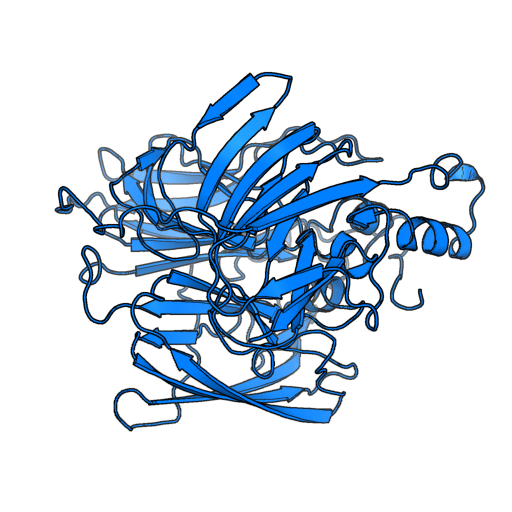T A CA 1
ATOM 2381 C C . MET A 1 304 ? -10.987 19.134 16.238 1.00 49.21 336 MET A C 1
ATOM 2382 O O . MET A 1 304 ? -11.004 19.575 15.086 1.00 50.62 336 MET A O 1
ATOM 2387 N N . VAL A 1 305 ? -11.529 17.968 16.584 1.00 49.71 337 VAL A N 1
ATOM 2388 C CA . VAL A 1 305 ? -12.199 17.060 15.659 1.00 50.43 337 VAL A CA 1
ATOM 2389 C C . VAL A 1 305 ? -13.351 16.409 16.420 1.00 51.31 337 VAL A C 1
ATOM 2390 O O . VAL A 1 305 ? -13.159 15.843 17.503 1.00 50.99 337 VAL A O 1
ATOM 2394 N N . LYS A 1 306 ? -14.554 16.539 15.878 1.00 53.08 338 LYS A N 1
ATOM 2395 C CA . LYS A 1 306 ? -15.660 15.685 16.282 1.00 54.03 338 LYS A CA 1
ATOM 2396 C C . LYS A 1 306 ? -15.937 14.778 15.084 1.00 53.73 338 LYS A C 1
ATOM 2397 O O . LYS A 1 306 ? -16.177 15.248 13.971 1.00 54.26 338 LYS A O 1
ATOM 2403 N N . GLU A 1 307 ? -15.833 13.480 15.330 1.00 52.81 339 GLU A N 1
ATOM 2404 C CA . GLU A 1 307 ? -15.828 12.461 14.293 1.00 52.03 339 GLU A CA 1
ATOM 2405 C C . GLU A 1 307 ? -17.063 11.603 14.383 1.00 51.98 339 GLU A C 1
ATOM 2406 O O . GLU A 1 307 ? -17.602 11.392 15.471 1.00 53.02 339 GLU A O 1
ATOM 2412 N N . GLU A 1 308 ? -17.505 11.095 13.236 1.00 50.92 340 GLU A N 1
ATOM 2413 C CA . GLU A 1 308 ? -18.440 9.984 13.226 1.00 49.83 340 GLU A CA 1
ATOM 2414 C C . GLU A 1 308 ? -17.693 8.703 13.658 1.00 46.21 340 GLU A C 1
ATOM 2415 O O . GLU A 1 308 ? -16.681 8.363 13.047 1.00 45.26 340 GLU A O 1
ATOM 2421 N N . PRO A 1 309 ? -18.187 8.011 14.719 1.00 44.35 341 PRO A N 1
ATOM 2422 C CA . PRO A 1 309 ? -17.603 6.744 15.222 1.00 41.12 341 PRO A CA 1
ATOM 2423 C C . PRO A 1 309 ? -17.862 5.566 14.257 1.00 39.28 341 PRO A C 1
ATOM 2424 O O . PRO A 1 309 ? -18.328 4.491 14.650 1.00 39.01 341 PRO A O 1
ATOM 2428 N N . ASN A 1 310 ? -17.545 5.785 12.995 1.00 37.00 342 ASN A N 1
ATOM 2429 C CA . ASN A 1 310 ? -17.915 4.871 11.967 1.00 36.48 342 ASN A CA 1
ATOM 2430 C C . ASN A 1 310 ? -16.908 3.759 11.851 1.00 33.77 342 ASN A C 1
ATOM 2431 O O . ASN A 1 310 ? -15.736 3.934 12.203 1.00 33.09 342 ASN A O 1
ATOM 2436 N N . THR A 1 311 ? -17.395 2.627 11.338 1.00 32.23 343 THR A N 1
ATOM 2437 C CA . THR A 1 311 ? -16.580 1.491 11.007 1.00 28.92 343 THR A CA 1
ATOM 2438 C C . THR A 1 311 ? -16.013 1.747 9.632 1.00 27.82 343 THR A C 1
ATOM 2439 O O . THR A 1 311 ? -16.705 2.193 8.710 1.00 28.38 343 THR A O 1
ATOM 2443 N N . LEU A 1 312 ? -14.741 1.463 9.488 1.00 24.64 344 LEU A N 1
ATOM 2444 C CA . LEU A 1 312 ? -14.124 1.644 8.204 1.00 23.83 344 LEU A CA 1
ATOM 2445 C C . LEU A 1 312 ? -14.128 0.323 7.458 1.00 21.74 344 LEU A C 1
ATOM 2446 O O . LEU A 1 312 ? -13.595 -0.651 7.942 1.00 21.06 344 LEU A O 1
ATOM 2451 N N . PHE A 1 313 ? -14.719 0.285 6.277 1.00 21.35 345 PHE A N 1
ATOM 2452 C CA . PHE A 1 313 ? -14.617 -0.903 5.426 1.00 21.49 345 PHE A CA 1
ATOM 2453 C C . PHE A 1 313 ? -13.294 -0.841 4.690 1.00 20.78 345 PHE A C 1
ATOM 2454 O O . PHE A 1 313 ? -12.955 0.205 4.144 1.00 22.46 345 PHE A O 1
ATOM 2462 N N . LEU A 1 314 ? -12.539 -1.946 4.671 1.00 19.46 346 LEU A N 1
ATOM 2463 C CA . LEU A 1 314 ? -11.232 -1.988 4.021 1.00 17.22 346 LEU A CA 1
ATOM 2464 C C . LEU A 1 314 ? -11.189 -2.810 2.749 1.00 17.24 346 LEU A C 1
ATOM 2465 O O . LEU A 1 314 ? -10.520 -2.409 1.802 1.00 16.44 346 LEU A O 1
ATOM 2470 N N . ALA A 1 315 ? -11.857 -3.984 2.740 1.00 17.21 347 ALA A N 1
ATOM 2471 C CA . ALA A 1 315 ? -11.747 -4.915 1.615 1.00 16.80 347 ALA A CA 1
ATOM 2472 C C . ALA A 1 315 ? -12.748 -6.052 1.710 1.00 17.41 347 ALA A C 1
ATOM 2473 O O . ALA A 1 315 ? -13.183 -6.407 2.815 1.00 17.14 347 ALA A O 1
ATOM 2475 N N . ASN A 1 316 ? -13.069 -6.633 0.553 1.00 17.76 348 ASN A N 1
ATOM 2476 C CA . ASN A 1 316 ? -13.784 -7.912 0.473 1.00 19.61 348 ASN A CA 1
ATOM 2477 C C . ASN A 1 316 ? -12.805 -9.055 0.572 1.00 19.20 348 ASN A C 1
ATOM 2478 O O . ASN A 1 316 ? -11.722 -8.957 0.025 1.00 17.82 348 ASN A O 1
ATOM 2483 N N . ILE A 1 317 ? -13.156 -10.120 1.304 1.00 18.76 349 ILE A N 1
ATOM 2484 C CA . ILE A 1 317 ? -12.312 -11.279 1.392 1.00 18.50 349 ILE A CA 1
ATOM 2485 C C . ILE A 1 317 ? -13.096 -12.477 0.891 1.00 20.02 349 ILE A C 1
ATOM 2486 O O . ILE A 1 317 ? -14.187 -12.765 1.402 1.00 20.71 349 ILE A O 1
ATOM 2491 N N . ASN A 1 318 ? -12.609 -13.131 -0.159 1.00 20.22 350 ASN A N 1
ATOM 2492 C CA . ASN A 1 318 ? -13.139 -14.459 -0.462 1.00 21.11 350 ASN A CA 1
ATOM 2493 C C . ASN A 1 318 ? -12.256 -15.440 0.244 1.00 20.67 350 ASN A C 1
ATOM 2494 O O . ASN A 1 318 ? -11.039 -15.461 -0.005 1.00 19.51 350 ASN A O 1
ATOM 2499 N N . LEU A 1 319 ? -12.833 -16.203 1.164 1.00 20.31 351 LEU A N 1
ATOM 2500 C CA . LEU A 1 319 ? -12.042 -17.069 2.027 1.00 20.16 351 LEU A CA 1
ATOM 2501 C C . LEU A 1 319 ? -12.304 -18.549 1.706 1.00 21.56 351 LEU A C 1
ATOM 2502 O O . LEU A 1 319 ? -13.445 -19.017 1.739 1.00 21.51 351 LEU A O 1
ATOM 2507 N N . LYS A 1 320 ? -11.226 -19.263 1.417 1.00 21.79 352 LYS A N 1
ATOM 2508 C CA . LYS A 1 320 ? -11.271 -20.711 1.183 1.00 24.18 352 LYS A CA 1
ATOM 2509 C C . LYS A 1 320 ? -10.927 -21.386 2.491 1.00 24.19 352 LYS A C 1
ATOM 2510 O O . LYS A 1 320 ? -9.863 -21.122 3.072 1.00 22.44 352 LYS A O 1
ATOM 2516 N N . LYS A 1 321 ? -11.812 -22.247 2.961 1.00 25.37 353 LYS A N 1
ATOM 2517 C CA . LYS A 1 321 ? -11.554 -23.043 4.156 1.00 26.84 353 LYS A CA 1
ATOM 2518 C C . LYS A 1 321 ? -10.636 -24.241 3.829 1.00 27.93 353 LYS A C 1
ATOM 2519 O O . LYS A 1 321 ? -10.979 -25.075 2.985 1.00 28.47 353 LYS A O 1
ATOM 2525 N N . GLU A 1 322 ? -9.468 -24.288 4.479 1.00 28.29 354 GLU A N 1
ATOM 2526 C CA . GLU A 1 322 ? -8.551 -25.426 4.384 1.00 30.18 354 GLU A CA 1
ATOM 2527 C C . GLU A 1 322 ? -8.005 -25.687 5.756 1.00 30.49 354 GLU A C 1
ATOM 2528 O O . GLU A 1 322 ? -7.380 -24.834 6.353 1.00 30.56 354 GLU A O 1
ATOM 2534 N N . ASN A 1 323 ? -8.208 -26.869 6.291 1.00 32.81 355 ASN A N 1
ATOM 2535 C CA . ASN A 1 323 ? -7.633 -27.138 7.597 1.00 33.92 355 ASN A CA 1
ATOM 2536 C C . ASN A 1 323 ? -6.123 -27.192 7.519 1.00 33.40 355 ASN A C 1
ATOM 2537 O O . ASN A 1 323 ? -5.556 -27.437 6.473 1.00 34.03 355 ASN A O 1
ATOM 2542 N N . VAL A 1 324 ? -5.483 -26.934 8.643 1.00 33.55 356 VAL A N 1
ATOM 2543 C CA . VAL A 1 324 ? -4.055 -26.766 8.697 1.00 32.89 356 VAL A CA 1
ATOM 2544 C C . VAL A 1 324 ? -3.617 -27.299 10.052 1.00 33.27 356 VAL A C 1
ATOM 2545 O O . VAL A 1 324 ? -4.276 -27.019 11.068 1.00 33.27 356 VAL A O 1
ATOM 2549 N N . GLU A 1 325 ? -2.531 -28.040 10.077 1.00 33.63 357 GLU A N 1
ATOM 2550 C CA . GLU A 1 325 ? -1.991 -28.537 11.327 1.00 34.32 357 GLU A CA 1
ATOM 2551 C C . GLU A 1 325 ? -1.202 -27.451 12.011 1.00 32.28 357 GLU A C 1
ATOM 2552 O O . GLU A 1 325 ? -0.293 -26.941 11.447 1.00 30.88 357 GLU A O 1
ATOM 2558 N N . LEU A 1 326 ? -1.533 -27.148 13.245 1.00 32.37 358 LEU A N 1
ATOM 2559 C CA . LEU A 1 326 ? -0.757 -26.165 14.000 1.00 31.90 358 LEU A CA 1
ATOM 2560 C C . LEU A 1 326 ? -0.135 -26.838 15.201 1.00 32.05 358 LEU A C 1
ATOM 2561 O O . LEU A 1 326 ? -0.777 -27.675 15.842 1.00 33.40 358 LEU A O 1
ATOM 2566 N N . PRO A 1 327 ? 1.141 -26.540 15.478 1.00 30.96 359 PRO A N 1
ATOM 2567 C CA . PRO A 1 327 ? 1.764 -27.281 16.563 1.00 31.61 359 PRO A CA 1
ATOM 2568 C C . PRO A 1 327 ? 1.294 -26.755 17.921 1.00 31.08 359 PRO A C 1
ATOM 2569 O O . PRO A 1 327 ? 0.730 -25.658 18.002 1.00 30.28 359 PRO A O 1
ATOM 2573 N N . LYS A 1 328 ? 1.533 -27.532 18.972 1.00 31.61 360 LYS A N 1
ATOM 2574 C CA . LYS A 1 328 ? 1.247 -27.121 20.348 1.00 31.91 360 LYS A CA 1
ATOM 2575 C C . LYS A 1 328 ? 1.966 -25.810 20.739 1.00 29.94 360 LYS A C 1
ATOM 2576 O O . LYS A 1 328 ? 1.356 -24.883 21.303 1.00 29.55 360 LYS A O 1
ATOM 2582 N N . ASN A 1 329 ? 3.251 -25.733 20.402 1.00 28.26 361 ASN A N 1
ATOM 2583 C CA . ASN A 1 329 ? 4.058 -24.527 20.581 1.00 26.23 361 ASN A CA 1
ATOM 2584 C C . ASN A 1 329 ? 4.553 -24.002 19.230 1.00 24.43 361 ASN A C 1
ATOM 2585 O O . ASN A 1 329 ? 5.183 -24.734 18.494 1.00 23.70 361 ASN A O 1
ATOM 2590 N N . LEU A 1 330 ? 4.258 -22.737 18.917 1.00 22.52 362 LEU A N 1
ATOM 2591 C CA . LEU A 1 330 ? 4.802 -22.061 17.737 1.00 21.01 362 LEU A CA 1
ATOM 2592 C C . LEU A 1 330 ? 6.309 -21.832 17.872 1.00 23.10 362 LEU A C 1
ATOM 2593 O O . LEU A 1 330 ? 7.072 -22.127 16.965 1.00 24.24 362 LEU A O 1
ATOM 2598 N N . LYS A 1 331 ? 6.729 -21.287 19.005 1.00 23.69 363 LYS A N 1
ATOM 2599 C CA . LYS A 1 331 ? 8.124 -20.955 19.224 1.00 26.23 363 LYS A CA 1
ATOM 2600 C C . LYS A 1 331 ? 8.385 -21.097 20.716 1.00 27.56 363 LYS A C 1
ATOM 2601 O O . LYS A 1 331 ? 7.565 -20.663 21.517 1.00 27.78 363 LYS A O 1
ATOM 2607 N N . ILE A 1 332 ? 9.512 -21.715 21.070 1.00 28.97 364 ILE A N 1
ATOM 2608 C CA . ILE A 1 332 ? 9.961 -21.825 22.452 1.00 30.79 364 ILE A CA 1
ATOM 2609 C C . ILE A 1 332 ? 10.725 -20.532 22.824 1.00 30.31 364 ILE A C 1
ATOM 2610 O O . ILE A 1 332 ? 11.766 -20.222 22.223 1.00 30.19 364 ILE A O 1
ATOM 2615 N N . PHE A 1 333 ? 10.196 -19.773 23.783 1.00 29.17 365 PHE A N 1
ATOM 2616 C CA . PHE A 1 333 ? 10.817 -18.506 24.178 1.00 29.58 365 PHE A CA 1
ATOM 2617 C C . PHE A 1 333 ? 11.874 -18.804 25.223 1.00 31.62 365 PHE A C 1
ATOM 2618 O O . PHE A 1 333 ? 11.687 -19.667 26.053 1.00 31.98 365 PHE A O 1
ATOM 2626 N N . LYS A 1 334 ? 12.973 -18.065 25.184 1.00 33.21 366 LYS A N 1
ATOM 2627 C CA . LYS A 1 334 ? 13.941 -18.059 26.271 1.00 36.10 366 LYS A CA 1
ATOM 2628 C C . LYS A 1 334 ? 13.284 -17.671 27.608 1.00 36.10 366 LYS A C 1
ATOM 2629 O O . LYS A 1 334 ? 12.346 -16.871 27.640 1.00 35.09 366 LYS A O 1
ATOM 2635 N N . PRO A 1 335 ? 13.771 -18.237 28.719 1.00 37.82 367 PRO A N 1
ATOM 2636 C CA . PRO A 1 335 ? 13.257 -17.779 30.018 1.00 38.05 367 PRO A CA 1
ATOM 2637 C C . PRO A 1 335 ? 13.486 -16.280 30.141 1.00 37.11 367 PRO A C 1
ATOM 2638 O O . PRO A 1 335 ? 14.501 -15.774 29.635 1.00 35.68 367 PRO A O 1
ATOM 2642 N N . SER A 1 336 ? 12.527 -15.569 30.729 1.00 36.82 368 SER A N 1
ATOM 2643 C CA . SER A 1 336 ? 12.682 -14.127 30.898 1.00 37.25 368 SER A CA 1
ATOM 2644 C C . SER A 1 336 ? 13.909 -13.819 31.747 1.00 38.88 368 SER A C 1
ATOM 2645 O O . SER A 1 336 ? 14.099 -14.432 32.791 1.00 39.70 368 SER A O 1
ATOM 2648 N N . GLU A 1 337 ? 14.723 -12.875 31.284 1.00 38.60 369 GLU A N 1
ATOM 2649 C CA . GLU A 1 337 ? 15.911 -12.442 32.003 1.00 40.31 369 GLU A CA 1
ATOM 2650 C C . GLU A 1 337 ? 15.582 -11.323 33.008 1.00 39.27 369 GLU A C 1
ATOM 2651 O O . GLU A 1 337 ? 14.643 -10.551 32.795 1.00 37.65 369 GLU A O 1
ATOM 2657 N N . GLU A 1 338 ? 16.326 -11.284 34.120 1.00 39.11 370 GLU A N 1
ATOM 2658 C CA . GLU A 1 338 ? 16.120 -10.306 35.190 1.00 38.62 370 GLU A CA 1
ATOM 2659 C C . GLU A 1 338 ? 16.662 -8.939 34.733 1.00 36.24 370 GLU A C 1
ATOM 2660 O O . GLU A 1 338 ? 17.779 -8.862 34.233 1.00 36.52 370 GLU A O 1
ATOM 2666 N N . PRO A 1 339 ? 15.903 -7.846 34.927 1.00 34.35 371 PRO A N 1
ATOM 2667 C CA . PRO A 1 339 ? 16.453 -6.526 34.524 1.00 33.20 371 PRO A CA 1
ATOM 2668 C C . PRO A 1 339 ? 17.471 -5.978 35.537 1.00 34.81 371 PRO A C 1
ATOM 2669 O O . PRO A 1 339 ? 17.305 -6.189 36.732 1.00 35.06 371 PRO A O 1
ATOM 2673 N N . LYS A 1 340 ? 18.495 -5.268 35.059 1.00 35.00 372 LYS A N 1
ATOM 2674 C CA . LYS A 1 340 ? 19.567 -4.768 35.936 1.00 36.66 372 LYS A CA 1
ATOM 2675 C C . LYS A 1 340 ? 19.584 -3.239 36.046 1.00 36.35 372 LYS A C 1
ATOM 2676 O O . LYS A 1 340 ? 20.138 -2.681 36.993 1.00 37.98 372 LYS A O 1
ATOM 2682 N N . GLU A 1 341 ? 18.992 -2.549 35.093 1.00 34.78 373 GLU A N 1
ATOM 2683 C CA . GLU A 1 341 ? 18.741 -1.124 35.214 1.00 34.81 373 GLU A CA 1
ATOM 2684 C C . GLU A 1 341 ? 17.380 -0.734 34.704 1.00 32.52 373 GLU A C 1
ATOM 2685 O O . GLU A 1 341 ? 16.733 -1.479 34.036 1.00 30.87 373 GLU A O 1
ATOM 2691 N N . PHE A 1 342 ? 16.981 0.476 35.015 1.00 31.84 374 PHE A N 1
ATOM 2692 C CA . PHE A 1 342 ? 15.630 0.911 34.715 1.00 30.03 374 PHE A CA 1
ATOM 2693 C C . PHE A 1 342 ? 15.610 2.298 34.110 1.00 28.32 374 PHE A C 1
ATOM 2694 O O . PHE A 1 342 ? 16.430 3.142 34.431 1.00 29.60 374 PHE A O 1
ATOM 2702 N N . LYS A 1 343 ? 14.660 2.516 33.220 1.00 26.19 375 LYS A N 1
ATOM 2703 C CA . LYS A 1 343 ? 14.480 3.790 32.594 1.00 25.77 375 LYS A CA 1
ATOM 2704 C C . LYS A 1 343 ? 13.039 4.239 32.810 1.00 25.35 375 LYS A C 1
ATOM 2705 O O . LYS A 1 343 ? 12.160 3.413 33.003 1.00 24.41 375 LYS A O 1
ATOM 2711 N N . GLU A 1 344 ? 12.810 5.546 32.750 1.00 25.88 376 GLU A N 1
ATOM 2712 C CA . GLU A 1 344 ? 11.469 6.103 32.759 1.00 26.16 376 GLU A CA 1
ATOM 2713 C C . GLU A 1 344 ? 11.286 7.092 31.617 1.00 26.22 376 GLU A C 1
ATOM 2714 O O . GLU A 1 344 ? 12.048 8.044 31.496 1.00 26.95 376 GLU A O 1
ATOM 2720 N N . ILE A 1 345 ? 10.264 6.852 30.809 1.00 24.01 377 ILE A N 1
ATOM 2721 C CA . ILE A 1 345 ? 9.876 7.706 29.690 1.00 23.81 377 ILE A CA 1
ATOM 2722 C C . ILE A 1 345 ? 8.499 8.352 29.960 1.00 24.03 377 ILE A C 1
ATOM 2723 O O . ILE A 1 345 ? 7.482 7.645 29.966 1.00 23.63 377 ILE A O 1
ATOM 2728 N N . ILE A 1 346 ? 8.435 9.676 30.154 1.00 23.44 378 ILE A N 1
ATOM 2729 C CA . ILE A 1 346 ? 7.114 10.318 30.329 1.00 24.16 378 ILE A CA 1
ATOM 2730 C C . ILE A 1 346 ? 6.681 11.041 29.064 1.00 23.08 378 ILE A C 1
ATOM 2731 O O . ILE A 1 346 ? 7.316 11.990 28.653 1.00 23.39 378 ILE A O 1
ATOM 2736 N N . MET A 1 347 ? 5.592 10.622 28.451 1.00 22.12 379 MET A N 1
ATOM 2737 C CA . MET A 1 347 ? 5.143 11.323 27.279 1.00 22.79 379 MET A CA 1
ATOM 2738 C C . MET A 1 347 ? 4.084 12.340 27.719 1.00 23.18 379 MET A C 1
ATOM 2739 O O . MET A 1 347 ? 3.177 12.012 28.479 1.00 22.22 379 MET A O 1
ATOM 2744 N N . SER A 1 348 ? 4.194 13.572 27.248 1.00 24.51 380 SER A N 1
ATOM 2745 C CA . SER A 1 348 ? 3.274 14.621 27.726 1.00 26.21 380 SER A CA 1
ATOM 2746 C C . SER A 1 348 ? 3.034 15.648 26.624 1.00 27.68 380 SER A C 1
ATOM 2747 O O . SER A 1 348 ? 3.680 15.593 25.560 1.00 25.76 380 SER A O 1
ATOM 2750 N N . GLU A 1 349 ? 2.069 16.541 26.849 1.00 29.59 381 GLU A N 1
ATOM 2751 C CA . GLU A 1 349 ? 1.824 17.663 25.943 1.00 32.01 381 GLU A CA 1
ATOM 2752 C C . GLU A 1 349 ? 1.691 18.964 26.728 1.00 34.46 381 GLU A C 1
ATOM 2753 O O . GLU A 1 349 ? 1.275 18.958 27.876 1.00 34.24 381 GLU A O 1
ATOM 2759 N N . ASP A 1 350 ? 2.047 20.066 26.091 1.00 36.77 382 ASP A N 1
ATOM 2760 C CA . ASP A 1 350 ? 1.905 21.379 26.697 1.00 41.38 382 ASP A CA 1
ATOM 2761 C C . ASP A 1 350 ? 0.902 22.110 25.829 1.00 43.76 382 ASP A C 1
ATOM 2762 O O . ASP A 1 350 ? 1.221 22.458 24.691 1.00 43.96 382 ASP A O 1
ATOM 2767 N N . HIS A 1 351 ? -0.319 22.285 26.334 1.00 46.84 383 HIS A N 1
ATOM 2768 C CA . HIS A 1 351 ? -1.293 23.176 25.682 1.00 50.62 383 HIS A CA 1
ATOM 2769 C C . HIS A 1 351 ? -1.425 24.543 26.382 1.00 53.24 383 HIS A C 1
ATOM 2770 O O . HIS A 1 351 ? -2.529 25.095 26.423 1.00 55.04 383 HIS A O 1
ATOM 2777 N N . MET A 1 352 ? -0.332 25.066 26.957 1.00 55.56 384 MET A N 1
ATOM 2778 C CA . MET A 1 352 ? -0.267 26.489 27.368 1.00 58.41 384 MET A CA 1
ATOM 2779 C C . MET A 1 352 ? -0.769 27.303 26.175 1.00 59.33 384 MET A C 1
ATOM 2780 O O . MET A 1 352 ? -1.909 27.781 26.160 1.00 60.69 384 MET A O 1
ATOM 2785 N N . GLN A 1 353 ? 0.096 27.435 25.170 1.00 59.30 385 GLN A N 1
ATOM 2786 C CA . GLN A 1 353 ? -0.291 27.934 23.851 1.00 59.61 385 GLN A CA 1
ATOM 2787 C C . GLN A 1 353 ? -1.079 26.844 23.087 1.00 57.83 385 GLN A C 1
ATOM 2788 O O . GLN A 1 353 ? -0.985 25.653 23.404 1.00 56.79 385 GLN A O 1
ATOM 2794 N N . MET A 1 354 ? -1.855 27.282 22.096 1.00 57.61 386 MET A N 1
ATOM 2795 C CA . MET A 1 354 ? -2.935 26.511 21.415 1.00 55.76 386 MET A CA 1
ATOM 2796 C C . MET A 1 354 ? -4.330 26.810 21.988 1.00 55.64 386 MET A C 1
ATOM 2797 O O . MET A 1 354 ? -5.320 26.867 21.239 1.00 55.82 386 MET A O 1
ATOM 2802 N N . HIS A 1 355 ? -4.408 26.969 23.311 1.00 54.52 387 HIS A N 1
ATOM 2803 C CA . HIS A 1 355 ? -5.538 27.646 23.919 1.00 54.00 387 HIS A CA 1
ATOM 2804 C C . HIS A 1 355 ? -5.355 29.088 23.478 1.00 56.04 387 HIS A C 1
ATOM 2805 O O . HIS A 1 355 ? -4.259 29.649 23.587 1.00 55.73 387 HIS A O 1
ATOM 2812 N N . GLY A 1 356 ? -6.414 29.684 22.957 1.00 57.97 388 GLY A N 1
ATOM 2813 C CA . GLY A 1 356 ? -6.280 30.962 22.265 1.00 61.31 388 GLY A CA 1
ATOM 2814 C C . GLY A 1 356 ? -5.733 30.744 20.860 1.00 61.87 388 GLY A C 1
ATOM 2815 O O . GLY A 1 356 ? -4.986 31.578 20.341 1.00 62.72 388 GLY A O 1
ATOM 2816 N N . MET A 1 357 ? -6.094 29.596 20.276 1.00 61.66 389 MET A N 1
ATOM 2817 C CA . MET A 1 357 ? -5.945 29.308 18.843 1.00 62.67 389 MET A CA 1
ATOM 2818 C C . MET A 1 357 ? -6.445 30.514 18.035 1.00 64.67 389 MET A C 1
ATOM 2819 O O . MET A 1 357 ? -5.874 30.876 17.004 1.00 65.07 389 MET A O 1
ATOM 2824 N N . MET A 1 358 ? -7.498 31.145 18.556 1.00 66.19 390 MET A N 1
ATOM 2825 C CA . MET A 1 358 ? -8.244 32.217 17.897 1.00 68.04 390 MET A CA 1
ATOM 2826 C C . MET A 1 358 ? -7.380 33.410 17.488 1.00 69.09 390 MET A C 1
ATOM 2827 O O . MET A 1 358 ? -7.547 33.963 16.400 1.00 70.01 390 MET A O 1
ATOM 2832 N N . GLY A 1 359 ? -6.455 33.806 18.356 1.00 69.07 391 GLY A N 1
ATOM 2833 C CA . GLY A 1 359 ? -5.664 35.015 18.121 1.00 70.40 391 GLY A CA 1
ATOM 2834 C C . GLY A 1 359 ? -4.332 34.838 17.410 1.00 69.71 391 GLY A C 1
ATOM 2835 O O . GLY A 1 359 ? -3.626 35.821 17.166 1.00 71.24 391 GLY A O 1
ATOM 2836 N N . LYS A 1 360 ? -3.990 33.597 17.065 1.00 67.43 392 LYS A N 1
ATOM 2837 C CA . LYS A 1 360 ? -2.665 33.303 16.546 1.00 66.26 392 LYS A CA 1
ATOM 2838 C C . LYS A 1 360 ? -2.566 33.449 15.025 1.00 66.25 392 LYS A C 1
ATOM 2839 O O . LYS A 1 360 ? -3.447 32.998 14.282 1.00 65.85 392 LYS A O 1
ATOM 2845 N N . SER A 1 361 ? -1.481 34.087 14.583 1.00 66.42 393 SER A N 1
ATOM 2846 C CA . SER A 1 361 ? -1.040 34.073 13.185 1.00 65.76 393 SER A CA 1
ATOM 2847 C C . SER A 1 361 ? -0.576 32.666 12.794 1.00 63.49 393 SER A C 1
ATOM 2848 O O . SER A 1 361 ? -0.332 31.826 13.674 1.00 61.91 393 SER A O 1
ATOM 2851 N N . GLU A 1 362 ? -0.428 32.421 11.486 1.00 62.71 394 GLU A N 1
ATOM 2852 C CA . GLU A 1 362 ? 0.155 31.166 10.996 1.00 60.28 394 GLU A CA 1
ATOM 2853 C C . GLU A 1 362 ? 1.512 30.900 11.647 1.00 58.86 394 GLU A C 1
ATOM 2854 O O . GLU A 1 362 ? 1.792 29.773 12.067 1.00 57.59 394 GLU A O 1
ATOM 2860 N N . GLY A 1 363 ? 2.334 31.938 11.753 1.00 58.81 395 GLY A N 1
ATOM 2861 C CA . GLY A 1 363 ? 3.652 31.822 12.360 1.00 57.19 395 GLY A CA 1
ATOM 2862 C C . GLY A 1 363 ? 3.648 31.370 13.811 1.00 55.64 395 GLY A C 1
ATOM 2863 O O . GLY A 1 363 ? 4.484 30.545 14.205 1.00 54.48 395 GLY A O 1
ATOM 2864 N N . GLU A 1 364 ? 2.719 31.908 14.609 1.00 54.86 396 GLU A N 1
ATOM 2865 C CA . GLU A 1 364 ? 2.640 31.585 16.044 1.00 53.20 396 GLU A CA 1
ATOM 2866 C C . GLU A 1 364 ? 2.055 30.215 16.356 1.00 50.01 396 GLU A C 1
ATOM 2867 O O . GLU A 1 364 ? 2.380 29.631 17.395 1.00 48.21 396 GLU A O 1
ATOM 2873 N N . LEU A 1 365 ? 1.177 29.719 15.484 1.00 48.28 397 LEU A N 1
ATOM 2874 C CA . LEU A 1 365 ? 0.693 28.337 15.589 1.00 46.18 397 LEU A CA 1
ATOM 2875 C C . LEU A 1 365 ? 1.861 27.361 15.456 1.00 44.03 397 LEU A C 1
ATOM 2876 O O . LEU A 1 365 ? 1.925 26.346 16.170 1.00 42.49 397 LEU A O 1
ATOM 2881 N N . LYS A 1 366 ? 2.767 27.679 14.525 1.00 43.56 398 LYS A N 1
ATOM 2882 C CA . LYS A 1 366 ? 3.940 26.847 14.200 1.00 41.83 398 LYS A CA 1
ATOM 2883 C C . LYS A 1 366 ? 4.874 26.715 15.397 1.00 41.42 398 LYS A C 1
ATOM 2884 O O . LYS A 1 366 ? 5.349 25.619 15.687 1.00 39.85 398 LYS A O 1
ATOM 2890 N N . ILE A 1 367 ? 5.095 27.826 16.107 1.00 42.33 399 ILE A N 1
ATOM 2891 C CA . ILE A 1 367 ? 5.880 27.832 17.354 1.00 42.53 399 ILE A CA 1
ATOM 2892 C C . ILE A 1 367 ? 5.217 26.987 18.438 1.00 40.34 399 ILE A C 1
ATOM 2893 O O . ILE A 1 367 ? 5.880 26.195 19.126 1.00 40.21 399 ILE A O 1
ATOM 2898 N N . ALA A 1 368 ? 3.905 27.150 18.567 1.00 39.41 400 ALA A N 1
ATOM 2899 C CA . ALA A 1 368 ? 3.104 26.377 19.511 1.00 37.84 400 ALA A CA 1
ATOM 2900 C C . ALA A 1 368 ? 3.219 24.878 19.233 1.00 35.77 400 ALA A C 1
ATOM 2901 O O . ALA A 1 368 ? 3.496 24.075 20.135 1.00 35.01 400 ALA A O 1
ATOM 2903 N N . LEU A 1 369 ? 3.022 24.509 17.970 1.00 34.59 401 LEU A N 1
ATOM 2904 C CA . LEU A 1 369 ? 3.099 23.109 17.565 1.00 33.14 401 LEU A CA 1
ATOM 2905 C C . LEU A 1 369 ? 4.456 22.473 17.886 1.00 32.56 401 LEU A C 1
ATOM 2906 O O . LEU A 1 369 ? 4.521 21.302 18.283 1.00 32.00 401 LEU A O 1
ATOM 2911 N N . ALA A 1 370 ? 5.521 23.255 17.726 1.00 34.29 402 ALA A N 1
ATOM 2912 C CA . ALA A 1 370 ? 6.913 22.791 17.852 1.00 34.31 402 ALA A CA 1
ATOM 2913 C C . ALA A 1 370 ? 7.411 22.590 19.289 1.00 34.70 402 ALA A C 1
ATOM 2914 O O . ALA A 1 370 ? 8.476 22.002 19.503 1.00 34.48 402 ALA A O 1
ATOM 2916 N N . SER A 1 371 ? 6.644 23.058 20.268 1.00 35.06 403 SER A N 1
ATOM 2917 C CA . SER A 1 371 ? 7.050 22.935 21.674 1.00 36.61 403 SER A CA 1
ATOM 2918 C C . SER A 1 371 ? 5.984 22.211 22.497 1.00 35.78 403 SER A C 1
ATOM 2919 O O . SER A 1 371 ? 5.965 22.250 23.725 1.00 37.65 403 SER A O 1
ATOM 2922 N N . MET A 1 372 ? 5.095 21.530 21.800 1.00 34.71 404 MET A N 1
ATOM 2923 C CA . MET A 1 372 ? 3.897 21.008 22.410 1.00 34.09 404 MET A CA 1
ATOM 2924 C C . MET A 1 372 ? 4.031 19.527 22.854 1.00 32.18 404 MET A C 1
ATOM 2925 O O . MET A 1 372 ? 3.550 19.147 23.903 1.00 33.34 404 MET A O 1
ATOM 2930 N N . PHE A 1 373 ? 4.723 18.718 22.076 1.00 29.57 405 PHE A N 1
ATOM 2931 C CA . PHE A 1 373 ? 4.749 17.264 22.274 1.00 27.29 405 PHE A CA 1
ATOM 2932 C C . PHE A 1 373 ? 6.102 16.897 22.882 1.00 26.98 405 PHE A C 1
ATOM 2933 O O . PHE A 1 373 ? 7.141 17.054 22.225 1.00 27.72 405 PHE A O 1
ATOM 2941 N N . LEU A 1 374 ? 6.086 16.428 24.130 1.00 25.63 406 LEU A N 1
ATOM 2942 C CA . LEU A 1 374 ? 7.284 16.300 24.946 1.00 25.21 406 LEU A CA 1
ATOM 2943 C C . LEU A 1 374 ? 7.604 14.874 25.403 1.00 24.72 406 LEU A C 1
ATOM 2944 O O . LEU A 1 374 ? 6.707 14.067 25.621 1.00 23.14 406 LEU A O 1
ATOM 2949 N N . ILE A 1 375 ? 8.892 14.577 25.556 1.00 25.33 407 ILE A N 1
ATOM 2950 C CA . ILE A 1 375 ? 9.323 13.390 26.284 1.00 25.61 407 ILE A CA 1
ATOM 2951 C C . ILE A 1 375 ? 10.221 13.793 27.448 1.00 27.29 407 ILE A C 1
ATOM 2952 O O . ILE A 1 375 ? 11.220 14.503 27.273 1.00 27.24 407 ILE A O 1
ATOM 2957 N N . ASN A 1 376 ? 9.840 13.346 28.642 1.00 27.57 408 ASN A N 1
ATOM 2958 C CA . ASN A 1 376 ? 10.546 13.718 29.871 1.00 28.99 408 ASN A CA 1
ATOM 2959 C C . ASN A 1 376 ? 10.739 15.224 29.949 1.00 30.23 408 ASN A C 1
ATOM 2960 O O . ASN A 1 376 ? 11.837 15.698 30.198 1.00 31.45 408 ASN A O 1
ATOM 2965 N N . ARG A 1 377 ? 9.641 15.939 29.690 1.00 30.57 409 ARG A N 1
ATOM 2966 C CA . ARG A 1 377 ? 9.530 17.408 29.688 1.00 32.56 409 ARG A CA 1
ATOM 2967 C C . ARG A 1 377 ? 10.411 18.183 28.670 1.00 32.48 409 ARG A C 1
ATOM 2968 O O . ARG A 1 377 ? 10.564 19.398 28.778 1.00 33.15 409 ARG A O 1
ATOM 2976 N N . LYS A 1 378 ? 10.961 17.485 27.680 1.00 31.42 410 LYS A N 1
ATOM 2977 C CA . LYS A 1 378 ? 11.818 18.126 26.662 1.00 32.21 410 LYS A CA 1
ATOM 2978 C C . LYS A 1 378 ? 11.355 17.870 25.231 1.00 30.92 410 LYS A C 1
ATOM 2979 O O . LYS A 1 378 ? 10.701 16.867 24.959 1.00 29.77 410 LYS A O 1
ATOM 2985 N N . SER A 1 379 ? 11.703 18.783 24.322 1.00 31.64 411 SER A N 1
ATOM 2986 C CA . SER A 1 379 ? 11.593 18.516 22.869 1.00 31.79 411 SER A CA 1
ATOM 2987 C C . SER A 1 379 ? 12.912 18.003 22.336 1.00 31.02 411 SER A C 1
ATOM 2988 O O . SER A 1 379 ? 13.996 18.377 22.837 1.00 32.02 411 SER A O 1
ATOM 2991 N N . TYR A 1 380 ? 12.827 17.202 21.275 1.00 29.77 412 TYR A N 1
ATOM 2992 C CA . TYR A 1 380 ? 14.019 16.661 20.626 1.00 29.80 412 TYR A CA 1
ATOM 2993 C C . TYR A 1 380 ? 15.106 17.691 20.310 1.00 31.10 412 TYR A C 1
ATOM 2994 O O . TYR A 1 380 ? 14.832 18.693 19.690 1.00 31.70 412 TYR A O 1
ATOM 3003 N N . ASP A 1 381 ? 16.332 17.403 20.721 1.00 32.10 413 ASP A N 1
ATOM 3004 C CA . ASP A 1 381 ? 17.506 18.168 20.304 1.00 34.70 413 ASP A CA 1
ATOM 3005 C C . ASP A 1 381 ? 18.433 17.165 19.626 1.00 35.13 413 ASP A C 1
ATOM 3006 O O . ASP A 1 381 ? 18.875 16.204 20.256 1.00 35.04 413 ASP A O 1
ATOM 3011 N N . LEU A 1 382 ? 18.688 17.357 18.332 1.00 36.26 414 LEU A N 1
ATOM 3012 C CA . LEU A 1 382 ? 19.554 16.451 17.554 1.00 37.25 414 LEU A CA 1
ATOM 3013 C C . LEU A 1 382 ? 20.866 16.155 18.270 1.00 38.71 414 LEU A C 1
ATOM 3014 O O . LEU A 1 382 ? 21.391 15.043 18.170 1.00 38.83 414 LEU A O 1
ATOM 3019 N N . LYS A 1 383 ? 21.362 17.138 19.016 1.00 40.02 415 LYS A N 1
ATOM 3020 C CA . LYS A 1 383 ? 22.690 17.069 19.594 1.00 42.57 415 LYS A CA 1
ATOM 3021 C C . LYS A 1 383 ? 22.726 16.549 21.021 1.00 42.22 415 LYS A C 1
ATOM 3022 O O . LYS A 1 383 ? 23.813 16.238 21.526 1.00 44.82 415 LYS A O 1
ATOM 3028 N N . ARG A 1 384 ? 21.569 16.491 21.686 1.00 40.19 416 ARG A N 1
ATOM 3029 C CA . ARG A 1 384 ? 21.530 16.175 23.116 1.00 38.81 416 ARG A CA 1
ATOM 3030 C C . ARG A 1 384 ? 21.371 14.687 23.381 1.00 37.76 416 ARG A C 1
ATOM 3031 O O . ARG A 1 384 ? 20.484 14.025 22.813 1.00 35.57 416 ARG A O 1
ATOM 3039 N N . ILE A 1 385 ? 22.255 14.141 24.214 1.00 37.60 417 ILE A N 1
ATOM 3040 C CA . ILE A 1 385 ? 22.086 12.759 24.675 1.00 36.77 417 ILE A CA 1
ATOM 3041 C C . ILE A 1 385 ? 21.158 12.788 25.886 1.00 35.45 417 ILE A C 1
ATOM 3042 O O . ILE A 1 385 ? 21.491 13.395 26.897 1.00 36.33 417 ILE A O 1
ATOM 3047 N N . ASP A 1 386 ? 19.990 12.148 25.781 1.00 32.98 418 ASP A N 1
ATOM 3048 C CA . ASP A 1 386 ? 19.001 12.234 26.846 1.00 31.86 418 ASP A CA 1
ATOM 3049 C C . ASP A 1 386 ? 19.199 11.118 27.852 1.00 31.61 418 ASP A C 1
ATOM 3050 O O . ASP A 1 386 ? 19.007 11.312 29.047 1.00 32.61 418 ASP A O 1
ATOM 3055 N N . LEU A 1 387 ? 19.594 9.945 27.370 1.00 30.44 419 LEU A N 1
ATOM 3056 C CA . LEU A 1 387 ? 19.660 8.765 28.216 1.00 30.02 419 LEU A CA 1
ATOM 3057 C C . LEU A 1 387 ? 20.840 7.917 27.794 1.00 30.83 419 LEU A C 1
ATOM 3058 O O . LEU A 1 387 ? 21.289 7.972 26.637 1.00 30.10 419 LEU A O 1
ATOM 3063 N N . SER A 1 388 ? 21.312 7.107 28.726 1.00 31.48 420 SER A N 1
ATOM 3064 C CA . SER A 1 388 ? 22.446 6.264 28.469 1.00 33.92 420 SER A CA 1
ATOM 3065 C C . SER A 1 388 ? 22.209 4.870 29.035 1.00 34.16 420 SER A C 1
ATOM 3066 O O . SER A 1 388 ? 21.746 4.712 30.183 1.00 34.88 420 SER A O 1
ATOM 3069 N N . SER A 1 389 ? 22.514 3.864 28.216 1.00 34.12 421 SER A N 1
ATOM 3070 C CA . SER A 1 389 ? 22.372 2.468 28.595 1.00 34.84 421 SER A CA 1
ATOM 3071 C C . SER A 1 389 ? 23.671 1.719 28.284 1.00 36.58 421 SER A C 1
ATOM 3072 O O . SER A 1 389 ? 24.492 2.167 27.464 1.00 37.62 421 SER A O 1
ATOM 3075 N N . LYS A 1 390 ? 23.819 0.562 28.917 1.00 37.68 422 LYS A N 1
ATOM 3076 C CA . LYS A 1 390 ? 25.012 -0.245 28.786 1.00 39.16 422 LYS A CA 1
ATOM 3077 C C . LYS A 1 390 ? 24.774 -1.386 27.797 1.00 38.45 422 LYS A C 1
ATOM 3078 O O . LYS A 1 390 ? 23.729 -2.033 27.810 1.00 36.52 422 LYS A O 1
ATOM 3084 N N . LEU A 1 391 ? 25.775 -1.589 26.940 1.00 38.94 423 LEU A N 1
ATOM 3085 C CA . LEU A 1 391 ? 25.802 -2.582 25.878 1.00 37.66 423 LEU A CA 1
ATOM 3086 C C . LEU A 1 391 ? 25.450 -3.985 26.387 1.00 37.89 423 LEU A C 1
ATOM 3087 O O . LEU A 1 391 ? 26.131 -4.525 27.271 1.00 38.90 423 LEU A O 1
ATOM 3092 N N . GLY A 1 392 ? 24.363 -4.551 25.863 1.00 35.21 424 GLY A N 1
ATOM 3093 C CA . GLY A 1 392 ? 23.974 -5.927 26.173 1.00 34.99 424 GLY A CA 1
ATOM 3094 C C . GLY A 1 392 ? 23.310 -6.138 27.525 1.00 34.76 424 GLY A C 1
ATOM 3095 O O . GLY A 1 392 ? 23.054 -7.283 27.917 1.00 35.16 424 GLY A O 1
ATOM 3096 N N . VAL A 1 393 ? 23.025 -5.044 28.236 1.00 33.69 425 VAL A N 1
ATOM 3097 C CA . VAL A 1 393 ? 22.441 -5.129 29.588 1.00 33.68 425 VAL A CA 1
ATOM 3098 C C . VAL A 1 393 ? 20.917 -5.121 29.522 1.00 32.10 425 VAL A C 1
ATOM 3099 O O . VAL A 1 393 ? 20.320 -4.288 28.803 1.00 30.04 425 VAL A O 1
ATOM 3103 N N . VAL A 1 394 ? 20.281 -6.044 30.251 1.00 32.11 426 VAL A N 1
ATOM 3104 C CA . VAL A 1 394 ? 18.806 -6.098 30.239 1.00 30.27 426 VAL A CA 1
ATOM 3105 C C . VAL A 1 394 ? 18.235 -4.971 31.112 1.00 30.51 426 VAL A C 1
ATOM 3106 O O . VAL A 1 394 ? 18.667 -4.772 32.256 1.00 30.58 426 VAL A O 1
ATOM 3110 N N . GLU A 1 395 ? 17.292 -4.215 30.541 1.00 28.63 427 GLU A N 1
ATOM 3111 C CA . GLU A 1 395 ? 16.652 -3.098 31.258 1.00 28.47 427 GLU A CA 1
ATOM 3112 C C . GLU A 1 395 ? 15.148 -3.177 31.187 1.00 26.62 427 GLU A C 1
ATOM 3113 O O . GLU A 1 395 ? 14.588 -3.693 30.222 1.00 24.87 427 GLU A O 1
ATOM 3119 N N . ASP A 1 396 ? 14.493 -2.636 32.209 1.00 27.02 428 ASP A N 1
ATOM 3120 C CA . ASP A 1 396 ? 13.062 -2.361 32.093 1.00 25.65 428 ASP A CA 1
ATOM 3121 C C . ASP A 1 396 ? 12.857 -0.870 31.874 1.00 24.90 428 ASP A C 1
ATOM 3122 O O . ASP A 1 396 ? 13.396 -0.043 32.624 1.00 25.80 428 ASP A O 1
ATOM 3127 N N . TRP A 1 397 ? 12.090 -0.538 30.844 1.00 22.10 429 TRP A N 1
ATOM 3128 C CA . TRP A 1 397 ? 11.716 0.839 30.544 1.00 22.22 429 TRP A CA 1
ATOM 3129 C C . TRP A 1 397 ? 10.274 1.020 30.960 1.00 22.30 429 TRP A C 1
ATOM 3130 O O . TRP A 1 397 ? 9.399 0.242 30.535 1.00 21.43 429 TRP A O 1
ATOM 3141 N N . ILE A 1 398 ? 10.047 2.025 31.817 1.00 23.17 430 ILE A N 1
ATOM 3142 C CA . ILE A 1 398 ? 8.712 2.380 32.310 1.00 22.66 430 ILE A CA 1
ATOM 3143 C C . ILE A 1 398 ? 8.218 3.544 31.467 1.00 22.39 430 ILE A C 1
ATOM 3144 O O . ILE A 1 398 ? 8.748 4.678 31.550 1.00 22.94 430 ILE A O 1
ATOM 3149 N N . VAL A 1 399 ? 7.247 3.246 30.601 1.00 20.82 431 VAL A N 1
ATOM 3150 C CA . VAL A 1 399 ? 6.752 4.207 29.640 1.00 20.43 431 VAL A CA 1
ATOM 3151 C C . VAL A 1 399 ? 5.368 4.707 30.076 1.00 20.73 431 VAL A C 1
ATOM 3152 O O . VAL A 1 399 ? 4.411 3.940 30.154 1.00 20.42 431 VAL A O 1
ATOM 3156 N N . ILE A 1 400 ? 5.263 6.005 30.331 1.00 21.56 432 ILE A N 1
ATOM 3157 C CA . ILE A 1 400 ? 4.039 6.564 30.891 1.00 22.35 432 ILE A CA 1
ATOM 3158 C C . ILE A 1 400 ? 3.496 7.663 29.989 1.00 22.73 432 ILE A C 1
ATOM 3159 O O . ILE A 1 400 ? 4.253 8.552 29.546 1.00 22.90 432 ILE A O 1
ATOM 3164 N N . ASN A 1 401 ? 2.184 7.613 29.748 1.00 21.66 433 ASN A N 1
ATOM 3165 C CA . ASN A 1 401 ? 1.526 8.619 28.962 1.00 23.15 433 ASN A CA 1
ATOM 3166 C C . ASN A 1 401 ? 0.718 9.579 29.835 1.00 24.68 433 ASN A C 1
ATOM 3167 O O . ASN A 1 401 ? -0.382 9.265 30.262 1.00 24.90 433 ASN A O 1
ATOM 3172 N N . LYS A 1 402 ? 1.256 10.753 30.107 1.00 26.29 434 LYS A N 1
ATOM 3173 C CA . LYS A 1 402 ? 0.506 11.699 30.947 1.00 28.50 434 LYS A CA 1
ATOM 3174 C C . LYS A 1 402 ? -0.396 12.654 30.149 1.00 29.02 434 LYS A C 1
ATOM 3175 O O . LYS A 1 402 ? -1.002 13.565 30.715 1.00 31.09 434 LYS A O 1
ATOM 3181 N N . SER A 1 403 ? -0.515 12.440 28.845 1.00 26.88 435 SER A N 1
ATOM 3182 C CA . SER A 1 403 ? -1.315 13.330 28.032 1.00 26.44 435 SER A CA 1
ATOM 3183 C C . SER A 1 403 ? -2.701 12.738 27.853 1.00 26.66 435 SER A C 1
ATOM 3184 O O . SER A 1 403 ? -2.944 11.577 28.187 1.00 26.65 435 SER A O 1
ATOM 3187 N N . HIS A 1 404 ? -3.571 13.517 27.221 1.00 26.73 436 HIS A N 1
ATOM 3188 C CA . HIS A 1 404 ? -4.962 13.158 27.057 1.00 26.83 436 HIS A CA 1
ATOM 3189 C C . HIS A 1 404 ? -5.190 12.200 25.881 1.00 25.13 436 HIS A C 1
ATOM 3190 O O . HIS A 1 404 ? -6.302 11.716 25.711 1.00 25.04 436 HIS A O 1
ATOM 3197 N N . MET A 1 405 ? -4.166 11.923 25.067 1.00 22.96 437 MET A N 1
ATOM 3198 C CA . MET A 1 405 ? -4.365 11.180 23.807 1.00 21.85 437 MET A CA 1
ATOM 3199 C C . MET A 1 405 ? -3.360 10.035 23.648 1.00 19.59 437 MET A C 1
ATOM 3200 O O . MET A 1 405 ? -2.290 10.095 24.233 1.00 19.90 437 MET A O 1
ATOM 3205 N N . ASP A 1 406 ? -3.731 8.967 22.946 1.00 19.28 438 ASP A N 1
ATOM 3206 C CA . ASP A 1 406 ? -2.826 7.819 22.752 1.00 18.46 438 ASP A CA 1
ATOM 3207 C C . ASP A 1 406 ? -1.552 8.272 22.007 1.00 17.73 438 ASP A C 1
ATOM 3208 O O . ASP A 1 406 ? -1.603 9.197 21.163 1.00 19.45 438 ASP A O 1
ATOM 3213 N N . HIS A 1 407 ? -0.411 7.673 22.343 1.00 16.96 439 HIS A N 1
ATOM 3214 C CA . HIS A 1 407 ? 0.797 7.819 21.534 1.00 16.27 439 HIS A CA 1
ATOM 3215 C C . HIS A 1 407 ? 1.471 6.468 21.453 1.00 16.16 439 HIS A C 1
ATOM 3216 O O . HIS A 1 407 ? 1.703 5.817 22.519 1.00 16.27 439 HIS A O 1
ATOM 3223 N N . PRO A 1 408 ? 1.819 6.047 20.226 1.00 15.55 440 PRO A N 1
ATOM 3224 C CA . PRO A 1 408 ? 2.512 4.754 20.132 1.00 16.25 440 PRO A CA 1
ATOM 3225 C C . PRO A 1 408 ? 4.031 4.938 20.287 1.00 17.14 440 PRO A C 1
ATOM 3226 O O . PRO A 1 408 ? 4.633 5.699 19.538 1.00 19.15 440 PRO A O 1
ATOM 3230 N N . PHE A 1 409 ? 4.628 4.273 21.267 1.00 16.59 441 PHE A N 1
ATOM 3231 C CA . PHE A 1 409 ? 6.037 4.438 21.589 1.00 16.61 441 PHE A CA 1
ATOM 3232 C C . PHE A 1 409 ? 6.917 3.510 20.758 1.00 16.44 441 PHE A C 1
ATOM 3233 O O . PHE A 1 409 ? 6.634 2.322 20.666 1.00 15.52 441 PHE A O 1
ATOM 3241 N N . HIS A 1 410 ? 8.002 4.024 20.190 1.00 16.28 442 HIS A N 1
ATOM 3242 C CA . HIS A 1 410 ? 8.909 3.184 19.397 1.00 16.27 442 HIS A CA 1
ATOM 3243 C C . HIS A 1 410 ? 10.340 3.428 19.875 1.00 17.87 442 HIS A C 1
ATOM 3244 O O . HIS A 1 410 ? 10.731 4.568 20.109 1.00 17.37 442 HIS A O 1
ATOM 3251 N N . ILE A 1 411 ? 11.109 2.356 20.024 1.00 18.04 443 ILE A N 1
ATOM 3252 C CA . ILE A 1 411 ? 12.536 2.485 20.269 1.00 20.16 443 ILE A CA 1
ATOM 3253 C C . ILE A 1 411 ? 13.350 1.758 19.188 1.00 20.69 443 ILE A C 1
ATOM 3254 O O . ILE A 1 411 ? 13.054 0.615 18.815 1.00 20.88 443 ILE A O 1
ATOM 3259 N N . HIS A 1 412 ? 14.336 2.452 18.633 1.00 22.16 444 HIS A N 1
ATOM 3260 C CA . HIS A 1 412 ? 15.166 1.891 17.553 1.00 22.65 444 HIS A CA 1
ATOM 3261 C C . HIS A 1 412 ? 16.136 0.881 18.109 1.00 23.31 444 HIS A C 1
ATOM 3262 O O . HIS A 1 412 ? 16.548 0.985 19.279 1.00 23.38 444 HIS A O 1
ATOM 3269 N N . GLY A 1 413 ? 16.532 -0.086 17.281 1.00 23.63 445 GLY A N 1
ATOM 3270 C CA . GLY A 1 413 ? 17.681 -0.924 17.645 1.00 25.09 445 GLY A CA 1
ATOM 3271 C C . GLY A 1 413 ? 17.406 -2.250 18.323 1.00 26.34 445 GLY A C 1
ATOM 3272 O O . GLY A 1 413 ? 18.293 -3.116 18.341 1.00 27.85 445 GLY A O 1
ATOM 3273 N N . THR A 1 414 ? 16.173 -2.435 18.824 1.00 24.71 446 THR A N 1
ATOM 3274 C CA . THR A 1 414 ? 15.833 -3.592 19.644 1.00 24.21 446 THR A CA 1
ATOM 3275 C C . THR A 1 414 ? 14.375 -4.004 19.552 1.00 21.48 446 THR A C 1
ATOM 3276 O O . THR A 1 414 ? 13.562 -3.266 19.014 1.00 21.73 446 THR A O 1
ATOM 3280 N N . GLN A 1 415 ? 14.078 -5.210 20.053 1.00 20.52 447 GLN A N 1
ATOM 3281 C CA . GLN A 1 415 ? 12.708 -5.681 20.322 1.00 18.60 447 GLN A CA 1
ATOM 3282 C C . GLN A 1 415 ? 12.528 -5.695 21.839 1.00 19.05 447 GLN A C 1
ATOM 3283 O O . GLN A 1 415 ? 13.456 -6.052 22.571 1.00 20.70 447 GLN A O 1
ATOM 3289 N N . PHE A 1 416 ? 11.358 -5.276 22.313 1.00 17.38 448 PHE A N 1
ATOM 3290 C CA . PHE A 1 416 ? 11.083 -5.320 23.730 1.00 16.61 448 PHE A CA 1
ATOM 3291 C C . PHE A 1 416 ? 9.904 -6.248 24.032 1.00 16.06 448 PHE A C 1
ATOM 3292 O O . PHE A 1 416 ? 9.052 -6.527 23.185 1.00 13.51 448 PHE A O 1
ATOM 3300 N N . GLU A 1 417 ? 9.859 -6.701 25.274 1.00 15.84 449 GLU A N 1
ATOM 3301 C CA . GLU A 1 417 ? 8.772 -7.550 25.719 1.00 17.64 449 GLU A CA 1
ATOM 3302 C C . GLU A 1 417 ? 7.901 -6.812 26.708 1.00 17.64 449 GLU A C 1
ATOM 3303 O O . GLU A 1 417 ? 8.385 -6.394 27.772 1.00 18.10 449 GLU A O 1
ATOM 3309 N N . LEU A 1 418 ? 6.627 -6.654 26.382 1.00 18.05 450 LEU A N 1
ATOM 3310 C CA . LEU A 1 418 ? 5.692 -6.069 27.368 1.00 18.22 450 LEU A CA 1
ATOM 3311 C C . LEU A 1 418 ? 5.587 -6.993 28.575 1.00 18.60 450 LEU A C 1
ATOM 3312 O O . LEU A 1 418 ? 5.274 -8.183 28.436 1.00 20.03 450 LEU A O 1
ATOM 3317 N N . ILE A 1 419 ? 5.856 -6.448 29.753 1.00 19.64 451 ILE A N 1
ATOM 3318 C CA . ILE A 1 419 ? 5.787 -7.213 30.995 1.00 20.80 451 ILE A CA 1
ATOM 3319 C C . ILE A 1 419 ? 4.431 -7.000 31.674 1.00 20.30 451 ILE A C 1
ATOM 3320 O O . ILE A 1 419 ? 3.780 -7.953 32.081 1.00 21.37 451 ILE A O 1
ATOM 3325 N N . SER A 1 420 ? 3.997 -5.756 31.761 1.00 20.88 452 SER A N 1
ATOM 3326 C CA . SER A 1 420 ? 2.807 -5.413 32.480 1.00 22.74 452 SER A CA 1
ATOM 3327 C C . SER A 1 420 ? 2.404 -4.019 32.119 1.00 22.57 452 SER A C 1
ATOM 3328 O O . SER A 1 420 ? 3.212 -3.214 31.653 1.00 22.72 452 SER A O 1
ATOM 3331 N N . SER A 1 421 ? 1.147 -3.704 32.381 1.00 23.35 453 SER A N 1
ATOM 3332 C CA . SER A 1 421 ? 0.669 -2.346 32.200 1.00 24.15 453 SER A CA 1
ATOM 3333 C C . SER A 1 421 ? -0.235 -1.941 33.360 1.00 24.59 453 SER A C 1
ATOM 3334 O O . SER A 1 421 ? -0.747 -2.805 34.093 1.00 25.60 453 SER A O 1
ATOM 3337 N N . LYS A 1 422 ? -0.415 -0.628 33.506 1.00 23.05 454 LYS A N 1
ATOM 3338 C CA . LYS A 1 422 ? -1.296 -0.060 34.520 1.00 24.25 454 LYS A CA 1
ATOM 3339 C C . LYS A 1 422 ? -2.160 1.049 33.903 1.00 24.09 454 LYS A C 1
ATOM 3340 O O . LYS A 1 422 ? -1.679 1.879 33.126 1.00 24.61 454 LYS A O 1
ATOM 3346 N N . LEU A 1 423 ? -3.437 1.079 34.254 1.00 24.48 455 LEU A N 1
ATOM 3347 C CA . LEU A 1 423 ? -4.300 2.162 33.806 1.00 24.47 455 LEU A CA 1
ATOM 3348 C C . LEU A 1 423 ? -5.387 2.325 34.819 1.00 24.73 455 LEU A C 1
ATOM 3349 O O . LEU A 1 423 ? -5.901 1.333 35.309 1.00 22.91 455 LEU A O 1
ATOM 3354 N N . ASN A 1 424 ? -5.717 3.585 35.137 1.00 25.73 456 ASN A N 1
ATOM 3355 C CA . ASN A 1 424 ? -6.755 3.943 36.107 1.00 26.05 456 ASN A CA 1
ATOM 3356 C C . ASN A 1 424 ? -6.592 3.285 37.450 1.00 25.34 456 ASN A C 1
ATOM 3357 O O . ASN A 1 424 ? -7.570 2.891 38.056 1.00 26.17 456 ASN A O 1
ATOM 3362 N N . GLY A 1 425 ? -5.342 3.139 37.890 1.00 24.93 457 GLY A N 1
ATOM 3363 C CA . GLY A 1 425 ? -5.085 2.590 39.241 1.00 23.89 457 GLY A CA 1
ATOM 3364 C C . GLY A 1 425 ? -5.138 1.080 39.334 1.00 23.28 457 GLY A C 1
ATOM 3365 O O . GLY A 1 425 ? -5.066 0.521 40.432 1.00 24.18 457 GLY A O 1
ATOM 3366 N N . LYS A 1 426 ? -5.245 0.416 38.190 1.00 22.86 458 LYS A N 1
ATOM 3367 C CA . LYS A 1 426 ? -5.269 -1.054 38.127 1.00 23.82 458 LYS A CA 1
ATOM 3368 C C . LYS A 1 426 ? -4.139 -1.620 37.305 1.00 23.19 458 LYS A C 1
ATOM 3369 O O . LYS A 1 426 ? -3.715 -1.004 36.335 1.00 22.84 458 LYS A O 1
ATOM 3375 N N . VAL A 1 427 ? -3.677 -2.821 37.642 1.00 25.02 459 VAL A N 1
ATOM 3376 C CA . VAL A 1 427 ? -2.566 -3.436 36.889 1.00 25.99 459 VAL A CA 1
ATOM 3377 C C . VAL A 1 427 ? -3.075 -4.651 36.083 1.00 27.07 459 VAL A C 1
ATOM 3378 O O . VAL A 1 427 ? -4.004 -5.331 36.504 1.00 27.36 459 VAL A O 1
ATOM 3382 N N . GLN A 1 428 ? -2.492 -4.877 34.908 1.00 27.18 460 GLN A N 1
ATOM 3383 C CA . GLN A 1 428 ? -2.838 -6.017 34.060 1.00 28.61 460 GLN A CA 1
ATOM 3384 C C . GLN A 1 428 ? -1.502 -6.615 33.630 1.00 27.84 460 GLN A C 1
ATOM 3385 O O . GLN A 1 428 ? -0.686 -5.937 32.991 1.00 26.88 460 GLN A O 1
ATOM 3391 N N . LYS A 1 429 ? -1.229 -7.866 33.987 1.00 28.25 461 LYS A N 1
ATOM 3392 C CA . LYS A 1 429 ? 0.012 -8.469 33.498 1.00 27.80 461 LYS A CA 1
ATOM 3393 C C . LYS A 1 429 ? -0.189 -8.744 31.983 1.00 24.73 461 LYS A C 1
ATOM 3394 O O . LYS A 1 429 ? -1.297 -8.916 31.534 1.00 23.63 461 LYS A O 1
ATOM 3400 N N . ALA A 1 430 ? 0.873 -8.745 31.202 1.00 23.32 462 ALA A N 1
ATOM 3401 C CA . ALA A 1 430 ? 0.740 -9.051 29.762 1.00 22.37 462 ALA A CA 1
ATOM 3402 C C . ALA A 1 430 ? -0.051 -10.345 29.505 1.00 22.64 462 ALA A C 1
ATOM 3403 O O . ALA A 1 430 ? 0.180 -11.365 30.150 1.00 22.69 462 ALA A O 1
ATOM 3405 N N . GLU A 1 431 ? -0.966 -10.296 28.548 1.00 23.37 463 GLU A N 1
ATOM 3406 C CA . GLU A 1 431 ? -1.752 -11.479 28.142 1.00 25.25 463 GLU A CA 1
ATOM 3407 C C . GLU A 1 431 ? -0.895 -12.637 27.562 1.00 23.86 463 GLU A C 1
ATOM 3408 O O . GLU A 1 431 ? -1.245 -13.792 27.734 1.00 25.63 463 GLU A O 1
ATOM 3414 N N . PHE A 1 432 ? 0.220 -12.325 26.907 1.00 21.90 464 PHE A N 1
ATOM 3415 C CA . PHE A 1 432 ? 1.146 -13.365 26.355 1.00 19.96 464 PHE A CA 1
ATOM 3416 C C . PHE A 1 432 ? 2.507 -12.724 26.156 1.00 18.48 464 PHE A C 1
ATOM 3417 O O . PHE A 1 432 ? 2.602 -11.512 25.942 1.00 18.39 464 PHE A O 1
ATOM 3425 N N . ARG A 1 433 ? 3.560 -13.515 26.209 1.00 17.73 465 ARG A N 1
ATOM 3426 C CA . ARG A 1 433 ? 4.863 -12.974 25.877 1.00 17.66 465 ARG A CA 1
ATOM 3427 C C . ARG A 1 433 ? 4.955 -12.696 24.361 1.00 16.78 465 ARG A C 1
ATOM 3428 O O . ARG A 1 433 ? 4.577 -13.539 23.561 1.00 16.92 465 ARG A O 1
ATOM 3436 N N . ALA A 1 434 ? 5.462 -11.521 23.988 1.00 16.10 466 ALA A N 1
ATOM 3437 C CA . ALA A 1 434 ? 5.694 -11.199 22.574 1.00 15.51 466 ALA A CA 1
ATOM 3438 C C . ALA A 1 434 ? 6.811 -10.189 22.463 1.00 15.00 466 ALA A C 1
ATOM 3439 O O . ALA A 1 434 ? 7.041 -9.399 23.403 1.00 14.84 466 ALA A O 1
ATOM 3441 N N . LEU A 1 435 ? 7.450 -10.177 21.293 1.00 13.99 467 LEU A N 1
ATOM 3442 C CA . LEU A 1 435 ? 8.444 -9.146 20.967 1.00 14.12 467 LEU A CA 1
ATOM 3443 C C . LEU A 1 435 ? 7.836 -8.113 20.030 1.00 13.62 467 LEU A C 1
ATOM 3444 O O . LEU A 1 435 ? 7.305 -8.464 18.955 1.00 12.29 467 LEU A O 1
ATOM 3449 N N . ARG A 1 436 ? 7.932 -6.852 20.436 1.00 12.94 468 ARG A N 1
ATOM 3450 C CA . ARG A 1 436 ? 7.469 -5.731 19.667 1.00 13.70 468 ARG A CA 1
ATOM 3451 C C . ARG A 1 436 ? 8.564 -4.652 19.641 1.00 14.66 468 ARG A C 1
ATOM 3452 O O . ARG A 1 436 ? 9.453 -4.586 20.543 1.00 14.09 468 ARG A O 1
ATOM 3460 N N . ASP A 1 437 ? 8.453 -3.759 18.671 1.00 13.80 469 ASP A N 1
ATOM 3461 C CA . ASP A 1 437 ? 9.350 -2.591 18.675 1.00 14.57 469 ASP A CA 1
ATOM 3462 C C . ASP A 1 437 ? 8.573 -1.297 18.801 1.00 13.59 469 ASP A C 1
ATOM 3463 O O . ASP A 1 437 ? 9.156 -0.197 18.922 1.00 13.99 469 ASP A O 1
ATOM 3468 N N . THR A 1 438 ? 7.253 -1.434 18.756 1.00 13.03 470 THR A N 1
ATOM 3469 C CA . THR A 1 438 ? 6.340 -0.280 18.832 1.00 13.07 470 THR A CA 1
ATOM 3470 C C . THR A 1 438 ? 5.132 -0.678 19.664 1.00 12.64 470 THR A C 1
ATOM 3471 O O . THR A 1 438 ? 4.625 -1.775 19.529 1.00 13.91 470 THR A O 1
ATOM 3475 N N . ILE A 1 439 ? 4.680 0.184 20.565 1.00 13.00 471 ILE A N 1
ATOM 3476 C CA . ILE A 1 439 ? 3.522 -0.193 21.416 1.00 13.69 471 ILE A CA 1
ATOM 3477 C C . ILE A 1 439 ? 2.651 1.015 21.733 1.00 14.62 471 ILE A C 1
ATOM 3478 O O . ILE A 1 439 ? 3.174 2.070 22.116 1.00 13.92 471 ILE A O 1
ATOM 3483 N N . ASN A 1 440 ? 1.330 0.876 21.576 1.00 13.96 472 ASN A N 1
ATOM 3484 C CA . ASN A 1 440 ? 0.470 1.993 21.944 1.00 14.18 472 ASN A CA 1
ATOM 3485 C C . ASN A 1 440 ? 0.494 2.264 23.445 1.00 14.66 472 ASN A C 1
ATOM 3486 O O . ASN A 1 440 ? 0.528 1.333 24.237 1.00 15.74 472 ASN A O 1
ATOM 3491 N N . VAL A 1 441 ? 0.492 3.526 23.830 1.00 14.22 473 VAL A N 1
ATOM 3492 C CA . VAL A 1 441 ? 0.392 3.882 25.261 1.00 15.65 473 VAL A CA 1
ATOM 3493 C C . VAL A 1 441 ? -0.846 4.730 25.430 1.00 17.17 473 VAL A C 1
ATOM 3494 O O . VAL A 1 441 ? -0.884 5.877 24.978 1.00 17.69 473 VAL A O 1
ATOM 3498 N N . ARG A 1 442 ? -1.861 4.168 26.093 1.00 18.22 474 ARG A N 1
ATOM 3499 C CA . ARG A 1 442 ? -3.123 4.878 26.317 1.00 19.41 474 ARG A CA 1
ATOM 3500 C C . ARG A 1 442 ? -2.978 6.083 27.251 1.00 21.34 474 ARG A C 1
ATOM 3501 O O . ARG A 1 442 ? -1.992 6.185 28.005 1.00 21.68 474 ARG A O 1
ATOM 3509 N N . PRO A 1 443 ? -3.936 7.035 27.182 1.00 22.63 475 PRO A N 1
ATOM 3510 C CA . PRO A 1 443 ? -3.889 8.162 28.111 1.00 23.62 475 PRO A CA 1
ATOM 3511 C C . PRO A 1 443 ? -3.883 7.686 29.545 1.00 24.48 475 PRO A C 1
ATOM 3512 O O . PRO A 1 443 ? -4.685 6.823 29.950 1.00 23.53 475 PRO A O 1
ATOM 3516 N N . ASN A 1 444 ? -2.935 8.211 30.302 1.00 25.41 476 ASN A N 1
ATOM 3517 C CA . ASN A 1 444 ? -2.736 7.778 31.681 1.00 27.21 476 ASN A CA 1
ATOM 3518 C C . ASN A 1 444 ? -2.240 6.383 31.925 1.00 26.21 476 ASN A C 1
ATOM 3519 O O . ASN A 1 444 ? -2.257 5.928 33.074 1.00 28.16 476 ASN A O 1
ATOM 3524 N N . GLU A 1 445 ? -1.819 5.683 30.886 1.00 23.73 477 GLU A N 1
ATOM 3525 C CA . GLU A 1 445 ? -1.353 4.303 31.069 1.00 23.05 477 GLU A CA 1
ATOM 3526 C C . GLU A 1 445 ? 0.157 4.229 31.360 1.00 22.84 477 GLU A C 1
ATOM 3527 O O . GLU A 1 445 ? 0.951 5.053 30.872 1.00 22.60 477 GLU A O 1
ATOM 3533 N N . GLU A 1 446 ? 0.551 3.221 32.124 1.00 22.44 478 GLU A N 1
ATOM 3534 C CA . GLU A 1 446 ? 1.964 2.995 32.381 1.00 22.24 478 GLU A CA 1
ATOM 3535 C C . GLU A 1 446 ? 2.340 1.602 31.919 1.00 21.71 478 GLU A C 1
ATOM 3536 O O . GLU A 1 446 ? 1.748 0.610 32.363 1.00 23.02 478 GLU A O 1
ATOM 3542 N N . LEU A 1 447 ? 3.331 1.508 31.046 1.00 20.11 479 LEU A N 1
ATOM 3543 C CA . LEU A 1 447 ? 3.789 0.204 30.575 1.00 19.54 479 LEU A CA 1
ATOM 3544 C C . LEU A 1 447 ? 5.162 -0.156 31.082 1.00 20.37 479 LEU A C 1
ATOM 3545 O O . LEU A 1 447 ? 6.032 0.714 31.261 1.00 22.30 479 LEU A O 1
ATOM 3550 N N . ARG A 1 448 ? 5.370 -1.449 31.282 1.00 19.65 480 ARG A N 1
ATOM 3551 C CA . ARG A 1 448 ? 6.697 -1.935 31.639 1.00 20.46 480 ARG A CA 1
ATOM 3552 C C . ARG A 1 448 ? 7.227 -2.831 30.505 1.00 19.29 480 ARG A C 1
ATOM 3553 O O . ARG A 1 448 ? 6.629 -3.888 30.225 1.00 19.16 480 ARG A O 1
ATOM 3561 N N . LEU A 1 449 ? 8.348 -2.406 29.906 1.00 18.83 481 LEU A N 1
ATOM 3562 C CA . LEU A 1 449 ? 8.936 -2.999 28.683 1.00 17.52 481 LEU A CA 1
ATOM 3563 C C . LEU A 1 449 ? 10.353 -3.441 28.945 1.00 19.51 481 LEU A C 1
ATOM 3564 O O . LEU A 1 449 ? 11.205 -2.613 29.344 1.00 19.63 481 LEU A O 1
ATOM 3569 N N . ARG A 1 450 ? 10.621 -4.720 28.686 1.00 19.46 482 ARG A N 1
ATOM 3570 C CA . ARG A 1 450 ? 11.920 -5.328 28.963 1.00 20.83 482 ARG A CA 1
ATOM 3571 C C . ARG A 1 450 ? 12.717 -5.454 27.652 1.00 21.81 482 ARG A C 1
ATOM 3572 O O . ARG A 1 450 ? 12.205 -5.982 26.645 1.00 20.23 482 ARG A O 1
ATOM 3580 N N . MET A 1 451 ? 13.960 -4.972 27.667 1.00 22.11 483 MET A N 1
ATOM 3581 C CA . MET A 1 451 ? 14.792 -4.981 26.462 1.00 23.87 483 MET A CA 1
ATOM 3582 C C . MET A 1 451 ? 16.290 -4.875 26.778 1.00 25.07 483 MET A C 1
ATOM 3583 O O . MET A 1 451 ? 16.676 -4.559 27.910 1.00 26.19 483 MET A O 1
ATOM 3588 N N . LYS A 1 452 ? 17.122 -5.127 25.768 1.00 26.03 484 LYS A N 1
ATOM 3589 C CA . LYS A 1 452 ? 18.552 -4.807 25.822 1.00 27.57 484 LYS A CA 1
ATOM 3590 C C . LYS A 1 452 ? 18.997 -4.314 24.445 1.00 27.46 484 LYS A C 1
ATOM 3591 O O . LYS A 1 452 ? 18.352 -4.610 23.427 1.00 26.01 484 LYS A O 1
ATOM 3597 N N . GLN A 1 453 ? 20.092 -3.560 24.431 1.00 28.27 485 GLN A N 1
ATOM 3598 C CA . GLN A 1 453 ? 20.700 -3.044 23.211 1.00 28.72 485 GLN A CA 1
ATOM 3599 C C . GLN A 1 453 ? 22.010 -3.782 22.913 1.00 30.26 485 GLN A C 1
ATOM 3600 O O . GLN A 1 453 ? 22.911 -3.829 23.755 1.00 31.87 485 GLN A O 1
ATOM 3606 N N . ASP A 1 454 ? 22.122 -4.348 21.718 1.00 30.16 486 ASP A N 1
ATOM 3607 C CA . ASP A 1 454 ? 23.254 -5.197 21.402 1.00 31.89 486 ASP A CA 1
ATOM 3608 C C . ASP A 1 454 ? 24.319 -4.554 20.516 1.00 32.25 486 ASP A C 1
ATOM 3609 O O . ASP A 1 454 ? 25.276 -5.212 20.137 1.00 33.11 486 ASP A O 1
ATOM 3614 N N . PHE A 1 455 ? 24.159 -3.280 20.190 1.00 31.35 487 PHE A N 1
ATOM 3615 C CA . PHE A 1 455 ? 25.182 -2.557 19.426 1.00 32.74 487 PHE A CA 1
ATOM 3616 C C . PHE A 1 455 ? 25.444 -1.206 20.067 1.00 33.09 487 PHE A C 1
ATOM 3617 O O . PHE A 1 455 ? 24.495 -0.526 20.467 1.00 32.27 487 PHE A O 1
ATOM 3625 N N . LYS A 1 456 ? 26.716 -0.807 20.135 1.00 34.58 488 LYS A N 1
ATOM 3626 C CA . LYS A 1 456 ? 27.092 0.527 20.642 1.00 35.50 488 LYS A CA 1
ATOM 3627 C C . LYS A 1 456 ? 26.602 1.605 19.688 1.00 34.42 488 LYS A C 1
ATOM 3628 O O . LYS A 1 456 ? 26.459 1.353 18.488 1.00 34.23 488 LYS A O 1
ATOM 3634 N N . GLY A 1 457 ? 26.401 2.810 20.220 1.00 34.43 489 GLY A N 1
ATOM 3635 C CA . GLY A 1 457 ? 26.000 3.966 19.434 1.00 34.03 489 GLY A CA 1
ATOM 3636 C C . GLY A 1 457 ? 24.651 4.577 19.825 1.00 33.45 489 GLY A C 1
ATOM 3637 O O . GLY A 1 457 ? 24.016 4.179 20.821 1.00 32.73 489 GLY A O 1
ATOM 3638 N N . LEU A 1 458 ? 24.229 5.557 19.030 1.00 33.11 490 LEU A N 1
ATOM 3639 C CA . LEU A 1 458 ? 23.040 6.354 19.309 1.00 32.61 490 LEU A CA 1
ATOM 3640 C C . LEU A 1 458 ? 21.783 5.686 18.756 1.00 30.59 490 LEU A C 1
ATOM 3641 O O . LEU A 1 458 ? 21.780 5.175 17.628 1.00 28.64 490 LEU A O 1
ATOM 3646 N N . ARG A 1 459 ? 20.724 5.705 19.563 1.00 29.06 491 ARG A N 1
ATOM 3647 C CA . ARG A 1 459 ? 19.394 5.228 19.153 1.00 27.88 491 ARG A CA 1
ATOM 3648 C C . ARG A 1 459 ? 18.340 6.285 19.473 1.00 27.53 491 ARG A C 1
ATOM 3649 O O . ARG A 1 459 ? 18.428 6.940 20.505 1.00 29.30 491 ARG A O 1
ATOM 3657 N N . MET A 1 460 ? 17.241 6.447 18.720 1.00 26.34 492 MET A N 1
ATOM 3658 C CA . MET A 1 460 ? 16.116 7.243 19.175 1.00 26.92 492 MET A CA 1
ATOM 3659 C C . MET A 1 460 ? 14.979 6.400 19.709 1.00 23.91 492 MET A C 1
ATOM 3660 O O . MET A 1 460 ? 14.858 5.263 19.402 1.00 22.77 492 MET A O 1
ATOM 3665 N N . TYR A 1 461 ? 14.264 7.102 20.411 1.00 23.32 493 TYR A N 1
ATOM 3666 C CA . TYR A 1 461 ? 12.996 6.566 20.851 1.00 20.79 493 TYR A CA 1
ATOM 3667 C C . TYR A 1 461 ? 12.034 7.732 20.696 1.00 21.00 493 TYR A C 1
ATOM 3668 O O . TYR A 1 461 ? 12.425 8.904 20.909 1.00 21.58 493 TYR A O 1
ATOM 3677 N N . HIS A 1 462 ? 10.788 7.447 20.325 1.00 19.06 494 HIS A N 1
ATOM 3678 C CA . HIS A 1 462 ? 9.884 8.565 20.001 1.00 19.07 494 HIS A CA 1
ATOM 3679 C C . HIS A 1 462 ? 8.489 8.061 19.889 1.00 17.59 494 HIS A C 1
ATOM 3680 O O . HIS A 1 462 ? 8.250 6.849 19.875 1.00 17.13 494 HIS A O 1
ATOM 3687 N N . CYS A 1 463 ? 7.557 9.003 19.866 1.00 17.43 495 CYS A N 1
ATOM 3688 C CA . CYS A 1 463 ? 6.195 8.699 19.470 1.00 17.59 495 CYS A CA 1
ATOM 3689 C C . CYS A 1 463 ? 6.241 8.359 17.991 1.00 17.37 495 CYS A C 1
ATOM 3690 O O . CYS A 1 463 ? 6.997 8.975 17.249 1.00 18.18 495 CYS A O 1
ATOM 3693 N N . HIS A 1 464 ? 5.469 7.383 17.568 1.00 17.25 496 HIS A N 1
ATOM 3694 C CA . HIS A 1 464 ? 5.499 7.003 16.167 1.00 18.18 496 HIS A CA 1
ATOM 3695 C C . HIS A 1 464 ? 4.282 7.547 15.402 1.00 18.87 496 HIS A C 1
ATOM 3696 O O . HIS A 1 464 ? 4.028 7.122 14.264 1.00 20.33 496 HIS A O 1
ATOM 3703 N N . ILE A 1 465 ? 3.539 8.485 16.000 1.00 17.63 497 ILE A N 1
ATOM 3704 C CA . ILE A 1 465 ? 2.661 9.323 15.191 1.00 17.06 497 ILE A CA 1
ATOM 3705 C C . ILE A 1 465 ? 3.628 10.303 14.525 1.00 18.21 497 ILE A C 1
ATOM 3706 O O . ILE A 1 465 ? 4.250 11.130 15.191 1.00 19.39 497 ILE A O 1
ATOM 3711 N N . LEU A 1 466 ? 3.798 10.162 13.211 1.00 17.55 498 LEU A N 1
ATOM 3712 C CA . LEU A 1 466 ? 4.928 10.791 12.530 1.00 17.83 498 LEU A CA 1
ATOM 3713 C C . LEU A 1 466 ? 4.929 12.290 12.714 1.00 17.73 498 LEU A C 1
ATOM 3714 O O . LEU A 1 466 ? 5.990 12.877 12.895 1.00 17.99 498 LEU A O 1
ATOM 3719 N N . GLU A 1 467 ? 3.755 12.915 12.707 1.00 17.31 499 GLU A N 1
ATOM 3720 C CA . GLU A 1 467 ? 3.741 14.363 12.871 1.00 18.64 499 GLU A CA 1
ATOM 3721 C C . 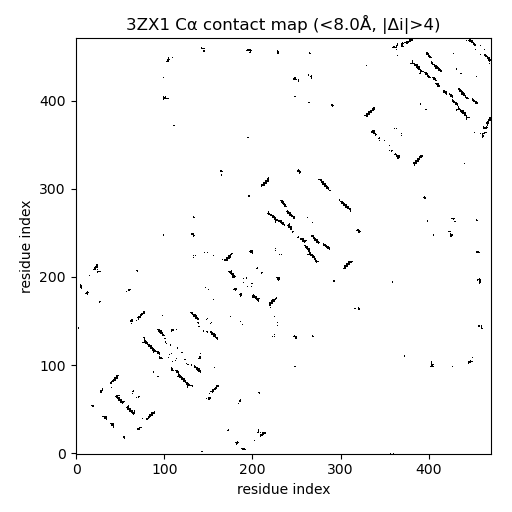GLU A 1 467 ? 4.262 14.772 14.263 1.00 19.83 499 GLU A C 1
ATOM 3722 O O . GLU A 1 467 ? 4.946 15.790 14.379 1.00 19.16 499 GLU A O 1
ATOM 3728 N N . HIS A 1 468 ? 3.962 13.974 15.302 1.00 18.55 500 HIS A N 1
ATOM 3729 C CA . HIS A 1 468 ? 4.475 14.255 16.669 1.00 19.77 500 HIS A CA 1
ATOM 3730 C C . HIS A 1 468 ? 5.983 14.107 16.753 1.00 19.70 500 HIS A C 1
ATOM 3731 O O . HIS A 1 468 ? 6.680 14.958 17.338 1.00 20.44 500 HIS A O 1
ATOM 3738 N N . GLU A 1 469 ? 6.485 13.047 16.121 1.00 19.96 501 GLU A N 1
ATOM 3739 C CA . GLU A 1 469 ? 7.924 12.845 16.001 1.00 21.11 501 GLU A CA 1
ATOM 3740 C C . GLU A 1 469 ? 8.593 14.057 15.369 1.00 21.79 501 GLU A C 1
ATOM 3741 O O . GLU A 1 469 ? 9.543 14.583 15.939 1.00 22.89 501 GLU A O 1
ATOM 3747 N N . ASP A 1 470 ? 8.102 14.510 14.211 1.00 21.59 502 ASP A N 1
ATOM 3748 C CA . ASP A 1 470 ? 8.702 15.658 13.541 1.00 22.98 502 ASP A CA 1
ATOM 3749 C C . ASP A 1 470 ? 8.598 16.947 14.350 1.00 23.94 502 ASP A C 1
ATOM 3750 O O . ASP A 1 470 ? 9.433 17.819 14.179 1.00 25.36 502 ASP A O 1
ATOM 3755 N N . LEU A 1 471 ? 7.573 17.067 15.195 1.00 23.24 503 LEU A N 1
ATOM 3756 C CA . LEU A 1 471 ? 7.373 18.234 16.042 1.00 23.93 503 LEU A CA 1
ATOM 3757 C C . LEU A 1 471 ? 8.187 18.159 17.351 1.00 24.89 503 LEU A C 1
ATOM 3758 O O . LEU A 1 471 ? 8.078 19.029 18.223 1.00 24.75 503 LEU A O 1
ATOM 3763 N N . GLY A 1 472 ? 8.977 17.086 17.492 1.00 24.18 504 GLY A N 1
ATOM 3764 C CA . GLY A 1 472 ? 9.978 16.973 18.564 1.00 24.64 504 GLY A CA 1
ATOM 3765 C C . GLY A 1 472 ? 9.709 15.953 19.665 1.00 24.14 504 GLY A C 1
ATOM 3766 O O . GLY A 1 472 ? 10.353 15.997 20.719 1.00 24.88 504 GLY A O 1
ATOM 3767 N N . MET A 1 473 ? 8.769 15.030 19.443 1.00 22.62 505 MET A N 1
ATOM 3768 C CA . MET A 1 473 ? 8.402 14.094 20.503 1.00 22.45 505 MET A CA 1
ATOM 3769 C C . MET A 1 473 ? 9.310 12.890 20.434 1.00 22.27 505 MET A C 1
ATOM 3770 O O . MET A 1 473 ? 8.877 11.787 20.065 1.00 21.82 505 MET A O 1
ATOM 3775 N N . MET A 1 474 ? 10.572 13.116 20.801 1.00 23.11 506 MET A N 1
ATOM 3776 C CA . MET A 1 474 ? 11.663 12.202 20.503 1.00 22.87 506 MET A CA 1
ATOM 3777 C C . MET A 1 474 ? 12.839 12.540 21.407 1.00 23.35 506 MET A C 1
ATOM 3778 O O . MET A 1 474 ? 13.021 13.700 21.761 1.00 23.43 506 MET A O 1
ATOM 3783 N N . GLY A 1 475 ? 13.636 11.522 21.747 1.00 22.91 507 GLY A N 1
ATOM 3784 C CA . GLY A 1 475 ? 14.900 11.687 22.467 1.00 24.09 507 GLY A CA 1
ATOM 3785 C C . GLY A 1 475 ? 16.015 10.768 21.962 1.00 24.53 507 GLY A C 1
ATOM 3786 O O . GLY A 1 475 ? 15.750 9.866 21.155 1.00 23.86 507 GLY A O 1
ATOM 3787 N N . ASN A 1 476 ? 17.240 10.989 22.459 1.00 25.01 508 ASN A N 1
ATOM 3788 C CA . ASN A 1 476 ? 18.426 10.191 22.122 1.00 25.94 508 ASN A CA 1
ATOM 3789 C C . ASN A 1 476 ? 18.938 9.266 23.234 1.00 26.74 508 ASN A C 1
ATOM 3790 O O . ASN A 1 476 ? 19.120 9.699 24.371 1.00 27.79 508 ASN A O 1
ATOM 3795 N N . LEU A 1 477 ? 19.204 8.007 22.885 1.00 26.74 509 LEU A N 1
ATOM 3796 C CA . LEU A 1 477 ? 19.781 7.024 23.807 1.00 27.65 509 LEU A CA 1
ATOM 3797 C C . LEU A 1 477 ? 21.205 6.724 23.354 1.00 29.19 509 LEU A C 1
ATOM 3798 O O . LEU A 1 477 ? 21.450 6.457 22.171 1.00 29.46 509 LEU A O 1
ATOM 3803 N N . GLU A 1 478 ? 22.139 6.763 24.286 1.00 30.95 510 GLU A N 1
ATOM 3804 C CA . GLU A 1 478 ? 23.500 6.386 23.983 1.00 32.45 510 GLU A CA 1
ATOM 3805 C C . GLU A 1 478 ? 23.756 5.023 24.549 1.00 32.22 510 GLU A C 1
ATOM 3806 O O . GLU A 1 478 ? 23.581 4.786 25.743 1.00 31.92 510 GLU A O 1
ATOM 3812 N N . VAL A 1 479 ? 24.164 4.110 23.689 1.00 32.72 511 VAL A N 1
ATOM 3813 C CA . VAL A 1 479 ? 24.531 2.779 24.156 1.00 34.52 511 VAL A CA 1
ATOM 3814 C C . VAL A 1 479 ? 26.057 2.641 24.190 1.00 36.99 511 VAL A C 1
ATOM 3815 O O . VAL A 1 479 ? 26.720 2.755 23.151 1.00 37.11 511 VAL A O 1
ATOM 3819 N N . LYS A 1 480 ? 26.607 2.410 25.384 1.00 39.45 512 LYS A N 1
ATOM 3820 C CA . LYS A 1 480 ? 28.066 2.251 25.535 1.00 42.77 512 LYS A CA 1
ATOM 3821 C C . LYS A 1 480 ? 28.491 0.927 26.169 1.00 44.15 512 LYS A C 1
ATOM 3822 O O . LYS A 1 480 ? 27.682 0.255 26.796 1.00 43.47 512 LYS A O 1
ATOM 3828 N N . GLU A 1 481 ? 29.767 0.572 25.996 1.00 46.97 513 GLU A N 1
ATOM 3829 C CA . GLU A 1 481 ? 30.324 -0.701 26.469 1.00 49.06 513 GLU A CA 1
ATOM 3830 C C . GLU A 1 481 ? 30.144 -0.887 27.979 1.00 49.36 513 GLU A C 1
ATOM 3831 O O . GLU A 1 481 ? 30.236 0.079 28.733 1.00 50.14 513 GLU A O 1
#

Solvent-accessible surface area: 20620 Å² total; per-residue (Å²): 74,108,36,0,66,38,16,91,190,138,52,148,69,17,66,73,175,101,5,50,79,32,97,108,27,152,95,11,50,110,15,162,55,108,19,205,124,187,69,39,11,64,3,31,0,37,0,68,66,45,112,47,120,34,7,188,76,88,144,0,63,7,20,1,1,46,17,76,58,37,5,2,14,0,56,2,69,22,26,11,112,6,51,0,43,0,58,0,112,5,186,50,34,0,0,0,1,0,0,2,1,28,0,39,20,82,31,4,2,10,6,56,52,64,4,95,48,67,94,105,61,67,1,122,16,97,1,45,127,82,10,17,1,0,2,1,0,1,0,1,5,53,104,37,0,1,64,0,16,16,11,26,0,15,0,0,0,0,1,38,12,139,178,34,32,0,40,130,22,144,38,56,17,6,10,0,28,23,10,13,1,18,101,74,0,61,18,11,43,2,61,27,46,9,10,0,5,3,4,28,0,91,8,6,9,0,5,25,27,13,64,0,94,4,133,7,11,5,48,14,8,0,4,1,1,0,3,2,4,0,32,17,0,23,0,59,5,122,61,12,84,2,10,5,0,0,4,2,3,3,12,0,56,100,36,37,120,58,117,70,7,80,3,5,0,0,13,2,8,2,0,0,5,50,2,105,153,98,19,123,31,105,2,34,5,12,77,54,99,3,68,40,31,106,53,218,69,130,94,96,64,47,53,2,0,40,3,64,2,118,59,58,131,39,154,48,56,159,57,10,57,157,25,134,115,59,95,143,26,157,92,120,26,94,0,28,0,20,28,45,49,157,60,16,137,52,72,190,72,51,62,106,40,96,20,40,96,1,0,29,41,1,0,26,6,40,211,73,38,25,58,55,184,78,73,24,39,70,8,122,52,35,39,20,4,1,1,24,0,25,0,142,10,62,0,2,0,0,0,0,0,4,6,11,32,0,18,29,42,12,12,87,42,116,89,150,85,116,139,30,119,36,63,0,51,47,0,1,20,16,0,98,40,101,7,40,5,74,0,43,8,81,5,85,56,127,26,57,3,1,2,0,0,1,0,0,0,0,3,8,4,8,0,10,3,0,0,41,1,123,128

CATH classification: 2.60.40.420 (+2 more: 2.60.40.420, 2.60.40.420)

B-factor: mean 26.75, std 11.27, range [7.39, 77.84]

InterPro domains:
  IPR001117 Multicopper oxidase, second cupredoxin domain [PF00394] (241-327)
  IPR002355 Multicopper oxidase, copper-binding site [PS00080] (494-505)
  IPR008972 Cupredoxin [G3DSA:2.60.40.420] (33-201)
  IPR008972 Cupredoxin [G3DSA:2.60.40.420] (203-363)
  IPR008972 Cupredoxin [G3DSA:2.60.40.420] (364-513)
  IPR008972 Cupredoxin [SSF49503] (75-205)
  IPR008972 Cupredoxin [SSF49503] (212-323)
  IPR008972 Cupredoxin [SSF49503] (396-511)
  IPR011706 Multicopper oxidase, C-terminal [PF07731] (395-512)
  IPR011707 Multicopper oxidase-like, N-terminal [PF07732] (89-205)
  IPR045087 Multicopper oxidase [PTHR11709] (102-506)

Organism: Campylobacter jejuni subsp. jejuni serotype O:23/36 (strain 81-176) (NCBI:txid354242)

Secondary structure (DSSP, 8-state):
-TT--PPPTT--B--GGGS-BSPBPPPPPBPPP---STTEEEEEEEEEEEEE--STT-PEEEEEETTBSSPPBEEEETT-EEEEEEEE-SSS-B--EEET----GGGS--TTS-B-TT-EEEEEEE--TT--EEEEEE---TTTHHHHHHTT--EEEEEE-SS-TTTTSEEEEEEEEEE--BTTS--PPP-HHHHHH----SEEEETTEES-EEEEETTEEEEEEE--SS--EEEEETT-EEEEEEETTEEEEEEEEESSEEE-TT-EEEEEEE-SS-EEEEEEE-------SS-----PPEEEEEEEEE-------S-S-PPPPPPPP-EEEEEEEEE--SEEEEGGG--HHHHHHHHHTTEEETTB---TT---EEEETT--EEEEEEE-SSS-EEEEETT--EEEEEEEETTEEEE-SS--EESEEEE-TT-EEEEEE---S-EEEEEEESSHHHHHTT-EEEEEEE-

Sequence (471 aa):
TSFINFAPKNLKLLDPKQFPQGEILKALPLLKNESKEKNIFHATLEIKENHIELIKGKKTLFYTYNGLVPAPKIEVFEGDKLEILVKNKLKEATTIHWHGVPVPPDQDGSPHDPILAGEERIYRFEIPQDSAGTYWYHPHPHYTASKQVFMGLAGAFVIKAKKDALSHLKEKDLMISDLRLDENAQIPNNNLNDWLNGREGEFVLINGQFKPKIKLATNERIRIYNATAARYLNLRIQGAKFILVGTDGGLIEKTIYKEELFLSPASRVEVLIDAPKDGNFKLESAYYDRDKMMVKEEPNTLFLANINLKKENVELPKNLKIFKPSEEPKEFKEIIMSEDHMQMHGMMGKSEGELKIALASMFLINRKSYDLKRIDLSSKLGVVEDWIVINKSHMDHPFHIHGTQFELISSKLNGKVQKAEFRALRDTINVRPNEELRLRMKQDFKGLRMYHCHILEHEDLGMMGNLEVKE

Foldseek 3Di:
DVLDDAFPPPFAFADCVQFDAAAEDDFAAAFDAPDPDPLEREGEWEWDWDWPPGGPPATEIFTATVRDQQHHAYEHEAFHKYKYKYFYQDQAKWFKAFAAAQFFPQLGAAQVNIAGHGGMDMRIGHRHPLQFFKTKMAIHHFQCRLVNVQRRTIYIYGYDYPDFQLVVAAEGEFEKEAYTATHRGYGTHHHLLCLQQFDGHPAIATSNHGQYEYEEEQRYWYKYFQAYLWDKFWKAKPQKWKFWQAWGRGGFWATDIGRIDIATHGIMTITGMDHDAWDKIWIKGFADCFPRPPDDDDRDIGTGYIYGYHYDDDDGDGTRDDDDDDDDADEEAEKEWEFDVPDVVCVVPDDPVVSLVRSLLTTEIPNDFDDVPDADAEDEAPGKYKYKYFYQYQGKFKKFKPNWWKWWQWKDAPHDIDGDPGTHTYRIGIAGHGMITIIIIHHHHFAKIKMAGSSVSSVSSGRMHIYGYYD

Nearest PDB structures (foldseek):
  3zx1-assembly1_A  TM=1.002E+00  e=0.000E+00  Campylobacter jejuni subsp. jejuni
  9f3z-assembly1_B  TM=8.457E-01  e=1.657E-44  Oenococcus oeni
  6xj0-assembly1_A  TM=8.488E-01  e=3.450E-43  Pediococcus pentosaceus
  6ttd-assembly2_B  TM=8.202E-01  e=1.380E-39  Aquifex aeolicus
  2uxv-assembly2_B  TM=8.618E-01  e=7.036E-37  Escherichia coli

Radius of gyration: 21.33 Å; Cα contacts (8 Å, |Δi|>4): 1278; chains: 1; bounding box: 49×64×56 Å